Protein 7YXG (pdb70)

B-factor: mean 44.31, std 18.22, range [19.16, 134.82]

Foldseek 3Di:
DDPLVVVLVVLLVVCVVVVQQQAAAEAQEQDALVCCLPPPVVSVHKYKHPLHFPFQLAVQDDLVNCCVVQQAFKAKKFWDQQQEAQDWDDDPHFIAREHTDIDIDGSNVQVVVLPDPVDIWMKRDPWQQRCVVRPVVCCVRDDCVSVCSHVVNLVDFFPHKGKIWTFLSHKYAKDFAQWKKKKAWRAFKKKKKKFALSLVLLFDKDKGFYWYWDADPVGHIDTHTDADPVRHTDIDIDGDAGVVDGDCVVRVSNVSTNIYMDMAHHSMIMTNGHGMIMMMGTDRRTIMMMTTGRDDDDCVVVVSVVVCVSNDD/DVDDPLRVVLVVLLVVCVVVVQQVAAAEAAEQDALVCCLVPPVVSLGKHKHPLHDDQQLQPQDDLVSLLVLQVQDWAKKFWDQQQEAQDWDDDPRFIAREHTDIDIDGSVVVVVVLPDPVDIWIKRWPWQACCVPPPVSCCVRGDCVSCVSHVVSLPDFFSHKTKIWTFLSHKYFKDFAQWWKKKAWRAFKKKKKKFALSLVLLFDKDKGFYWYWDADPVRHIDTHTDDDVPDIDIDGDADVVDGDCVVRVSNVSINIYIDMAHHSMIMTNGHGIIMMMGTHRRTMMMMTTGRDDDDVVVVVSVVVCVSNVD

Nearest PDB structures (foldseek):
  7yxg-assembly1_B  TM=1.003E+00  e=1.840E-71  Drosophila melanogaster
  7yxi-assembly1_A  TM=1.000E+00  e=5.402E-66  Drosophila melanogaster
  7yxh-assembly1_A  TM=9.981E-01  e=1.589E-65  Drosophila melanogaster
  7yxl-assembly1_A  TM=9.757E-01  e=4.846E-64  Drosophila melanogaster
  7yxl-assembly1_B  TM=9.810E-01  e=7.195E-63  Drosophila melanogaster

Solvent-accessible surface area: 25905 Å² total; per-residue (Å²): 148,56,52,17,91,108,0,20,47,25,0,13,117,40,0,83,79,54,86,23,6,59,57,22,50,103,46,108,139,53,8,68,19,29,51,0,0,30,72,12,14,3,41,18,26,0,0,0,1,58,138,21,12,134,1,69,0,45,74,84,3,56,31,123,67,0,68,86,52,14,9,82,75,49,3,60,2,3,17,5,59,63,2,60,14,44,0,40,19,95,45,150,86,77,64,24,11,0,60,8,34,116,46,115,40,119,0,27,62,0,8,147,70,3,80,36,106,128,26,26,8,8,13,2,18,24,40,123,19,15,5,56,118,18,2,64,86,5,51,91,15,16,119,62,71,35,1,66,16,1,44,71,0,2,86,49,105,43,77,6,25,0,0,29,0,0,3,100,81,6,21,33,17,3,36,68,23,56,55,4,10,1,11,0,0,2,36,34,41,2,46,3,16,0,0,2,13,5,10,1,26,2,2,12,63,21,112,24,18,9,0,32,10,42,63,41,166,92,48,132,59,91,8,76,33,58,143,63,120,99,47,55,38,82,123,34,89,41,12,21,9,66,21,103,86,53,73,86,100,134,35,86,71,10,71,108,5,81,53,22,134,10,107,0,85,40,3,5,2,0,4,3,2,28,32,3,4,11,3,13,26,12,25,67,52,1,0,0,0,0,0,26,2,61,22,60,96,10,11,35,45,0,3,7,65,0,0,41,55,21,36,70,152,117,123,70,46,73,18,91,88,0,18,34,25,0,10,99,38,3,84,110,63,76,30,8,62,62,25,51,108,42,127,89,67,10,81,18,27,68,1,0,28,73,12,13,2,39,13,31,0,0,2,2,48,131,15,10,139,6,84,0,45,64,81,6,63,38,96,73,1,44,78,42,8,63,43,81,53,11,52,3,7,11,4,61,62,2,62,14,49,0,40,19,90,42,146,78,64,73,25,11,0,60,5,42,133,51,119,27,79,4,44,72,0,19,55,94,4,85,57,108,127,27,27,6,6,13,5,25,51,30,81,21,13,7,56,121,50,9,68,84,0,49,94,24,17,157,66,61,46,1,63,16,1,42,71,0,3,90,48,102,43,73,9,18,0,5,32,3,0,2,99,79,5,21,34,17,3,36,66,20,63,36,5,10,1,11,0,0,1,38,36,46,2,44,4,14,0,0,2,14,5,14,3,27,2,0,10,30,15,105,23,32,9,0,26,6,69,63,46,117,94,48,127,50,92,8,67,74,49,72,82,136,101,61,126,34,92,43,12,20,10,62,20,104,80,52,73,88,97,138,36,89,72,10,71,91,11,49,54,18,137,13,109,0,84,39,3,2,1,0,4,4,2,27,30,4,3,12,3,12,26,13,25,68,53,0,2,0,0,0,0,31,2,67,17,54,95,13,10,28,33,0,5,7,62,0,0,46,48,21,14,87,68

CATH classification: 2.60.120.10

InterPro domains:
  IPR003347 JmjC domain [PS51184] (124-310)
  IPR003347 JmjC domain [SM00558] (124-308)
  IPR014710 RmlC-like jelly roll fold [G3DSA:2.60.120.10] (1-315)
  IPR041667 Cupin-like domain 8 [PF13621] (35-298)

Radius of gyration: 30.0 Å; Cα contacts (8 Å, |Δi|>4): 1434; chains: 2; bounding box: 78×54×93 Å

Organism: Drosophila melanogaster (NCBI:txid7227)

Structure (mmCIF, N/CA/C/O backbone):
data_7YXG
#
_entry.id   7YXG
#
_cell.length_a   73.325
_cell.length_b   62.856
_cell.length_c   99.001
_cell.angle_alpha   90.000
_cell.angle_beta   109.060
_cell.angle_gamma   90.000
#
_symmetry.space_group_name_H-M   'P 1 21 1'
#
loop_
_entity.id
_entity.type
_entity.pdbx_description
1 polymer GH14974p
2 non-polymer 'MANGANESE (II) ION'
3 non-polymer '2-OXOGLUTARIC ACID'
4 non-polymer 1,2-ETHANEDIOL
5 non-polymer 'MAGNESIUM ION'
6 water water
#
loop_
_atom_site.group_PDB
_atom_site.id
_atom_site.type_symbol
_atom_site.label_atom_id
_atom_site.label_alt_id
_atom_site.label_comp_id
_atom_site.label_asym_id
_atom_site.label_entity_id
_atom_site.label_seq_id
_atom_site.pdbx_PDB_ins_code
_atom_site.Cartn_x
_atom_site.Cartn_y
_atom_site.Cartn_z
_atom_site.occupancy
_atom_site.B_iso_or_equiv
_atom_site.auth_seq_id
_atom_site.auth_comp_id
_atom_site.auth_asym_id
_atom_site.auth_atom_id
_atom_site.pdbx_PDB_model_num
ATOM 1 N N . MET A 1 7 ? 4.910 -39.684 -29.154 1.00 85.87 1 MET A N 1
ATOM 2 C CA . MET A 1 7 ? 5.405 -38.533 -29.968 1.00 86.75 1 MET A CA 1
ATOM 3 C C . MET A 1 7 ? 5.937 -37.392 -29.103 1.00 67.21 1 MET A C 1
ATOM 4 O O . MET A 1 7 ? 5.514 -37.219 -27.958 1.00 69.17 1 MET A O 1
ATOM 18 N N . SER A 1 8 ? 6.852 -36.609 -29.667 1.00 57.65 2 SER A N 1
ATOM 19 C CA . SER A 1 8 ? 7.496 -35.519 -28.954 1.00 53.12 2 SER A CA 1
ATOM 20 C C . SER A 1 8 ? 6.524 -34.364 -28.715 1.00 55.49 2 SER A C 1
ATOM 21 O O . SER A 1 8 ? 5.497 -34.230 -29.387 1.00 58.00 2 SER A O 1
ATOM 29 N N . GLU A 1 9 ? 6.870 -33.499 -27.749 1.00 50.95 3 GLU A N 1
ATOM 30 C CA . GLU A 1 9 ? 6.062 -32.307 -27.499 1.00 52.59 3 GLU A CA 1
ATOM 31 C C . GLU A 1 9 ? 5.858 -31.504 -28.778 1.00 42.55 3 GLU A C 1
ATOM 32 O O . GLU A 1 9 ? 4.746 -31.042 -29.086 1.00 45.80 3 GLU A O 1
ATOM 36 N N . VAL A 1 10 ? 6.938 -31.302 -29.528 1.00 46.03 4 VAL A N 1
ATOM 37 C CA . VAL A 1 10 ? 6.846 -30.493 -30.736 1.00 46.73 4 VAL A CA 1
ATOM 38 C C . VAL A 1 10 ? 5.942 -31.165 -31.759 1.00 42.87 4 VAL A C 1
ATOM 39 O O . VAL A 1 10 ? 5.113 -30.512 -32.392 1.00 39.79 4 VAL A O 1
ATOM 52 N N . GLU A 1 11 ? 6.102 -32.466 -31.965 1.00 50.91 5 GLU A N 1
ATOM 53 C CA . GLU A 1 11 ? 5.228 -33.141 -32.912 1.00 45.28 5 GLU A CA 1
ATOM 54 C C . GLU A 1 11 ? 3.771 -33.047 -32.477 1.00 50.23 5 GLU A C 1
ATOM 55 O O . GLU A 1 11 ? 2.887 -32.856 -33.317 1.00 42.48 5 GLU A O 1
ATOM 67 N N . ARG A 1 12 ? 3.500 -33.149 -31.173 1.00 49.36 6 ARG A N 1
ATOM 68 C CA . ARG A 1 12 ? 2.123 -33.003 -30.688 1.00 49.32 6 ARG A CA 1
ATOM 69 C C . ARG A 1 12 ? 1.569 -31.621 -31.021 1.00 37.97 6 ARG A C 1
ATOM 70 O O . ARG A 1 12 ? 0.401 -31.478 -31.429 1.00 42.38 6 ARG A O 1
ATOM 91 N N . ALA A 1 13 ? 2.398 -30.586 -30.857 1.00 34.63 7 ALA A N 1
ATOM 92 C CA . ALA A 1 13 ? 1.967 -29.232 -31.179 1.00 32.08 7 ALA A CA 1
ATOM 93 C C . ALA A 1 13 ? 1.700 -29.081 -32.667 1.00 36.30 7 ALA A C 1
ATOM 94 O O . ALA A 1 13 ? 0.699 -28.476 -33.078 1.00 31.65 7 ALA A O 1
ATOM 101 N N . LEU A 1 14 ? 2.602 -29.602 -33.501 1.00 35.56 8 LEU A N 1
ATOM 102 C CA . LEU A 1 14 ? 2.371 -29.473 -34.929 1.00 33.54 8 LEU A CA 1
ATOM 103 C C . LEU A 1 14 ? 1.127 -30.241 -35.353 1.00 33.68 8 LEU A C 1
ATOM 104 O O . LEU A 1 14 ? 0.429 -29.833 -36.282 1.00 33.21 8 LEU A O 1
ATOM 120 N N . ASP A 1 15 ? 0.868 -31.391 -34.726 1.00 37.14 9 ASP A N 1
ATOM 121 C CA . ASP A 1 15 ? -0.359 -32.111 -35.027 1.00 44.68 9 ASP A CA 1
ATOM 122 C C . ASP A 1 15 ? -1.577 -31.277 -34.671 1.00 39.08 9 ASP A C 1
ATOM 123 O O . ASP A 1 15 ? -2.569 -31.267 -35.410 1.00 40.92 9 ASP A O 1
ATOM 132 N N . VAL A 1 16 ? -1.522 -30.557 -33.546 1.00 38.53 10 VAL A N 1
ATOM 133 C CA . VAL A 1 16 ? -2.651 -29.693 -33.179 1.00 35.49 10 VAL A CA 1
ATOM 134 C C . VAL A 1 16 ? -2.876 -28.627 -34.249 1.00 36.61 10 VAL A C 1
ATOM 135 O O . VAL A 1 16 ? -4.008 -28.396 -34.711 1.00 33.33 10 VAL A O 1
ATOM 148 N N . LEU A 1 17 ? -1.799 -27.964 -34.676 1.00 33.68 11 LEU A N 1
ATOM 149 C CA . LEU A 1 17 ? -1.914 -26.959 -35.737 1.00 31.17 11 LEU A CA 1
ATOM 150 C C . LEU A 1 17 ? -2.576 -27.529 -36.985 1.00 32.91 11 LEU A C 1
ATOM 151 O O . LEU A 1 17 ? -3.521 -26.944 -37.530 1.00 32.65 11 LEU A O 1
ATOM 167 N N . LEU A 1 18 ? -2.065 -28.662 -37.475 1.00 31.91 12 LEU A N 1
ATOM 168 C CA . LEU A 1 18 ? -2.551 -29.192 -38.740 1.00 36.97 12 LEU A CA 1
ATOM 169 C C . LEU A 1 18 ? -3.986 -29.699 -38.624 1.00 40.73 12 LEU A C 1
ATOM 170 O O . LEU A 1 18 ? -4.800 -29.491 -39.537 1.00 37.08 12 LEU A O 1
ATOM 186 N N . GLN A 1 19 ? -4.332 -30.335 -37.495 1.00 37.32 13 GLN A N 1
ATOM 187 C CA . GLN A 1 19 ? -5.696 -30.813 -37.316 1.00 42.49 13 GLN A CA 1
ATOM 188 C C . GLN A 1 19 ? -6.684 -29.654 -37.206 1.00 36.59 13 GLN A C 1
ATOM 189 O O . GLN A 1 19 ? -7.766 -29.691 -37.810 1.00 37.55 13 GLN A O 1
ATOM 203 N N . GLU A 1 20 ? -6.331 -28.597 -36.468 1.00 32.28 14 GLU A N 1
ATOM 204 C CA . GLU A 1 20 ? -7.240 -27.460 -36.376 1.00 37.03 14 GLU A CA 1
ATOM 205 C C . GLU A 1 20 ? -7.407 -26.784 -37.738 1.00 33.45 14 GLU A C 1
ATOM 206 O O . GLU A 1 20 ? -8.521 -26.384 -38.105 1.00 34.53 14 GLU A O 1
ATOM 218 N N . ALA A 1 21 ? -6.313 -26.652 -38.513 1.00 32.82 15 ALA A N 1
ATOM 219 C CA . ALA A 1 21 ? -6.445 -25.977 -39.801 1.00 29.13 15 ALA A CA 1
ATOM 220 C C . ALA A 1 21 ? -7.291 -26.803 -40.767 1.00 29.92 15 ALA A C 1
ATOM 221 O O . ALA A 1 21 ? -8.134 -26.254 -41.489 1.00 36.27 15 ALA A O 1
ATOM 228 N N . GLU A 1 22 ? -7.146 -28.126 -40.735 1.00 31.98 16 GLU A N 1
ATOM 229 C CA . GLU A 1 22 ? -7.991 -28.953 -41.587 1.00 40.09 16 GLU A CA 1
ATOM 230 C C . GLU A 1 22 ? -9.452 -28.874 -41.162 1.00 38.61 16 GLU A C 1
ATOM 231 O O . GLU A 1 22 ? -10.344 -28.766 -42.017 1.00 41.34 16 GLU A O 1
ATOM 238 N N . GLU A 1 23 ? -9.716 -28.939 -39.858 1.00 36.68 17 GLU A N 1
ATOM 239 C CA . GLU A 1 23 ? -11.103 -28.926 -39.384 1.00 36.85 17 GLU A CA 1
ATOM 240 C C . GLU A 1 23 ? -11.794 -27.622 -39.758 1.00 38.07 17 GLU A C 1
ATOM 241 O O . GLU A 1 23 ? -12.991 -27.621 -40.047 1.00 39.47 17 GLU A O 1
ATOM 245 N N . LEU A 1 24 ? -11.055 -26.517 -39.792 1.00 32.80 18 LEU A N 1
ATOM 246 C CA . LEU A 1 24 ? -11.596 -25.195 -40.031 1.00 33.99 18 LEU A CA 1
ATOM 247 C C . LEU A 1 24 ? -11.428 -24.746 -41.486 1.00 38.66 18 LEU A C 1
ATOM 248 O O . LEU A 1 24 ? -11.765 -23.601 -41.805 1.00 37.02 18 LEU A O 1
ATOM 264 N N . CYS A 1 25 ? -10.952 -25.618 -42.357 1.00 42.21 19 CYS A N 1
ATOM 265 C CA . CYS A 1 25 ? -10.780 -25.315 -43.789 1.00 51.62 19 CYS A CA 1
ATOM 266 C C . CYS A 1 25 ? -9.892 -24.098 -44.020 1.00 47.94 19 CYS A C 1
ATOM 267 O O . CYS A 1 25 ? -10.209 -23.217 -44.822 1.00 45.83 19 CYS A O 1
ATOM 275 N N . ILE A 1 26 ? -8.773 -24.050 -43.316 1.00 36.45 20 ILE A N 1
ATOM 276 C CA . ILE A 1 26 ? -7.877 -22.906 -43.394 1.00 31.92 20 ILE A CA 1
ATOM 277 C C . ILE A 1 26 ? -6.967 -23.171 -44.563 1.00 33.68 20 ILE A C 1
ATOM 278 O O . ILE A 1 26 ? -6.301 -24.205 -44.594 1.00 36.29 20 ILE A O 1
ATOM 294 N N . GLY A 1 27 ? -6.968 -22.256 -45.518 1.00 32.40 21 GLY A N 1
ATOM 295 C CA . GLY A 1 27 ? -6.104 -22.431 -46.690 1.00 31.79 21 GLY A CA 1
ATOM 296 C C . GLY A 1 27 ? -6.360 -23.701 -47.474 1.00 32.81 21 GLY A C 1
ATOM 297 O O . GLY A 1 27 ? -5.419 -24.295 -48.019 1.00 37.11 21 GLY A O 1
ATOM 301 N N . SER A 1 28 ? -7.607 -24.118 -47.567 1.00 32.05 22 SER A N 1
ATOM 302 C CA . SER A 1 28 ? -7.951 -25.401 -48.149 1.00 37.57 22 SER A CA 1
ATOM 303 C C . SER A 1 28 ? -8.476 -25.277 -49.575 1.00 35.81 22 SER A C 1
ATOM 304 O O . SER A 1 28 ? -8.783 -26.292 -50.194 1.00 35.95 22 SER A O 1
ATOM 312 N N . SER A 1 29 ? -8.546 -24.071 -50.125 1.00 31.94 23 SER A N 1
ATOM 313 C CA . SER A 1 29 ? -9.005 -23.896 -51.509 1.00 35.03 23 SER A CA 1
ATOM 314 C C . SER A 1 29 ? -8.569 -22.528 -51.989 1.00 33.74 23 SER A C 1
ATOM 315 O O . SER A 1 29 ? -8.169 -21.674 -51.198 1.00 30.89 23 SER A O 1
ATOM 323 N N . VAL A 1 30 ? -8.557 -22.360 -53.312 1.00 32.01 24 VAL A N 1
ATOM 324 C CA . VAL A 1 30 ? -8.436 -21.042 -53.921 1.00 26.08 24 VAL A CA 1
ATOM 325 C C . VAL A 1 30 ? -9.851 -20.590 -54.265 1.00 29.92 24 VAL A C 1
ATOM 326 O O . VAL A 1 30 ? -10.562 -21.275 -55.013 1.00 29.30 24 VAL A O 1
ATOM 339 N N . VAL A 1 31 ? -10.293 -19.496 -53.653 1.00 27.64 25 VAL A N 1
ATOM 340 C CA . VAL A 1 31 ? -11.639 -18.982 -53.896 1.00 28.96 25 VAL A CA 1
ATOM 341 C C . VAL A 1 31 ? -11.726 -18.429 -55.314 1.00 26.30 25 VAL A C 1
ATOM 342 O O . VAL A 1 31 ? -10.776 -17.794 -55.814 1.00 26.84 25 VAL A O 1
ATOM 355 N N . GLU A 1 32 ? -12.838 -18.698 -55.992 1.00 27.21 26 GLU A N 1
ATOM 356 C CA . GLU A 1 32 ? -13.036 -18.198 -57.347 1.00 28.19 26 GLU A CA 1
ATOM 357 C C . GLU A 1 32 ? -14.155 -17.161 -57.346 1.00 30.29 26 GLU A C 1
ATOM 358 O O . GLU A 1 32 ? -15.253 -17.417 -56.817 1.00 31.77 26 GLU A O 1
ATOM 370 N N . LEU A 1 33 ? -13.863 -15.998 -57.912 1.00 29.02 27 LEU A N 1
ATOM 371 C CA . LEU A 1 33 ? -14.832 -14.944 -58.126 1.00 30.61 27 LEU A CA 1
ATOM 372 C C . LEU A 1 33 ? -15.030 -14.678 -59.615 1.00 36.56 27 LEU A C 1
ATOM 373 O O . LEU A 1 33 ? -14.100 -14.783 -60.411 1.00 32.42 27 LEU A O 1
ATOM 389 N N . ASP A 1 34 ? -16.248 -14.292 -60.009 1.00 36.30 28 ASP A N 1
ATOM 390 C CA . ASP A 1 34 ? -16.543 -13.926 -61.406 1.00 33.69 28 ASP A CA 1
ATOM 391 C C . ASP A 1 34 ? -16.610 -12.400 -61.533 1.00 43.58 28 ASP A C 1
ATOM 392 O O . ASP A 1 34 ? -16.786 -11.930 -62.638 1.00 42.25 28 ASP A O 1
ATOM 399 N N . ARG A 1 35 ? -16.437 -11.638 -60.456 1.00 42.27 29 ARG A N 1
ATOM 400 C CA . ARG A 1 35 ? -16.456 -10.193 -60.534 1.00 53.29 29 ARG A CA 1
ATOM 401 C C . ARG A 1 35 ? -15.497 -9.674 -59.481 1.00 43.25 29 ARG A C 1
ATOM 402 O O . ARG A 1 35 ? -15.291 -10.305 -58.441 1.00 38.38 29 ARG A O 1
ATOM 423 N N . ILE A 1 36 ? -14.903 -8.528 -59.780 1.00 38.53 30 ILE A N 1
ATOM 424 C CA . ILE A 1 36 ? -13.972 -7.892 -58.854 1.00 35.34 30 ILE A CA 1
ATOM 425 C C . ILE A 1 36 ? -14.718 -7.549 -57.566 1.00 29.15 30 ILE A C 1
ATOM 426 O O . ILE A 1 36 ? -15.846 -7.025 -57.613 1.00 35.47 30 ILE A O 1
ATOM 442 N N . PRO A 1 37 ? -14.162 -7.839 -56.404 1.00 29.10 31 PRO A N 1
ATOM 443 C CA . PRO A 1 37 ? -14.860 -7.507 -55.155 1.00 28.94 31 PRO A CA 1
ATOM 444 C C . PRO A 1 37 ? -14.679 -6.045 -54.793 1.00 33.04 31 PRO A C 1
ATOM 445 O O . PRO A 1 37 ? -13.822 -5.355 -55.321 1.00 32.02 31 PRO A O 1
ATOM 456 N N . THR A 1 38 ? -15.475 -5.585 -53.812 1.00 32.04 32 THR A N 1
ATOM 457 C CA . THR A 1 38 ? -15.205 -4.261 -53.280 1.00 28.08 32 THR A CA 1
ATOM 458 C C . THR A 1 38 ? -13.905 -4.291 -52.471 1.00 28.09 32 THR A C 1
ATOM 459 O O . THR A 1 38 ? -13.411 -5.352 -52.066 1.00 27.38 32 THR A O 1
ATOM 470 N N . ALA A 1 39 ? -13.342 -3.110 -52.215 1.00 29.71 33 ALA A N 1
ATOM 471 C CA . ALA A 1 39 ? -12.140 -3.047 -51.381 1.00 27.33 33 ALA A CA 1
ATOM 472 C C . ALA A 1 39 ? -12.391 -3.647 -49.989 1.00 26.04 33 ALA A C 1
ATOM 473 O O . ALA A 1 39 ? -11.542 -4.364 -49.436 1.00 26.61 33 ALA A O 1
ATOM 480 N N . LEU A 1 40 ? -13.537 -3.340 -49.391 1.00 29.15 34 LEU A N 1
ATOM 481 C CA . LEU A 1 40 ? -13.828 -3.888 -48.068 1.00 28.24 34 LEU A CA 1
ATOM 482 C C . LEU A 1 40 ? -13.941 -5.399 -48.118 1.00 25.80 34 LEU A C 1
ATOM 483 O O . LEU A 1 40 ? -13.442 -6.099 -47.223 1.00 27.63 34 LEU A O 1
ATOM 499 N N . GLU A 1 41 ? -14.640 -5.924 -49.129 1.00 27.29 35 GLU A N 1
ATOM 500 C CA . GLU A 1 41 ? -14.735 -7.375 -49.284 1.00 31.59 35 GLU A CA 1
ATOM 501 C C . GLU A 1 41 ? -13.356 -7.986 -49.407 1.00 29.00 35 GLU A C 1
ATOM 502 O O . GLU A 1 41 ? -13.072 -9.046 -48.834 1.00 26.89 35 GLU A O 1
ATOM 514 N N . PHE A 1 42 ? -12.503 -7.379 -50.232 1.00 24.12 36 PHE A N 1
ATOM 515 C CA . PHE A 1 42 ? -11.185 -7.960 -50.414 1.00 22.15 36 PHE A CA 1
ATOM 516 C C . PHE A 1 42 ? -10.407 -7.955 -49.122 1.00 24.77 36 PHE A C 1
ATOM 517 O O . PHE A 1 42 ? -9.753 -8.962 -48.771 1.00 25.21 36 PHE A O 1
ATOM 534 N N . CYS A 1 43 ? -10.522 -6.863 -48.363 1.00 24.25 37 CYS A N 1
ATOM 535 C CA . CYS A 1 43 ? -9.793 -6.775 -47.102 1.00 23.10 37 CYS A CA 1
ATOM 536 C C . CYS A 1 43 ? -10.293 -7.823 -46.114 1.00 26.22 37 CYS A C 1
ATOM 537 O O . CYS A 1 43 ? -9.492 -8.590 -45.528 1.00 24.78 37 CYS A O 1
ATOM 545 N N . ARG A 1 44 ? -11.601 -7.968 -46.022 1.00 26.27 38 ARG A N 1
ATOM 546 C CA . ARG A 1 44 ? -12.184 -8.843 -45.011 1.00 25.90 38 ARG A CA 1
ATOM 547 C C . ARG A 1 44 ? -11.994 -10.306 -45.359 1.00 29.12 38 ARG A C 1
ATOM 548 O O . ARG A 1 44 ? -11.655 -11.114 -44.490 1.00 29.67 38 ARG A O 1
ATOM 569 N N . GLU A 1 45 ? -12.182 -10.668 -46.619 1.00 25.16 39 GLU A N 1
ATOM 570 C CA . GLU A 1 45 ? -12.254 -12.065 -46.973 1.00 30.65 39 GLU A CA 1
ATOM 571 C C . GLU A 1 45 ? -10.914 -12.659 -47.377 1.00 27.34 39 GLU A C 1
ATOM 572 O O . GLU A 1 45 ? -10.727 -13.864 -47.230 1.00 27.20 39 GLU A O 1
ATOM 584 N N . PHE A 1 46 ? -9.998 -11.876 -47.946 1.00 23.54 40 PHE A N 1
ATOM 585 C CA . PHE A 1 46 ? -8.792 -12.428 -48.556 1.00 20.88 40 PHE A CA 1
ATOM 586 C C . PHE A 1 46 ? -7.546 -11.892 -47.870 1.00 20.54 40 PHE A C 1
ATOM 587 O O . PHE A 1 46 ? -6.747 -12.681 -47.379 1.00 25.89 40 PHE A O 1
ATOM 604 N N . TYR A 1 47 ? -7.365 -10.583 -47.810 1.00 24.57 41 TYR A N 1
ATOM 605 C CA . TYR A 1 47 ? -6.192 -10.042 -47.137 1.00 21.53 41 TYR A CA 1
ATOM 606 C C . TYR A 1 47 ? -6.136 -10.432 -45.671 1.00 27.04 41 TYR A C 1
ATOM 607 O O . TYR A 1 47 ? -5.099 -10.899 -45.186 1.00 25.75 41 TYR A O 1
ATOM 625 N N . SER A 1 48 ? -7.188 -10.138 -44.914 1.00 24.64 42 SER A N 1
ATOM 626 C CA . SER A 1 48 ? -7.160 -10.369 -43.465 1.00 26.61 42 SER A CA 1
ATOM 627 C C . SER A 1 48 ? -6.985 -11.847 -43.144 1.00 26.90 42 SER A C 1
ATOM 628 O O . SER A 1 48 ? -6.405 -12.199 -42.113 1.00 33.08 42 SER A O 1
ATOM 636 N N A LYS A 1 49 ? -7.452 -12.720 -44.033 0.50 28.48 43 LYS A N 1
ATOM 637 N N B LYS A 1 49 ? -7.452 -12.726 -44.023 0.50 28.33 43 LYS A N 1
ATOM 638 C CA A LYS A 1 49 ? -7.405 -14.160 -43.844 0.50 27.16 43 LYS A CA 1
ATOM 639 C CA B LYS A 1 49 ? -7.381 -14.160 -43.804 0.50 27.21 43 LYS A CA 1
ATOM 640 C C A LYS A 1 49 ? -6.210 -14.817 -44.542 0.50 27.22 43 LYS A C 1
ATOM 641 C C B LYS A 1 49 ? -6.161 -14.807 -44.469 0.50 26.63 43 LYS A C 1
ATOM 642 O O A LYS A 1 49 ? -6.086 -16.041 -44.481 0.50 29.57 43 LYS A O 1
ATOM 643 O O B LYS A 1 49 ? -5.960 -16.010 -44.299 0.50 28.34 43 LYS A O 1
ATOM 680 N N . ASN A 1 50 ? -5.350 -14.034 -45.201 1.00 25.67 44 ASN A N 1
ATOM 681 C CA . ASN A 1 50 ? -4.185 -14.579 -45.919 1.00 24.40 44 ASN A CA 1
ATOM 682 C C . ASN A 1 50 ? -4.638 -15.717 -46.829 1.00 25.12 44 ASN A C 1
ATOM 683 O O . ASN A 1 50 ? -4.089 -16.821 -46.829 1.00 26.33 44 ASN A O 1
ATOM 695 N N . GLN A 1 51 ? -5.693 -15.429 -47.590 1.00 24.19 45 GLN A N 1
ATOM 696 C CA . GLN A 1 51 ? -6.445 -16.402 -48.372 1.00 25.91 45 GLN A CA 1
ATOM 697 C C . GLN A 1 51 ? -6.353 -16.078 -49.857 1.00 26.84 45 GLN A C 1
ATOM 698 O O . GLN A 1 51 ? -6.791 -14.989 -50.277 1.00 24.50 45 GLN A O 1
ATOM 712 N N . PRO A 1 52 ? -5.832 -16.978 -50.685 1.00 22.58 46 PRO A N 1
ATOM 713 C CA . PRO A 1 52 ? -5.755 -16.673 -52.110 1.00 22.17 46 PRO A CA 1
ATOM 714 C C . PRO A 1 52 ? -7.116 -16.664 -52.786 1.00 22.81 46 PRO A C 1
ATOM 715 O O . PRO A 1 52 ? -8.057 -17.393 -52.417 1.00 25.85 46 PRO A O 1
ATOM 726 N N . VAL A 1 53 ? -7.182 -15.859 -53.833 1.00 21.43 47 VAL A N 1
ATOM 727 C CA . VAL A 1 53 ? -8.401 -15.754 -54.645 1.00 22.97 47 VAL A CA 1
ATOM 728 C C . VAL A 1 53 ? -8.010 -15.545 -56.101 1.00 19.47 47 VAL A C 1
ATOM 729 O O . VAL A 1 53 ? -7.047 -14.830 -56.390 1.00 23.08 47 VAL A O 1
ATOM 742 N N A VAL A 1 54 ? -8.783 -16.137 -57.009 0.71 21.87 48 VAL A N 1
ATOM 743 N N B VAL A 1 54 ? -8.799 -16.122 -57.003 0.29 23.72 48 VAL A N 1
ATOM 744 C CA A VAL A 1 54 ? -8.655 -15.892 -58.441 0.71 22.09 48 VAL A CA 1
ATOM 745 C CA B VAL A 1 54 ? -8.670 -15.886 -58.435 0.29 24.57 48 VAL A CA 1
ATOM 746 C C A VAL A 1 54 ? -9.951 -15.249 -58.921 0.71 24.83 48 VAL A C 1
ATOM 747 C C B VAL A 1 54 ? -9.958 -15.251 -58.930 0.29 26.06 48 VAL A C 1
ATOM 748 O O A VAL A 1 54 ? -11.048 -15.715 -58.586 0.71 26.07 48 VAL A O 1
ATOM 749 O O B VAL A 1 54 ? -11.055 -15.766 -58.681 0.29 29.17 48 VAL A O 1
ATOM 774 N N . ILE A 1 55 ? -9.810 -14.136 -59.628 1.00 24.83 49 ILE A N 1
ATOM 775 C CA . ILE A 1 55 ? -10.922 -13.389 -60.207 1.00 24.57 49 ILE A CA 1
ATOM 776 C C . ILE A 1 55 ? -10.889 -13.609 -61.708 1.00 28.43 49 ILE A C 1
ATOM 777 O O . ILE A 1 55 ? -9.941 -13.173 -62.379 1.00 28.99 49 I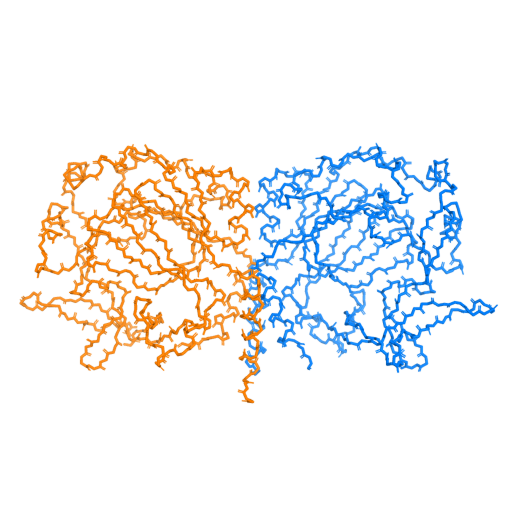LE A O 1
ATOM 794 N N . ARG A 1 56 ? -11.925 -14.258 -62.227 1.00 31.38 50 ARG A N 1
ATOM 795 C CA . ARG A 1 56 ? -11.962 -14.623 -63.642 1.00 28.79 50 ARG A CA 1
ATOM 796 C C . ARG A 1 56 ? -12.423 -13.459 -64.507 1.00 37.80 50 ARG A C 1
ATOM 797 O O . ARG A 1 56 ? -13.413 -12.797 -64.189 1.00 35.57 50 ARG A O 1
ATOM 818 N N . LYS A 1 57 ? -11.743 -13.264 -65.644 1.00 33.16 51 LYS A N 1
ATOM 819 C CA . LYS A 1 57 ? -12.121 -12.247 -66.629 1.00 38.41 51 LYS A CA 1
ATOM 820 C C . LYS A 1 57 ? -12.282 -10.881 -65.971 1.00 33.28 51 LYS A C 1
ATOM 821 O O . LYS A 1 57 ? -13.272 -10.173 -66.164 1.00 40.79 51 LYS A O 1
ATOM 831 N N . ALA A 1 58 ? -11.316 -10.549 -65.134 1.00 31.28 52 ALA A N 1
ATOM 832 C CA . ALA A 1 58 ? -11.387 -9.332 -64.336 1.00 38.39 52 ALA A CA 1
ATOM 833 C C . ALA A 1 58 ? -10.958 -8.113 -65.129 1.00 40.63 52 ALA A C 1
ATOM 834 O O . ALA A 1 58 ? -11.493 -7.022 -64.919 1.00 40.55 52 ALA A O 1
ATOM 841 N N . LEU A 1 59 ? -10.003 -8.275 -66.040 1.00 31.83 53 LEU A N 1
ATOM 842 C CA . LEU A 1 59 ? -9.330 -7.148 -66.662 1.00 30.43 53 LEU A CA 1
ATOM 843 C C . LEU A 1 59 ? -9.619 -7.124 -68.153 1.00 34.03 53 LEU A C 1
ATOM 844 O O . LEU A 1 59 ? -9.617 -8.167 -68.806 1.00 38.78 53 LEU A O 1
ATOM 860 N N . ASN A 1 60 ? -9.817 -5.964 -68.731 1.00 35.02 54 ASN A N 1
ATOM 861 C CA . ASN A 1 60 ? -9.993 -5.965 -70.193 1.00 38.14 54 ASN A CA 1
ATOM 862 C C . ASN A 1 60 ? -8.903 -5.072 -70.745 1.00 40.10 54 ASN A C 1
ATOM 863 O O . ASN A 1 60 ? -9.169 -4.394 -71.727 1.00 44.64 54 ASN A O 1
ATOM 874 N N . TRP A 1 61 ? -7.753 -4.868 -70.036 1.00 36.12 55 TRP A N 1
ATOM 875 C CA . TRP A 1 61 ? -6.647 -3.997 -70.403 1.00 33.72 55 TRP A CA 1
ATOM 876 C C . TRP A 1 61 ? -6.325 -4.145 -71.883 1.00 34.64 55 TRP A C 1
ATOM 877 O O . TRP A 1 61 ? -6.313 -5.276 -72.389 1.00 36.43 55 TRP A O 1
ATOM 898 N N . PRO A 1 62 ? -5.985 -3.055 -72.590 1.00 36.18 56 PRO A N 1
ATOM 899 C CA . PRO A 1 62 ? -5.561 -3.201 -74.004 1.00 37.14 56 PRO A CA 1
ATOM 900 C C . PRO A 1 62 ? -4.486 -4.239 -74.225 1.00 35.30 56 PRO A C 1
ATOM 901 O O . PRO A 1 62 ? -4.452 -4.871 -75.295 1.00 37.33 56 PRO A O 1
ATOM 912 N N . ALA A 1 63 ? -3.584 -4.415 -73.257 1.00 34.92 57 ALA A N 1
ATOM 913 C CA . ALA A 1 63 ? -2.526 -5.408 -73.390 1.00 33.07 57 ALA A CA 1
ATOM 914 C C . ALA A 1 63 ? -3.086 -6.778 -73.704 1.00 38.46 57 ALA A C 1
ATOM 915 O O . ALA A 1 63 ? -2.478 -7.555 -74.453 1.00 31.82 57 ALA A O 1
ATOM 922 N N . ILE A 1 64 ? -4.240 -7.108 -73.135 1.00 31.56 58 ILE A N 1
ATOM 923 C CA . ILE A 1 64 ? -4.842 -8.416 -73.367 1.00 31.54 58 ILE A CA 1
ATOM 924 C C . ILE A 1 64 ? -5.401 -8.461 -74.781 1.00 40.88 58 ILE A C 1
ATOM 925 O O . ILE A 1 64 ? -6.312 -7.703 -75.139 1.00 44.58 58 ILE A O 1
ATOM 941 N N . GLY A 1 65 ? -4.825 -9.318 -75.606 1.00 40.45 59 GLY A N 1
ATOM 942 C CA . GLY A 1 65 ? -5.202 -9.426 -76.995 1.00 44.65 59 GLY A CA 1
ATOM 943 C C . GLY A 1 65 ? -4.289 -8.672 -77.929 1.00 55.98 59 GLY A C 1
ATOM 944 O O . GLY A 1 65 ? -4.289 -8.950 -79.133 1.00 51.69 59 GLY A O 1
ATOM 948 N N . LYS A 1 66 ? -3.514 -7.730 -77.406 1.00 36.05 60 LYS A N 1
ATOM 949 C CA . LYS A 1 66 ? -2.589 -6.945 -78.213 1.00 39.22 60 LYS A CA 1
ATOM 950 C C . LYS A 1 66 ? -1.144 -7.400 -78.064 1.00 37.61 60 LYS A C 1
ATOM 951 O O . LYS A 1 66 ? -0.419 -7.449 -79.075 1.00 37.44 60 LYS A O 1
ATOM 970 N N . TRP A 1 67 ? -0.707 -7.754 -76.847 1.00 36.89 61 TRP A N 1
ATOM 971 C CA . TRP A 1 67 ? 0.681 -8.168 -76.650 1.00 38.22 61 TRP A CA 1
ATOM 972 C C . TRP A 1 67 ? 0.844 -9.586 -77.186 1.00 36.92 61 TRP A C 1
ATOM 973 O O . TRP A 1 67 ? 0.351 -10.563 -76.622 1.00 41.38 61 TRP A O 1
ATOM 994 N N . THR A 1 68 ? 1.485 -9.685 -78.290 1.00 42.55 62 THR A N 1
ATOM 995 C CA . THR A 1 68 ? 1.864 -10.966 -78.853 1.00 58.08 62 THR A CA 1
ATOM 996 C C . THR A 1 68 ? 3.372 -10.883 -79.007 1.00 45.62 62 THR A C 1
ATOM 997 O O . THR A 1 68 ? 3.923 -9.784 -78.904 1.00 39.58 62 THR A O 1
ATOM 1008 N N . PRO A 1 69 ? 4.074 -11.993 -79.235 1.00 47.76 63 PRO A N 1
ATOM 1009 C CA . PRO A 1 69 ? 5.512 -11.881 -79.550 1.00 39.14 63 PRO A CA 1
ATOM 1010 C C . PRO A 1 69 ? 5.751 -10.954 -80.730 1.00 44.36 63 PRO A C 1
ATOM 1011 O O . PRO A 1 69 ? 6.641 -10.111 -80.661 1.00 39.17 63 PRO A O 1
ATOM 1022 N N . LYS A 1 70 ? 4.919 -11.053 -81.773 1.00 45.94 64 LYS A N 1
ATOM 1023 C CA . LYS A 1 70 ? 5.053 -10.198 -82.949 1.00 45.10 64 LYS A CA 1
ATOM 1024 C C . LYS A 1 70 ? 4.877 -8.725 -82.590 1.00 49.05 64 LYS A C 1
ATOM 1025 O O . LYS A 1 70 ? 5.666 -7.865 -83.022 1.00 42.51 64 LYS A O 1
ATOM 1035 N N . TYR A 1 71 ? 3.851 -8.4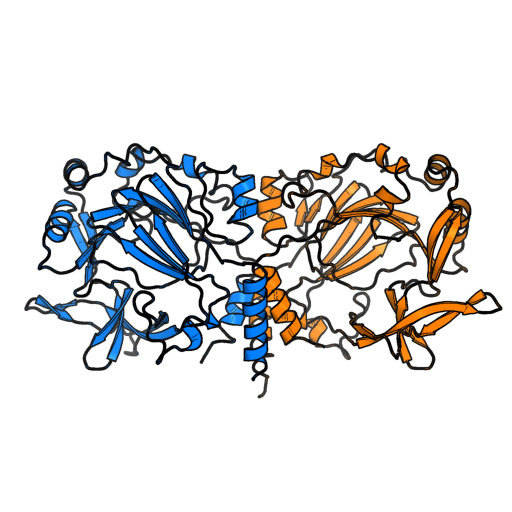13 -81.790 1.00 40.88 65 TYR A N 1
ATOM 1036 C CA . TYR A 1 71 ? 3.604 -7.022 -81.432 1.00 42.72 65 TYR A CA 1
ATOM 1037 C C . TYR A 1 71 ? 4.751 -6.473 -80.609 1.00 49.32 65 TYR A C 1
ATOM 1038 O O . TYR A 1 71 ? 5.166 -5.321 -80.790 1.00 44.87 65 TYR A O 1
ATOM 1056 N N . LEU A 1 72 ? 5.239 -7.277 -79.660 1.00 41.91 66 LEU A N 1
ATOM 1057 C CA . LEU A 1 72 ? 6.347 -6.837 -78.828 1.00 38.81 66 LEU A CA 1
ATOM 1058 C C . LEU A 1 72 ? 7.605 -6.613 -79.639 1.00 38.71 66 LEU A C 1
ATOM 1059 O O . LEU A 1 72 ? 8.373 -5.704 -79.332 1.00 42.22 66 LEU A O 1
ATOM 1075 N N . ILE A 1 73 ? 7.863 -7.461 -80.637 1.00 38.85 67 ILE A N 1
ATOM 1076 C CA . ILE A 1 73 ? 9.006 -7.224 -81.529 1.00 40.90 67 ILE A CA 1
ATOM 1077 C C . ILE A 1 73 ? 8.823 -5.912 -82.276 1.00 57.16 67 ILE A C 1
ATOM 1078 O O . ILE A 1 73 ? 9.774 -5.133 -82.443 1.00 48.40 67 ILE A O 1
ATOM 1094 N N . GLU A 1 74 ? 7.610 -5.666 -82.782 1.00 50.80 68 GLU A N 1
ATOM 1095 C CA . GLU A 1 74 ? 7.391 -4.462 -83.585 1.00 51.24 68 GLU A CA 1
ATOM 1096 C C . GLU A 1 74 ? 7.561 -3.212 -82.736 1.00 52.58 68 GLU A C 1
ATOM 1097 O O . GLU A 1 74 ? 8.110 -2.208 -83.198 1.00 61.23 68 GLU A O 1
ATOM 1101 N N . ALA A 1 75 ? 7.104 -3.260 -81.486 1.00 46.18 69 ALA A N 1
ATOM 1102 C CA . ALA A 1 75 ? 7.100 -2.071 -80.642 1.00 56.26 69 ALA A CA 1
ATOM 1103 C C . ALA A 1 75 ? 8.435 -1.872 -79.942 1.00 62.99 69 ALA A C 1
ATOM 1104 O O . ALA A 1 75 ? 8.951 -0.752 -79.890 1.00 63.60 69 ALA A O 1
ATOM 1111 N N . LEU A 1 76 ? 9.000 -2.947 -79.398 1.00 48.21 70 LEU A N 1
ATOM 1112 C CA . LEU A 1 76 ? 10.196 -2.899 -78.568 1.00 50.70 70 LEU A CA 1
ATOM 1113 C C . LEU A 1 76 ? 11.228 -3.937 -78.993 1.00 51.70 70 LEU A C 1
ATOM 1114 O O . LEU A 1 76 ? 12.056 -4.346 -78.170 1.00 45.78 70 LEU A O 1
ATOM 1130 N N . GLY A 1 77 ? 11.192 -4.382 -80.250 1.00 45.47 71 GLY A N 1
ATOM 1131 C CA . GLY A 1 77 ? 12.094 -5.438 -80.679 1.00 45.73 71 GLY A CA 1
ATOM 1132 C C . GLY A 1 77 ? 13.556 -5.168 -80.384 1.00 56.52 71 GLY A C 1
ATOM 1133 O O . GLY A 1 77 ? 14.327 -6.103 -80.128 1.00 48.14 71 GLY A O 1
ATOM 1137 N N . ASP A 1 78 ? 13.971 -3.906 -80.439 1.00 50.27 72 ASP A N 1
ATOM 1138 C CA . ASP A 1 78 ? 15.377 -3.579 -80.241 1.00 52.99 72 ASP A CA 1
ATOM 1139 C C . ASP A 1 78 ? 15.730 -3.299 -78.787 1.00 54.84 72 ASP A C 1
ATOM 1140 O O . ASP A 1 78 ? 16.905 -3.077 -78.482 1.00 55.78 72 ASP A O 1
ATOM 1144 N N . ARG A 1 79 ? 14.748 -3.273 -77.893 1.00 51.36 73 ARG A N 1
ATOM 1145 C CA . ARG A 1 79 ? 15.035 -3.013 -76.490 1.00 52.14 73 ARG A CA 1
ATOM 1146 C C . ARG A 1 79 ? 15.851 -4.171 -75.930 1.00 52.02 73 ARG A C 1
ATOM 1147 O O . ARG A 1 79 ? 15.458 -5.338 -76.043 1.00 49.85 73 ARG A O 1
ATOM 1168 N N . SER A 1 80 ? 16.986 -3.847 -75.332 1.00 46.49 74 SER A N 1
ATOM 1169 C CA . SER A 1 80 ? 17.806 -4.844 -74.669 1.00 41.50 74 SER A CA 1
ATOM 1170 C C . SER A 1 80 ? 17.197 -5.154 -73.301 1.00 58.32 74 SER A C 1
ATOM 1171 O O . SER A 1 80 ? 16.920 -4.251 -72.503 1.00 47.28 74 SER A O 1
ATOM 1179 N N . VAL A 1 81 ? 16.951 -6.430 -73.052 1.00 43.34 75 VAL A N 1
ATOM 1180 C CA . VAL A 1 81 ? 16.322 -6.874 -71.821 1.00 41.35 75 VAL A CA 1
ATOM 1181 C C . VAL A 1 81 ? 17.181 -7.955 -71.191 1.00 41.95 75 VAL A C 1
ATOM 1182 O O . VAL A 1 81 ? 17.976 -8.625 -71.855 1.00 41.12 75 VAL A O 1
ATOM 1195 N N . ASP A 1 82 ? 17.005 -8.118 -69.876 1.00 46.32 76 ASP A N 1
ATOM 1196 C CA . ASP A 1 82 ? 17.646 -9.196 -69.144 1.00 39.05 76 ASP A CA 1
ATOM 1197 C C . ASP A 1 82 ? 16.869 -10.479 -69.393 1.00 35.37 76 ASP A C 1
ATOM 1198 O O . ASP A 1 82 ? 15.639 -10.487 -69.291 1.00 39.47 76 ASP A O 1
ATOM 1207 N N . VAL A 1 83 ? 17.577 -11.554 -69.723 1.00 32.91 77 VAL A N 1
ATOM 1208 C CA . VAL A 1 83 ? 16.947 -12.851 -69.942 1.00 30.05 77 VAL A CA 1
ATOM 1209 C C . VAL A 1 83 ? 17.745 -13.901 -69.190 1.00 33.49 77 VAL A C 1
ATOM 1210 O O . VAL A 1 83 ? 18.976 -13.823 -69.106 1.00 34.01 77 VAL A O 1
ATOM 1223 N N . ALA A 1 84 ? 17.032 -14.866 -68.601 1.00 27.89 78 ALA A N 1
ATOM 1224 C CA . ALA A 1 84 ? 17.637 -15.963 -67.879 1.00 24.26 78 ALA A CA 1
ATOM 1225 C C . ALA A 1 84 ? 17.649 -17.198 -68.759 1.00 25.01 78 ALA A C 1
ATOM 1226 O O . ALA A 1 84 ? 16.673 -17.474 -69.467 1.00 24.99 78 ALA A O 1
ATOM 1233 N N . ILE A 1 85 ? 18.746 -17.950 -68.658 1.00 25.62 79 ILE A N 1
ATOM 1234 C CA . ILE A 1 85 ? 18.988 -19.130 -69.472 1.00 25.75 79 ILE A CA 1
ATOM 1235 C C . ILE A 1 85 ? 19.410 -20.259 -68.562 1.00 26.00 79 ILE A C 1
ATOM 1236 O O . ILE A 1 85 ? 20.265 -20.088 -67.677 1.00 27.11 79 ILE A O 1
ATOM 1252 N N . THR A 1 86 ? 18.776 -21.400 -68.756 1.00 25.56 80 THR A N 1
ATOM 1253 C CA . THR A 1 86 ? 19.181 -22.609 -68.054 1.00 24.39 80 THR A CA 1
ATOM 1254 C C . THR A 1 86 ? 19.197 -23.771 -69.034 1.00 24.92 80 THR A C 1
ATOM 1255 O O . THR A 1 86 ? 18.469 -23.765 -70.030 1.00 28.24 80 THR A O 1
ATOM 1266 N N . PRO A 1 87 ? 19.957 -24.829 -68.728 1.00 24.42 81 PRO A N 1
ATOM 1267 C CA . PRO A 1 87 ? 19.917 -26.033 -69.591 1.00 29.92 81 PRO A CA 1
ATOM 1268 C C . PRO A 1 87 ? 18.709 -26.921 -69.288 1.00 31.11 81 PRO A C 1
ATOM 1269 O O . PRO A 1 87 ? 18.315 -27.712 -70.142 1.00 35.31 81 PRO A O 1
ATOM 1280 N N . ASN A 1 88 ? 18.168 -26.836 -68.079 1.00 28.73 82 ASN A N 1
ATOM 1281 C CA . ASN A 1 88 ? 17.186 -27.803 -67.586 1.00 27.51 82 ASN A CA 1
ATOM 1282 C C . ASN A 1 88 ? 15.806 -27.191 -67.356 1.00 27.88 82 ASN A C 1
ATOM 1283 O O . ASN A 1 88 ? 14.889 -27.919 -66.959 1.00 30.46 82 ASN A O 1
ATOM 1294 N N . GLY A 1 89 ? 15.645 -25.889 -67.598 1.00 25.59 83 GLY A N 1
ATOM 1295 C CA . GLY A 1 89 ? 14.395 -25.197 -67.377 1.00 27.06 83 GLY A CA 1
ATOM 1296 C C . GLY A 1 89 ? 14.121 -24.803 -65.934 1.00 25.80 83 GLY A C 1
ATOM 1297 O O . GLY A 1 89 ? 13.019 -24.318 -65.644 1.00 27.99 83 GLY A O 1
ATOM 1301 N N . TYR A 1 90 ? 15.082 -24.954 -65.026 1.00 24.64 84 TYR A N 1
ATOM 1302 C CA . TYR A 1 90 ? 14.840 -24.594 -63.606 1.00 24.99 84 TYR A CA 1
ATOM 1303 C C . TYR A 1 90 ? 15.798 -23.481 -63.165 1.00 23.15 84 TYR A C 1
ATOM 1304 O O . TYR A 1 90 ? 16.809 -23.737 -62.497 1.00 31.11 84 TYR A O 1
ATOM 1322 N N . ALA A 1 91 ? 15.445 -22.247 -63.510 1.00 26.40 85 ALA A N 1
ATOM 1323 C CA . ALA A 1 91 ? 16.120 -21.090 -62.948 1.00 27.44 85 ALA A CA 1
ATOM 1324 C C . ALA A 1 91 ? 15.734 -20.975 -61.486 1.00 36.88 85 ALA A C 1
ATOM 1325 O O . ALA A 1 91 ? 14.551 -20.969 -61.181 1.00 29.83 85 ALA A O 1
ATOM 1332 N N . ASP A 1 92 ? 16.710 -20.834 -60.592 1.00 27.45 86 ASP A N 1
ATOM 1333 C CA . ASP A 1 92 ? 16.415 -20.818 -59.155 1.00 29.13 86 ASP A CA 1
ATOM 1334 C C . ASP A 1 92 ? 15.790 -22.149 -58.774 1.00 26.68 86 ASP A C 1
ATOM 1335 O O . ASP A 1 92 ? 14.618 -22.244 -58.339 1.00 30.60 86 ASP A O 1
ATOM 1344 N N . GLY A 1 93 ? 16.573 -23.184 -58.995 1.00 24.88 87 GLY A N 1
ATOM 1345 C CA . GLY A 1 93 ? 16.117 -24.539 -58.781 1.00 27.53 87 GLY A CA 1
ATOM 1346 C C . GLY A 1 93 ? 17.279 -25.462 -58.521 1.00 29.35 87 GLY A C 1
ATOM 1347 O O . GLY A 1 93 ? 18.443 -25.132 -58.787 1.00 29.31 87 GLY A O 1
ATOM 1351 N N . LEU A 1 94 ? 16.946 -26.647 -58.029 1.00 25.43 88 LEU A N 1
ATOM 1352 C CA . LEU A 1 94 ? 17.972 -27.621 -57.664 1.00 23.66 88 LEU A CA 1
ATOM 1353 C C . LEU A 1 94 ? 18.466 -28.414 -58.866 1.00 24.96 88 LEU A C 1
ATOM 1354 O O . LEU A 1 94 ? 17.696 -28.779 -59.768 1.00 25.25 88 LEU A O 1
ATOM 1370 N N . ALA A 1 95 ? 19.773 -28.663 -58.882 1.00 22.96 89 ALA A N 1
ATOM 1371 C CA . ALA A 1 95 ? 20.375 -29.497 -59.922 1.00 23.61 89 ALA A CA 1
ATOM 1372 C C . ALA A 1 95 ? 21.679 -30.095 -59.398 1.00 22.85 89 ALA A C 1
ATOM 1373 O O . ALA A 1 95 ? 22.366 -29.496 -58.559 1.00 25.42 89 ALA A O 1
ATOM 1380 N N . THR A 1 96 ? 22.072 -31.239 -59.977 1.00 22.28 90 THR A N 1
ATOM 1381 C CA . THR A 1 96 ? 23.288 -31.900 -59.525 1.00 19.39 90 THR A CA 1
ATOM 1382 C C . THR A 1 96 ? 24.438 -31.690 -60.516 1.00 22.85 90 THR A C 1
ATOM 1383 O O . THR A 1 96 ? 24.241 -31.476 -61.721 1.00 23.15 90 THR A O 1
ATOM 1394 N N . GLN A 1 97 ? 25.635 -31.755 -59.968 1.00 21.41 91 GLN A N 1
ATOM 1395 C CA . GLN A 1 97 ? 26.887 -31.754 -60.760 1.00 21.91 91 GLN A CA 1
ATOM 1396 C C . GLN A 1 97 ? 27.945 -32.480 -59.948 1.00 24.68 91 GLN A C 1
ATOM 1397 O O . GLN A 1 97 ? 28.196 -32.126 -58.782 1.00 25.19 91 GLN A O 1
ATOM 1411 N N . ASN A 1 98 ? 28.569 -33.489 -60.570 1.00 22.22 92 ASN A N 1
ATOM 1412 C CA . ASN A 1 98 ? 29.687 -34.212 -59.948 1.00 20.97 92 ASN A CA 1
ATOM 1413 C C . ASN A 1 98 ? 29.302 -34.714 -58.559 1.00 23.55 92 ASN A C 1
ATOM 1414 O O . ASN A 1 98 ? 30.096 -34.675 -57.616 1.00 24.02 92 ASN A O 1
ATOM 1425 N N . GLY A 1 99 ? 28.052 -35.196 -58.430 1.00 25.08 93 GLY A N 1
ATOM 1426 C CA . GLY A 1 99 ? 27.637 -35.852 -57.214 1.00 28.51 93 GLY A CA 1
ATOM 1427 C C . GLY A 1 99 ? 27.077 -34.924 -56.151 1.00 26.91 93 GLY A C 1
ATOM 1428 O O . GLY A 1 99 ? 26.605 -35.409 -55.106 1.00 28.19 93 GLY A O 1
ATOM 1432 N N . GLN A 1 100 ? 27.090 -33.617 -56.389 1.00 24.49 94 GLN A N 1
ATOM 1433 C CA . GLN A 1 100 ? 26.577 -32.664 -55.411 1.00 22.84 94 GLN A CA 1
ATOM 1434 C C . GLN A 1 100 ? 25.318 -31.985 -55.926 1.00 27.84 94 GLN A C 1
ATOM 1435 O O . GLN A 1 100 ? 25.248 -31.582 -57.089 1.00 24.75 94 GLN A O 1
ATOM 1449 N N . GLU A 1 101 ? 24.329 -31.822 -55.036 1.00 26.71 95 GLU A N 1
ATOM 1450 C CA . GLU A 1 101 ? 23.133 -31.061 -55.376 1.00 23.35 95 GLU A CA 1
ATOM 1451 C C . GLU A 1 101 ? 23.322 -29.596 -54.991 1.00 33.11 95 GLU A C 1
ATOM 1452 O O . GLU A 1 101 ? 23.695 -29.270 -53.847 1.00 30.00 95 GLU A O 1
ATOM 1464 N N . TYR A 1 102 ? 23.107 -28.722 -55.942 1.00 25.59 96 TYR A N 1
ATOM 1465 C CA . TYR A 1 102 ? 23.218 -27.292 -55.757 1.00 22.93 96 TYR A CA 1
ATOM 1466 C C . TYR A 1 102 ? 21.865 -26.636 -55.942 1.00 22.67 96 TYR A C 1
ATOM 1467 O O . TYR A 1 102 ? 21.047 -27.094 -56.735 1.00 25.70 96 TYR A O 1
ATOM 1485 N N . PHE A 1 103 ? 21.668 -25.500 -55.285 1.00 25.82 97 PHE A N 1
ATOM 1486 C CA . PHE A 1 103 ? 20.660 -24.531 -55.679 1.00 25.98 97 PHE A CA 1
ATOM 1487 C C . PHE A 1 103 ? 21.292 -23.622 -56.730 1.00 29.04 97 PHE A C 1
ATOM 1488 O O . PHE A 1 103 ? 22.310 -22.979 -56.457 1.00 26.59 97 PHE A O 1
ATOM 1505 N N . VAL A 1 104 ? 20.716 -23.571 -57.930 1.00 23.88 98 VAL A N 1
ATOM 1506 C CA . VAL A 1 104 ? 21.388 -22.904 -59.048 1.00 24.95 98 VAL A CA 1
ATOM 1507 C C . VAL A 1 104 ? 20.577 -21.717 -59.526 1.00 26.22 98 VAL A C 1
ATOM 1508 O O . VAL A 1 104 ? 19.378 -21.843 -59.863 1.00 26.12 98 VAL A O 1
ATOM 1521 N N . LEU A 1 105 ? 21.284 -20.565 -59.632 1.00 25.79 99 LEU A N 1
ATOM 1522 C CA . LEU A 1 105 ? 20.842 -19.331 -60.256 1.00 24.52 99 LEU A CA 1
ATOM 1523 C C . LEU A 1 105 ? 21.022 -19.420 -61.775 1.00 21.29 99 LEU A C 1
ATOM 1524 O O . LEU A 1 105 ? 21.915 -20.142 -62.265 1.00 23.81 99 LEU A O 1
ATOM 1540 N N . PRO A 1 106 ? 20.159 -18.765 -62.533 1.00 25.15 100 PRO A N 1
ATOM 1541 C CA . PRO A 1 106 ? 20.263 -18.860 -63.987 1.00 23.38 100 PRO A CA 1
ATOM 1542 C C . PRO A 1 106 ? 21.466 -18.087 -64.516 1.00 24.59 100 PRO A C 1
ATOM 1543 O O . PRO A 1 106 ? 22.007 -17.168 -63.882 1.00 26.70 100 PRO A O 1
ATOM 1554 N N A LEU A 1 107 ? 21.880 -18.485 -65.710 0.51 27.11 101 LEU A N 1
ATOM 1555 N N B LEU A 1 107 ? 21.865 -18.462 -65.721 0.49 26.73 101 LEU A N 1
ATOM 1556 C CA A LEU A 1 107 ? 22.749 -17.635 -66.507 0.51 26.66 101 LEU A CA 1
ATOM 1557 C CA B LEU A 1 107 ? 22.770 -17.633 -66.506 0.49 26.91 101 LEU A CA 1
ATOM 1558 C C A LEU A 1 107 ? 21.946 -16.407 -66.911 0.51 32.81 101 LEU A C 1
ATOM 1559 C C B LEU A 1 107 ? 22.013 -16.410 -67.004 0.49 32.34 101 LEU A C 1
ATOM 1560 O O A LEU A 1 107 ? 20.853 -16.525 -67.463 0.51 28.74 101 LEU A O 1
ATOM 1561 O O B LEU A 1 107 ? 21.029 -16.534 -67.732 0.49 31.83 101 LEU A O 1
ATOM 1592 N N . GLU A 1 108 ? 22.447 -15.227 -66.597 1.00 30.07 102 GLU A N 1
ATOM 1593 C CA . GLU A 1 108 ? 21.732 -14.002 -66.907 1.00 33.09 102 GLU A CA 1
ATOM 1594 C C . GLU A 1 108 ? 22.495 -13.219 -67.950 1.00 39.90 102 GLU A C 1
ATOM 1595 O O . GLU A 1 108 ? 23.711 -13.042 -67.839 1.00 37.91 102 GLU A O 1
ATOM 1608 N N . THR A 1 109 ? 21.785 -12.756 -68.968 1.00 36.55 103 THR A N 1
ATOM 1609 C CA . THR A 1 109 ? 22.456 -11.947 -69.961 1.00 37.18 103 THR A CA 1
ATOM 1610 C C . THR A 1 109 ? 21.511 -10.894 -70.525 1.00 50.42 103 THR A C 1
ATOM 1611 O O . THR A 1 109 ? 20.316 -10.865 -70.233 1.00 43.09 103 THR A O 1
ATOM 1622 N N . LYS A 1 110 ? 22.091 -9.980 -71.293 1.00 46.03 104 LYS A N 1
ATOM 1623 C CA . LYS A 1 110 ? 21.332 -8.967 -72.001 1.00 44.38 104 LYS A CA 1
ATOM 1624 C C . LYS A 1 110 ? 21.166 -9.424 -73.443 1.00 50.15 104 LYS A C 1
ATOM 1625 O O . LYS A 1 110 ? 22.114 -9.921 -74.060 1.00 47.93 104 LYS A O 1
ATOM 1644 N N . MET A 1 111 ? 19.987 -9.323 -74.015 1.00 40.95 105 MET A N 1
ATOM 1645 C CA . MET A 1 111 ? 19.868 -9.508 -75.476 1.00 45.35 105 MET A CA 1
ATOM 1646 C C . MET A 1 111 ? 18.638 -8.737 -75.921 1.00 39.99 105 MET A C 1
ATOM 1647 O O . MET A 1 111 ? 17.829 -8.328 -75.111 1.00 42.57 105 MET A O 1
ATOM 1661 N N . LYS A 1 112 ? 18.598 -8.443 -77.199 1.00 42.04 106 LYS A N 1
ATOM 1662 C CA . LYS A 1 112 ? 17.441 -7.800 -77.801 1.00 43.31 106 LYS A CA 1
ATOM 1663 C C . LYS A 1 112 ? 16.226 -8.698 -77.635 1.00 40.42 106 LYS A C 1
ATOM 1664 O O . LYS A 1 112 ? 16.319 -9.922 -77.775 1.00 41.36 106 LYS A O 1
ATOM 1683 N N . LEU A 1 113 ? 15.069 -8.081 -77.381 1.00 44.88 107 LEU A N 1
ATOM 1684 C CA . LEU A 1 113 ? 13.830 -8.843 -77.260 1.00 48.68 107 LEU A CA 1
ATOM 1685 C C . LEU A 1 113 ? 13.599 -9.690 -78.504 1.00 43.80 107 LEU A C 1
ATOM 1686 O O . LEU A 1 113 ? 13.178 -10.851 -78.415 1.00 42.27 107 LEU A O 1
ATOM 1702 N N . SER A 1 114 ? 13.930 -9.140 -79.676 1.00 43.61 108 SER A N 1
ATOM 1703 C CA . SER A 1 114 ? 13.866 -9.883 -80.937 1.00 43.16 108 SER A CA 1
ATOM 1704 C C . SER A 1 114 ? 14.590 -11.233 -80.878 1.00 49.70 108 SER A C 1
ATOM 1705 O O . SER A 1 114 ? 14.046 -12.264 -81.285 1.00 42.95 108 SER A O 1
ATOM 1713 N N . GLU A 1 115 ? 15.782 -11.231 -80.297 1.00 47.98 109 GLU A N 1
ATOM 1714 C CA . GLU A 1 115 ? 16.628 -12.434 -80.194 1.00 38.65 109 GLU A CA 1
ATOM 1715 C C . GLU A 1 115 ? 16.024 -13.398 -79.169 1.00 38.29 109 GLU A C 1
ATOM 1716 O O . GLU A 1 115 ? 16.073 -14.575 -79.393 1.00 40.46 109 GLU A O 1
ATOM 1728 N N . VAL A 1 116 ? 15.458 -12.887 -78.089 1.00 37.23 110 VAL A N 1
ATOM 1729 C CA . VAL A 1 116 ? 14.824 -13.741 -77.089 1.00 33.69 110 VAL A CA 1
ATOM 1730 C C . VAL A 1 116 ? 13.707 -14.528 -77.743 1.00 38.67 110 VAL A C 1
ATOM 1731 O O . VAL A 1 116 ? 13.622 -15.752 -77.609 1.00 34.37 110 VAL A O 1
ATOM 1744 N N . VAL A 1 117 ? 12.806 -13.821 -78.426 1.00 36.04 111 VAL A N 1
ATOM 1745 C CA . VAL A 1 117 ? 11.695 -14.493 -79.100 1.00 36.13 111 VAL A CA 1
ATOM 1746 C C . VAL A 1 117 ? 12.226 -15.542 -80.071 1.00 35.31 111 VAL A C 1
ATOM 1747 O O . VAL A 1 117 ? 11.710 -16.665 -80.158 1.00 37.59 111 VAL A O 1
ATOM 1760 N N . ARG A 1 118 ? 13.289 -15.222 -80.785 1.00 35.61 112 ARG A N 1
ATOM 1761 C CA . ARG A 1 118 ? 13.834 -16.222 -81.698 1.00 35.28 112 ARG A CA 1
ATOM 1762 C C . ARG A 1 118 ? 14.259 -17.490 -80.958 1.00 42.07 112 ARG A C 1
ATOM 1763 O O . ARG A 1 118 ? 14.002 -18.609 -81.423 1.00 38.62 112 ARG A O 1
ATOM 1784 N N . ARG A 1 119 ? 14.893 -17.341 -79.797 1.00 35.00 113 ARG A N 1
ATOM 1785 C CA . ARG A 1 119 ? 15.365 -18.483 -78.979 1.00 31.47 113 ARG A CA 1
ATOM 1786 C C . ARG A 1 119 ? 14.163 -19.192 -78.352 1.00 34.17 113 ARG A C 1
ATOM 1787 O O . ARG A 1 119 ? 14.251 -20.378 -78.154 1.00 36.14 113 ARG A O 1
ATOM 1808 N N . LEU A 1 120 ? 13.086 -18.488 -78.042 1.00 32.34 114 LEU A N 1
ATOM 1809 C CA . LEU A 1 120 ? 11.891 -19.143 -77.507 1.00 29.87 114 LEU A CA 1
ATOM 1810 C C . LEU A 1 120 ? 11.281 -20.040 -78.580 1.00 39.62 114 LEU A C 1
ATOM 1811 O O . LEU A 1 120 ? 10.617 -21.024 -78.259 1.00 35.33 114 LEU A O 1
ATOM 1827 N N . ASP A 1 121 ? 11.482 -19.713 -79.858 1.00 31.97 115 ASP A N 1
ATOM 1828 C CA . ASP A 1 121 ? 10.950 -20.517 -80.944 1.00 30.69 115 ASP A CA 1
ATOM 1829 C C . ASP A 1 121 ? 11.895 -21.644 -81.371 1.00 37.76 115 ASP A C 1
ATOM 1830 O O . ASP A 1 121 ? 11.556 -22.386 -82.295 1.00 40.37 115 ASP A O 1
ATOM 1839 N N . ASP A 1 122 ? 13.022 -21.834 -80.682 1.00 36.74 116 ASP A N 1
ATOM 1840 C CA . ASP A 1 122 ? 13.943 -22.938 -80.956 1.00 42.34 116 ASP A CA 1
ATOM 1841 C C . ASP A 1 122 ? 13.842 -24.023 -79.879 1.00 42.31 116 ASP A C 1
ATOM 1842 O O . ASP A 1 122 ? 14.442 -23.892 -78.796 1.00 43.68 116 ASP A O 1
ATOM 1851 N N . PRO A 1 123 ? 13.125 -25.122 -80.125 1.00 47.21 117 PRO A N 1
ATOM 1852 C CA . PRO A 1 123 ? 12.976 -26.147 -79.074 1.00 46.06 117 PRO A CA 1
ATOM 1853 C C . PRO A 1 123 ? 14.236 -26.967 -78.806 1.00 51.61 117 PRO A C 1
ATOM 1854 O O . PRO A 1 123 ? 14.285 -27.674 -77.789 1.00 55.90 117 PRO A O 1
ATOM 1865 N N . THR A 1 124 ? 15.247 -26.921 -79.672 1.00 49.97 118 THR A N 1
ATOM 1866 C CA . THR A 1 124 ? 16.458 -27.694 -79.423 1.00 58.49 118 THR A CA 1
ATOM 1867 C C . THR A 1 124 ? 17.493 -26.939 -78.600 1.00 57.49 118 THR A C 1
ATOM 1868 O O . THR A 1 124 ? 18.519 -27.527 -78.228 1.00 55.65 118 THR A O 1
ATOM 1879 N N . GLY A 1 125 ? 17.278 -25.648 -78.350 1.00 51.93 119 GLY A N 1
ATOM 1880 C CA . GLY A 1 125 ? 18.225 -24.854 -77.604 1.00 44.06 119 GLY A CA 1
ATOM 1881 C C . GLY A 1 125 ? 17.931 -24.867 -76.118 1.00 40.90 119 GLY A C 1
ATOM 1882 O O . GLY A 1 125 ? 17.040 -25.559 -75.644 1.00 34.45 119 GLY A O 1
ATOM 1886 N N . ALA A 1 126 ? 18.723 -24.090 -75.396 1.00 30.85 120 ALA A N 1
ATOM 1887 C CA . ALA A 1 126 ? 18.554 -23.934 -73.964 1.00 31.98 120 ALA A CA 1
ATOM 1888 C C . ALA A 1 126 ? 17.257 -23.201 -73.675 1.00 33.25 120 ALA A C 1
ATOM 1889 O O . ALA A 1 126 ? 16.638 -22.603 -74.554 1.00 29.99 120 ALA A O 1
ATOM 1896 N N . VAL A 1 127 ? 16.857 -23.225 -72.412 1.00 28.40 121 VAL A N 1
ATOM 1897 C CA . VAL A 1 127 ? 15.570 -22.670 -71.993 1.00 27.46 121 VAL A CA 1
ATOM 1898 C C . VAL A 1 127 ? 15.766 -21.210 -71.608 1.00 27.89 121 VAL A C 1
ATOM 1899 O O . VAL A 1 127 ? 16.583 -20.906 -70.728 1.00 30.03 121 VAL A O 1
ATOM 1912 N N . HIS A 1 128 ? 14.973 -20.327 -72.216 1.00 26.73 122 HIS A N 1
ATOM 1913 C CA . HIS A 1 128 ? 15.019 -18.897 -71.974 1.00 28.58 122 HIS A CA 1
ATOM 1914 C C . HIS A 1 128 ? 13.731 -18.435 -71.299 1.00 26.40 122 HIS A C 1
ATOM 1915 O O . HIS A 1 128 ? 12.635 -18.926 -71.598 1.00 27.12 122 HIS A O 1
ATOM 1929 N N A TYR A 1 129 ? 13.869 -17.444 -70.420 1.00 26.19 123 TYR A N 1
ATOM 1930 C CA A TYR A 1 129 ? 12.751 -16.889 -69.671 1.00 26.77 123 TYR A CA 1
ATOM 1931 C C A TYR A 1 129 ? 13.126 -15.469 -69.312 1.00 32.46 123 TYR A C 1
ATOM 1932 O O A TYR A 1 129 ? 14.138 -15.268 -68.644 1.00 34.06 123 TYR A O 1
ATOM 1950 N N . ILE A 1 130 ? 12.334 -14.489 -69.737 1.00 28.94 124 ILE A N 1
ATOM 1951 C CA A ILE A 1 130 ? 12.425 -13.172 -69.118 1.00 31.73 124 ILE A CA 1
ATOM 1952 C C A ILE A 1 130 ? 11.672 -13.244 -67.795 1.00 33.39 124 ILE A C 1
ATOM 1953 O O A ILE A 1 130 ? 10.436 -13.312 -67.773 1.00 32.03 124 ILE A O 1
ATOM 1969 N N A GLN A 1 131 ? 12.431 -13.282 -66.672 0.91 30.92 125 GLN A N 1
ATOM 1970 C CA A GLN A 1 131 ? 11.899 -13.536 -65.331 0.91 32.34 125 GLN A CA 1
ATOM 1971 C C A GLN A 1 131 ? 12.621 -12.703 -64.273 0.91 31.60 125 GLN A C 1
ATOM 1972 O O A GLN A 1 131 ? 12.721 -13.122 -63.102 0.91 39.91 125 GLN A O 1
ATOM 1986 N N A LYS A 1 132 ? 13.184 -11.565 -64.673 0.91 32.44 126 LYS A N 1
ATOM 1987 C CA A LYS A 1 132 ? 14.104 -10.813 -63.815 0.91 41.73 126 LYS A CA 1
ATOM 1988 C C A LYS A 1 132 ? 13.437 -10.302 -62.544 0.91 46.41 126 LYS A C 1
ATOM 1989 O O A LYS A 1 132 ? 14.100 -10.167 -61.515 0.91 42.70 126 LYS A O 1
ATOM 1993 N N A GLN A 1 133 ? 12.162 -9.962 -62.599 0.91 44.84 127 GLN A N 1
ATOM 1994 C CA A GLN A 1 133 ? 11.551 -9.353 -61.404 0.91 59.86 127 GLN A CA 1
ATOM 1995 C C A GLN A 1 133 ? 12.257 -8.010 -61.177 0.91 45.01 127 GLN A C 1
ATOM 1996 O O A GLN A 1 133 ? 12.651 -7.333 -62.147 0.91 40.12 127 GLN A O 1
ATOM 2006 N N A ASN A 1 134 ? 12.467 -7.602 -59.920 0.91 40.26 128 ASN A N 1
ATOM 2007 C CA A ASN A 1 134 ? 13.151 -6.341 -59.632 0.91 61.86 128 ASN A CA 1
ATOM 2008 C C A ASN A 1 134 ? 12.459 -5.194 -60.358 0.91 46.53 128 ASN A C 1
ATOM 2009 O O A ASN A 1 134 ? 13.094 -4.219 -60.781 0.91 50.51 128 ASN A O 1
ATOM 2020 N N A SER A 1 135 ? 11.151 -5.340 -60.553 0.91 42.19 129 SER A N 1
ATOM 2021 C CA A SER A 1 135 ? 10.331 -4.342 -61.229 0.91 38.11 129 SER A CA 1
ATOM 2022 C C A SER A 1 135 ? 10.839 -4.148 -62.661 0.91 37.31 129 SER A C 1
ATOM 2023 O O A SER A 1 135 ? 10.997 -3.038 -63.152 0.91 43.47 129 SER A O 1
ATOM 2031 N N A ASN A 1 136 ? 11.115 -5.243 -63.343 0.91 35.59 130 ASN A N 1
ATOM 2032 C CA A ASN A 1 136 ? 11.718 -5.056 -64.667 0.91 45.79 130 ASN A CA 1
ATOM 2033 C C A ASN A 1 136 ? 10.767 -4.415 -65.695 0.91 58.08 130 ASN A C 1
ATOM 2034 O O A ASN A 1 136 ? 11.251 -3.889 -66.702 0.91 70.52 130 ASN A O 1
ATOM 2045 N N A LEU A 1 137 ? 9.447 -4.389 -65.502 0.91 39.92 131 LEU A N 1
ATOM 2046 C CA A LEU A 1 137 ? 8.549 -3.706 -66.475 0.91 39.13 131 LEU A CA 1
ATOM 2047 C C A LEU A 1 137 ? 8.801 -2.198 -66.411 0.91 57.55 131 LEU A C 1
ATOM 2048 O O A LEU A 1 137 ? 8.953 -1.573 -67.462 0.91 48.92 131 LEU A O 1
ATOM 2064 N N A SER A 1 138 ? 8.837 -1.642 -65.206 0.91 49.83 132 SER A N 1
ATOM 2065 C CA A SER A 1 138 ? 9.065 -0.198 -64.962 0.91 63.73 132 SER A CA 1
ATOM 2066 C C A SER A 1 138 ? 10.451 0.231 -65.462 0.91 63.15 132 SER A C 1
ATOM 2067 O O A SER A 1 138 ? 10.563 1.288 -66.092 0.91 63.21 132 SER A O 1
ATOM 2075 N N A VAL A 1 139 ? 11.455 -0.606 -65.249 0.91 58.96 133 VAL A N 1
ATOM 2076 C CA A VAL A 1 139 ? 12.880 -0.309 -65.563 0.91 56.14 133 VAL A CA 1
ATOM 2077 C C A VAL A 1 139 ? 13.205 -0.519 -67.043 0.91 70.78 133 VAL A C 1
ATOM 2078 O O A VAL A 1 139 ? 13.737 0.418 -67.640 0.91 70.29 133 VAL A O 1
ATOM 2091 N N A ASP A 1 140 ? 12.869 -1.672 -67.626 0.91 56.55 134 ASP A N 1
ATOM 2092 C CA A ASP A 1 140 ? 13.279 -2.034 -68.974 0.91 68.87 134 ASP A CA 1
ATOM 2093 C C A ASP A 1 140 ? 12.192 -1.822 -70.022 0.91 62.47 134 ASP A C 1
ATOM 2094 O O A ASP A 1 140 ? 12.518 -1.571 -71.188 0.91 49.92 134 ASP A O 1
ATOM 2098 N N A LEU A 1 141 ? 10.910 -1.906 -69.643 0.91 43.34 135 LEU A N 1
ATOM 2099 C CA A LEU A 1 141 ? 9.810 -1.851 -70.613 0.91 38.51 135 LEU A CA 1
ATOM 2100 C C A LEU A 1 141 ? 8.727 -0.856 -70.207 0.91 39.50 135 LEU A C 1
ATOM 2101 O O A LEU A 1 141 ? 7.527 -1.149 -70.278 0.91 39.82 135 LEU A O 1
ATOM 2117 N N A PRO A 1 142 ? 9.111 0.357 -69.816 0.91 43.35 136 PRO A N 1
ATOM 2118 C CA A PRO A 1 142 ? 8.102 1.291 -69.280 0.91 54.51 136 PRO A CA 1
ATOM 2119 C C A PRO A 1 142 ? 6.990 1.623 -70.257 0.91 50.90 136 PRO A C 1
ATOM 2120 O O A PRO A 1 142 ? 5.866 1.883 -69.821 0.91 58.76 136 PRO A O 1
ATOM 2131 N N A GLU A 1 143 ? 7.280 1.656 -71.555 0.91 46.25 137 GLU A N 1
ATOM 2132 C CA A GLU A 1 143 ? 6.258 1.984 -72.543 0.91 44.96 137 GLU A CA 1
ATOM 2133 C C A GLU A 1 143 ? 5.038 1.072 -72.415 0.91 48.43 137 GLU A C 1
ATOM 2134 O O A GLU A 1 143 ? 3.896 1.519 -72.584 0.91 64.67 137 GLU A O 1
ATOM 2146 N N . LEU A 1 144 ? 5.266 -0.216 -72.127 1.00 46.88 138 LEU A N 1
ATOM 2147 C CA . LEU A 1 144 ? 4.169 -1.172 -71.961 1.00 47.06 138 LEU A CA 1
ATOM 2148 C C . LEU A 1 144 ? 3.160 -0.717 -70.910 1.00 54.97 138 LEU A C 1
ATOM 2149 O O . LEU A 1 144 ? 2.021 -1.208 -70.890 1.00 48.26 138 LEU A O 1
ATOM 2165 N N . ALA A 1 145 ? 3.556 0.185 -70.011 1.00 57.06 139 ALA A N 1
ATOM 2166 C CA . ALA A 1 145 ? 2.624 0.648 -68.990 1.00 59.35 139 ALA A CA 1
ATOM 2167 C C . ALA A 1 145 ? 1.381 1.267 -69.615 1.00 46.46 139 ALA A C 1
ATOM 2168 O O . ALA A 1 145 ? 0.293 1.190 -69.029 1.00 47.84 139 ALA A O 1
ATOM 2175 N N . ALA A 1 146 ? 1.509 1.884 -70.795 1.00 46.29 140 ALA A N 1
ATOM 2176 C CA . ALA A 1 146 ? 0.338 2.535 -71.386 1.00 55.85 140 ALA A CA 1
ATOM 2177 C C . ALA A 1 146 ? -0.771 1.540 -71.715 1.00 54.53 140 ALA A C 1
ATOM 2178 O O . ALA A 1 146 ? -1.924 1.949 -71.873 1.00 47.53 140 ALA A O 1
ATOM 2185 N N . ASP A 1 147 ? -0.452 0.253 -71.839 1.00 41.85 141 ASP A N 1
ATOM 2186 C CA . ASP A 1 147 ? -1.451 -0.752 -72.178 1.00 44.69 141 ASP A CA 1
ATOM 2187 C C . ASP A 1 147 ? -2.043 -1.406 -70.938 1.00 41.66 141 ASP A C 1
ATOM 2188 O O . ASP A 1 147 ? -2.831 -2.351 -71.069 1.00 35.83 141 ASP A O 1
ATOM 2197 N N . LEU A 1 148 ? -1.665 -0.934 -69.747 1.00 38.36 142 LEU A N 1
ATOM 2198 C CA . LEU A 1 148 ? -2.229 -1.381 -68.487 1.00 40.80 142 LEU A CA 1
ATOM 2199 C C . LEU A 1 148 ? -2.976 -0.220 -67.839 1.00 39.69 142 LEU A C 1
ATOM 2200 O O . LEU A 1 148 ? -2.766 0.944 -68.176 1.00 44.68 142 LEU A O 1
ATOM 2216 N N A ARG A 1 149 ? -3.860 -0.559 -66.897 0.46 38.44 143 ARG A N 1
ATOM 2217 N N B ARG A 1 149 ? -3.836 -0.564 -66.878 0.54 38.81 143 ARG A N 1
ATOM 2218 C CA A ARG A 1 149 ? -4.625 0.403 -66.101 0.46 38.21 143 ARG A CA 1
ATOM 2219 C CA B ARG A 1 149 ? -4.635 0.388 -66.105 0.54 38.03 143 ARG A CA 1
ATOM 2220 C C A ARG A 1 149 ? -4.548 -0.100 -64.659 0.46 37.16 143 ARG A C 1
ATOM 2221 C C B ARG A 1 149 ? -4.548 -0.101 -64.653 0.54 37.28 143 ARG A C 1
ATOM 2222 O O A ARG A 1 149 ? -5.425 -0.824 -64.187 0.46 37.08 143 ARG A O 1
ATOM 2223 O O B ARG A 1 149 ? -5.415 -0.825 -64.156 0.54 36.90 143 ARG A O 1
ATOM 2264 N N . VAL A 1 150 ? -3.480 0.294 -63.962 1.00 42.86 144 VAL A N 1
ATOM 2265 C CA . VAL A 1 150 ? -3.224 -0.251 -62.633 1.00 40.09 144 VAL A CA 1
ATOM 2266 C C . VAL A 1 150 ? -4.289 0.151 -61.631 1.00 42.45 144 VAL A C 1
ATOM 2267 O O . VAL A 1 150 ? -4.476 -0.554 -60.642 1.00 39.90 144 VAL A O 1
ATOM 2280 N N . SER A 1 151 ? -4.996 1.266 -61.853 1.00 41.61 145 SER A N 1
ATOM 2281 C CA . SER A 1 151 ? -6.107 1.646 -60.986 1.00 44.75 145 SER A CA 1
ATOM 2282 C C . SER A 1 151 ? -7.170 0.562 -60.893 1.00 44.05 145 SER A C 1
ATOM 2283 O O . SER A 1 151 ? -7.883 0.494 -59.880 1.00 40.59 145 SER A O 1
ATOM 2291 N N . ASP A 1 152 ? -7.255 -0.335 -61.889 1.00 35.46 146 ASP A N 1
ATOM 2292 C CA . ASP A 1 152 ? -8.214 -1.431 -61.783 1.00 33.70 146 ASP A CA 1
ATOM 2293 C C . ASP A 1 152 ? -7.890 -2.372 -60.633 1.00 34.27 146 ASP A C 1
ATOM 2294 O O . ASP A 1 152 ? -8.729 -3.199 -60.264 1.00 37.12 146 ASP A O 1
ATOM 2303 N N . LEU A 1 153 ? -6.682 -2.311 -60.109 1.00 30.80 147 LEU A N 1
ATOM 2304 C CA . LEU A 1 153 ? -6.289 -3.153 -58.990 1.00 29.45 147 LEU A CA 1
ATOM 2305 C C . LEU A 1 153 ? -6.528 -2.496 -57.642 1.00 31.87 147 LEU A C 1
ATOM 2306 O O . LEU A 1 153 ? -6.104 -3.045 -56.622 1.00 30.38 147 LEU A O 1
ATOM 2322 N N . ASP A 1 154 ? -7.171 -1.332 -57.626 1.00 29.74 148 ASP A N 1
ATOM 2323 C CA . ASP A 1 154 ? -7.379 -0.598 -56.374 1.00 33.24 148 ASP A CA 1
ATOM 2324 C C . ASP A 1 154 ? -8.123 -1.425 -55.341 1.00 39.33 148 ASP A C 1
ATOM 2325 O O . ASP A 1 154 ? -7.889 -1.248 -54.133 1.00 33.71 148 ASP A O 1
ATOM 2334 N N . PHE A 1 155 ? -9.016 -2.322 -55.782 1.00 32.05 149 PHE A N 1
ATOM 2335 C CA . PHE A 1 155 ? -9.763 -3.170 -54.845 1.00 30.33 149 PHE A CA 1
ATOM 2336 C C . PHE A 1 155 ? -8.838 -3.931 -53.927 1.00 39.32 149 PHE A C 1
ATOM 2337 O O . PHE A 1 155 ? -9.188 -4.216 -52.766 1.00 34.41 149 PHE A O 1
ATOM 2354 N N . ALA A 1 156 ? -7.660 -4.273 -54.408 1.00 27.16 150 ALA A N 1
ATOM 2355 C CA . ALA A 1 156 ? -6.666 -4.966 -53.618 1.00 26.22 150 ALA A CA 1
ATOM 2356 C C . ALA A 1 156 ? -5.657 -4.005 -53.026 1.00 41.80 150 ALA A C 1
ATOM 2357 O O . ALA A 1 156 ? -5.283 -4.139 -51.845 1.00 26.77 150 ALA A O 1
ATOM 2364 N N A GLN A 1 157 ? -5.287 -2.970 -53.788 0.55 30.97 151 GLN A N 1
ATOM 2365 N N B GLN A 1 157 ? -5.180 -3.045 -53.814 0.45 25.64 151 GLN A N 1
ATOM 2366 C CA A GLN A 1 157 ? -4.213 -2.110 -53.324 0.55 27.43 151 GLN A CA 1
ATOM 2367 C CA B GLN A 1 157 ? -4.168 -2.124 -53.318 0.45 28.77 151 GLN A CA 1
ATOM 2368 C C A GLN A 1 157 ? -4.619 -1.366 -52.068 0.55 28.26 151 GLN A C 1
ATOM 2369 C C B GLN A 1 157 ? -4.617 -1.369 -52.068 0.45 28.53 151 GLN A C 1
ATOM 2370 O O A GLN A 1 157 ? -3.760 -0.999 -51.256 0.55 30.22 151 GLN A O 1
ATOM 2371 O O B GLN A 1 157 ? -3.773 -1.008 -51.240 0.45 31.05 151 GLN A O 1
ATOM 2398 N N . GLN A 1 158 ? -5.922 -1.114 -51.912 1.00 29.07 152 GLN A N 1
ATOM 2399 C CA . GLN A 1 158 ? -6.414 -0.394 -50.731 1.00 25.32 152 GLN A CA 1
ATOM 2400 C C . GLN A 1 158 ? -6.175 -1.196 -49.456 1.00 28.82 152 GLN A C 1
ATOM 2401 O O . GLN A 1 158 ? -6.120 -0.603 -48.370 1.00 33.03 152 GLN A O 1
ATOM 2416 N N . SER A 1 159 ? -6.061 -2.516 -49.544 1.00 25.81 153 SER A N 1
ATOM 2417 C CA . SER A 1 159 ? -5.690 -3.260 -48.326 1.00 26.97 153 SER A CA 1
ATOM 2418 C C . SER A 1 159 ? -4.210 -3.121 -48.028 1.00 29.81 153 SER A C 1
ATOM 2419 O O . SER A 1 159 ? -3.793 -3.118 -46.872 1.00 29.77 153 SER A O 1
ATOM 2427 N N . PHE A 1 160 ? -3.374 -3.011 -49.078 1.00 22.99 154 PHE A N 1
ATOM 2428 C CA . PHE A 1 160 ? -1.952 -2.926 -48.846 1.00 25.01 154 PHE A CA 1
ATOM 2429 C C . PHE A 1 160 ? -1.571 -1.520 -48.490 1.00 29.12 154 PHE A C 1
ATOM 2430 O O . PHE A 1 160 ? -0.590 -1.311 -47.772 1.00 32.76 154 PHE A O 1
ATOM 2447 N N . ASN A 1 161 ? -2.341 -0.547 -48.994 1.00 33.12 155 ASN A N 1
ATOM 2448 C CA . ASN A 1 161 ? -2.212 0.867 -48.655 1.00 32.48 155 ASN A CA 1
ATOM 2449 C C . ASN A 1 161 ? -0.832 1.421 -48.933 1.00 34.71 155 ASN A C 1
ATOM 2450 O O . ASN A 1 161 ? -0.302 2.245 -48.184 1.00 36.54 155 ASN A O 1
ATOM 2461 N N A LYS A 1 162 ? -0.244 0.977 -50.038 0.60 39.12 156 LYS A N 1
ATOM 2462 N N B LYS A 1 162 ? -0.245 0.970 -50.031 0.40 37.52 156 LYS A N 1
ATOM 2463 C CA A LYS A 1 162 ? 1.060 1.452 -50.478 0.60 44.35 156 LYS A CA 1
ATOM 2464 C CA B LYS A 1 162 ? 1.041 1.463 -50.494 0.40 42.36 156 LYS A CA 1
ATOM 2465 C C A LYS A 1 162 ? 1.149 1.173 -51.965 0.60 36.49 156 LYS A C 1
ATOM 2466 C C B LYS A 1 162 ? 1.121 1.193 -51.983 0.40 37.22 156 LYS A C 1
ATOM 2467 O O A LYS A 1 162 ? 0.458 0.272 -52.452 0.60 34.27 156 LYS A O 1
ATOM 2468 O O B LYS A 1 162 ? 0.407 0.318 -52.490 0.40 34.80 156 LYS A O 1
ATOM 2505 N N . PRO A 1 163 ? 1.944 1.936 -52.714 1.00 41.46 157 PRO A N 1
ATOM 2506 C CA . PRO A 1 163 ? 2.143 1.620 -54.142 1.00 42.07 157 PRO A CA 1
ATOM 2507 C C . PRO A 1 163 ? 2.933 0.336 -54.286 1.00 39.29 157 PRO A C 1
ATOM 2508 O O . PRO A 1 163 ? 3.602 -0.108 -53.338 1.00 37.98 157 PRO A O 1
ATOM 2519 N N . PRO A 1 164 ? 2.909 -0.285 -55.463 1.00 40.84 158 PRO A N 1
ATOM 2520 C CA . PRO A 1 164 ? 3.678 -1.523 -55.628 1.00 36.75 158 PRO A CA 1
ATOM 2521 C C . PRO A 1 164 ? 5.155 -1.272 -55.363 1.00 34.74 158 PRO A C 1
ATOM 2522 O O . PRO A 1 164 ? 5.696 -0.232 -55.724 1.00 40.05 158 PRO A O 1
ATOM 2533 N N A ASP A 1 165 ? 5.777 -2.235 -54.682 0.63 36.91 159 ASP A N 1
ATOM 2534 N N B ASP A 1 165 ? 5.815 -2.226 -54.733 0.37 35.88 159 ASP A N 1
ATOM 2535 C CA A ASP A 1 165 ? 7.229 -2.283 -54.554 0.63 37.11 159 ASP A CA 1
ATOM 2536 C CA B ASP A 1 165 ? 7.263 -2.166 -54.603 0.37 37.96 159 ASP A CA 1
ATOM 2537 C C A ASP A 1 165 ? 7.854 -2.572 -55.904 0.63 38.00 159 ASP A C 1
ATOM 2538 C C B ASP A 1 165 ? 7.959 -2.807 -55.793 0.37 38.43 159 ASP A C 1
ATOM 2539 O O A ASP A 1 165 ? 8.914 -2.025 -56.248 0.63 40.75 159 ASP A O 1
ATOM 2540 O O B ASP A 1 165 ? 9.187 -2.705 -55.926 0.37 43.57 159 ASP A O 1
ATOM 2557 N N . ALA A 1 166 ? 7.191 -3.424 -56.680 1.00 36.38 160 ALA A N 1
ATOM 2558 C CA . ALA A 1 166 ? 7.740 -3.863 -57.944 1.00 37.45 160 ALA A CA 1
ATOM 2559 C C . ALA A 1 166 ? 6.612 -4.196 -58.899 1.00 33.15 160 ALA A C 1
ATOM 2560 O O . ALA A 1 166 ? 5.556 -4.688 -58.481 1.00 31.75 160 ALA A O 1
ATOM 2568 N N . VAL A 1 167 ? 6.857 -3.947 -60.183 1.00 31.76 161 VAL A N 1
ATOM 2569 C CA . VAL A 1 167 ? 5.974 -4.401 -61.263 1.00 29.15 161 VAL A CA 1
ATOM 2570 C C . VAL A 1 167 ? 6.836 -5.192 -62.240 1.00 29.44 161 VAL A C 1
ATOM 2571 O O . VAL A 1 167 ? 7.679 -4.611 -62.926 1.00 36.30 161 VAL A O 1
ATOM 2584 N N . ASN A 1 168 ? 6.579 -6.495 -62.353 1.00 26.79 162 ASN A N 1
ATOM 2585 C CA . ASN A 1 168 ? 7.408 -7.391 -63.151 1.00 28.35 162 ASN A CA 1
ATOM 2586 C C . ASN A 1 168 ? 6.706 -7.846 -64.414 1.00 27.49 162 ASN A C 1
ATOM 2587 O O . ASN A 1 168 ? 5.488 -8.027 -64.416 1.00 25.82 162 ASN A O 1
ATOM 2598 N N . PHE A 1 169 ? 7.499 -8.069 -65.461 1.00 25.74 163 PHE A N 1
ATOM 2599 C CA . PHE A 1 169 ? 7.046 -8.569 -66.752 1.00 24.86 163 PHE A CA 1
ATOM 2600 C C . PHE A 1 169 ? 7.671 -9.940 -66.944 1.00 27.40 163 PHE A C 1
ATOM 2601 O O . PHE A 1 169 ? 8.882 -10.112 -66.710 1.00 26.27 163 PHE A O 1
ATOM 2618 N N . TRP A 1 170 ? 6.863 -10.903 -67.357 1.00 23.64 164 TRP A N 1
ATOM 2619 C CA . TRP A 1 170 ? 7.258 -12.296 -67.488 1.00 24.94 164 TRP A CA 1
ATOM 2620 C C . TRP A 1 170 ? 6.938 -12.749 -68.900 1.00 21.32 164 TRP A C 1
ATOM 2621 O O . TRP A 1 170 ? 5.802 -12.617 -69.352 1.00 24.02 164 TRP A O 1
ATOM 2642 N N . LEU A 1 171 ? 7.932 -13.330 -69.584 1.00 21.75 165 LEU A N 1
ATOM 2643 C CA . LEU A 1 171 ? 7.690 -13.933 -70.906 1.00 24.75 165 LEU A CA 1
ATOM 2644 C C . LEU A 1 171 ? 8.614 -15.132 -71.025 1.00 22.21 165 LEU A C 1
ATOM 2645 O O . LEU A 1 171 ? 9.831 -14.978 -70.897 1.00 25.08 165 LEU A O 1
ATOM 2661 N N . GLY A 1 172 ? 8.054 -16.341 -71.189 1.00 30.35 166 GLY A N 1
ATOM 2662 C CA . GLY A 1 172 ? 8.898 -17.510 -71.015 1.00 31.37 166 GLY A CA 1
ATOM 2663 C C . GLY A 1 172 ? 8.553 -18.708 -71.861 1.00 28.03 166 GLY A C 1
ATOM 2664 O O . GLY A 1 172 ? 7.491 -18.777 -72.482 1.00 25.67 166 GLY A O 1
ATOM 2668 N N . ASP A 1 173 ? 9.523 -19.637 -71.910 1.00 27.53 167 ASP A N 1
ATOM 2669 C CA . ASP A 1 173 ? 9.370 -20.936 -72.568 1.00 29.20 167 ASP A CA 1
ATOM 2670 C C . ASP A 1 173 ? 8.455 -21.840 -71.739 1.00 28.90 167 ASP A C 1
ATOM 2671 O O . ASP A 1 173 ? 8.496 -21.839 -70.497 1.00 26.98 167 ASP A O 1
ATOM 2680 N N . GLU A 1 174 ? 7.664 -22.667 -72.425 1.00 26.88 168 GLU A N 1
ATOM 2681 C CA . GLU A 1 174 ? 6.878 -23.671 -71.690 1.00 24.57 168 GLU A CA 1
ATOM 2682 C C . GLU A 1 174 ? 7.767 -24.631 -70.899 1.00 25.41 168 GLU A C 1
ATOM 2683 O O . GLU A 1 174 ? 7.314 -25.218 -69.911 1.00 27.59 168 GLU A O 1
ATOM 2695 N N . ARG A 1 175 ? 9.043 -24.745 -71.268 1.00 25.41 169 ARG A N 1
ATOM 2696 C CA . ARG A 1 175 ? 9.982 -25.554 -70.507 1.00 23.11 169 ARG A CA 1
ATOM 2697 C C . ARG A 1 175 ? 10.455 -24.865 -69.235 1.00 25.25 169 ARG A C 1
ATOM 2698 O O . ARG A 1 175 ? 11.091 -25.519 -68.408 1.00 27.58 169 ARG A O 1
ATOM 2719 N N . ALA A 1 176 ? 10.231 -23.564 -69.076 1.00 22.82 170 ALA A N 1
ATOM 2720 C CA . ALA A 1 176 ? 10.723 -22.845 -67.908 1.00 21.86 170 ALA A CA 1
ATOM 2721 C C . ALA A 1 176 ? 9.759 -23.028 -66.742 1.00 23.49 170 ALA A C 1
ATOM 2722 O O . ALA A 1 176 ? 8.615 -22.568 -66.813 1.00 25.82 170 ALA A O 1
ATOM 2729 N N . VAL A 1 177 ? 10.216 -23.694 -65.684 1.00 21.66 171 VAL A N 1
ATOM 2730 C CA . VAL A 1 177 ? 9.413 -23.996 -64.490 1.00 21.07 171 VAL A CA 1
ATOM 2731 C C . VAL A 1 177 ? 10.012 -23.280 -63.281 1.00 26.29 171 VAL A C 1
ATOM 2732 O O . VAL A 1 177 ? 11.236 -23.253 -63.089 1.00 23.97 171 VAL A O 1
ATOM 2745 N N . THR A 1 178 ? 9.144 -22.702 -62.466 1.00 24.08 172 THR A N 1
ATOM 2746 C CA . THR A 1 178 ? 9.558 -21.984 -61.254 1.00 22.61 172 THR A CA 1
ATOM 2747 C C . THR A 1 178 ? 9.329 -22.917 -60.074 1.00 24.79 172 THR A C 1
ATOM 2748 O O . THR A 1 178 ? 8.171 -23.240 -59.718 1.00 23.96 172 THR A O 1
ATOM 2759 N N . SER A 1 179 ? 10.445 -23.358 -59.470 1.00 23.32 173 SER A N 1
ATOM 2760 C CA . SER A 1 179 ? 10.390 -24.320 -58.383 1.00 22.36 173 SER A CA 1
ATOM 2761 C C . SER A 1 179 ? 9.728 -23.685 -57.170 1.00 21.44 173 SER A C 1
ATOM 2762 O O . SER A 1 179 ? 9.658 -22.465 -57.036 1.00 24.39 173 SER A O 1
ATOM 2770 N N A MET A 1 180 ? 9.235 -24.541 -56.290 0.80 24.00 174 MET A N 1
ATOM 2771 N N B MET A 1 180 ? 9.244 -24.548 -56.282 0.20 24.10 174 MET A N 1
ATOM 2772 C CA A MET A 1 180 ? 8.431 -24.065 -55.165 0.80 26.25 174 MET A CA 1
ATOM 2773 C CA B MET A 1 180 ? 8.491 -24.108 -55.112 0.20 25.13 174 MET A CA 1
ATOM 2774 C C A MET A 1 180 ? 9.262 -23.197 -54.228 0.80 23.75 174 MET A C 1
ATOM 2775 C C B MET A 1 180 ? 9.311 -23.160 -54.250 0.20 24.42 174 MET A C 1
ATOM 2776 O O A MET A 1 180 ? 10.349 -23.597 -53.782 0.80 24.64 174 MET A O 1
ATOM 2777 O O B MET A 1 180 ? 10.473 -23.436 -53.931 0.20 24.27 174 MET A O 1
ATOM 2804 N N . HIS A 1 181 ? 8.694 -22.049 -53.851 1.00 24.77 175 HIS A N 1
ATOM 2805 C CA . HIS A 1 181 ? 9.355 -21.091 -52.963 1.00 23.38 175 HIS A CA 1
ATOM 2806 C C . HIS A 1 181 ? 8.249 -20.222 -52.360 1.00 22.66 175 HIS A C 1
ATOM 2807 O O . HIS A 1 181 ? 7.084 -20.277 -52.779 1.00 23.76 175 HIS A O 1
ATOM 2822 N N . LYS A 1 182 ? 8.639 -19.331 -51.471 1.00 26.37 176 LYS A N 1
ATOM 2823 C CA . LYS A 1 182 ? 7.706 -18.351 -50.915 1.00 27.43 176 LYS A CA 1
ATOM 2824 C C . LYS A 1 182 ? 8.376 -16.988 -50.960 1.00 26.12 176 LYS A C 1
ATOM 2825 O O . LYS A 1 182 ? 9.619 -16.867 -51.017 1.00 29.47 176 LYS A O 1
ATOM 2844 N N . ASP A 1 183 ? 7.539 -15.960 -50.975 1.00 26.99 177 ASP A N 1
ATOM 2845 C CA . ASP A 1 183 ? 7.978 -14.576 -50.997 1.00 26.43 177 ASP A CA 1
ATOM 2846 C C . ASP A 1 183 ? 7.397 -13.776 -49.847 1.00 27.44 177 ASP A C 1
ATOM 2847 O O . ASP A 1 183 ? 6.233 -13.991 -49.467 1.00 28.31 177 ASP A O 1
ATOM 2856 N N . PRO A 1 184 ? 8.123 -12.778 -49.337 1.00 29.11 178 PRO A N 1
ATOM 2857 C CA . PRO A 1 184 ? 7.597 -11.877 -48.304 1.00 32.90 178 PRO A CA 1
ATOM 2858 C C . PRO A 1 184 ? 6.893 -10.641 -48.861 1.00 30.70 178 PRO A C 1
ATOM 2859 O O . PRO A 1 184 ? 7.148 -9.495 -48.455 1.00 35.60 178 PRO A O 1
ATOM 2870 N N A TYR A 1 185 ? 6.027 -10.867 -49.848 0.64 27.52 179 TYR A N 1
ATOM 2871 N N B TYR A 1 185 ? 5.966 -10.865 -49.778 0.36 25.70 179 TYR A N 1
ATOM 2872 C CA A TYR A 1 185 ? 5.264 -9.834 -50.523 0.64 27.07 179 TYR A CA 1
ATOM 2873 C CA B TYR A 1 185 ? 5.179 -9.752 -50.262 0.36 25.53 179 TYR A CA 1
ATOM 2874 C C A TYR A 1 185 ? 3.831 -10.335 -50.661 0.64 21.84 179 TYR A C 1
ATOM 2875 C C B TYR A 1 185 ? 3.854 -10.273 -50.779 0.36 28.47 179 TYR A C 1
ATOM 2876 O O A TYR A 1 185 ? 3.606 -11.541 -50.759 0.64 26.04 179 TYR A O 1
ATOM 2877 O O B TYR A 1 185 ? 3.725 -11.430 -51.183 0.36 24.65 179 TYR A O 1
ATOM 2912 N N . GLU A 1 186 ? 2.873 -9.392 -50.742 1.00 24.32 180 GLU A N 1
ATOM 2913 C CA . GLU A 1 186 ? 1.558 -9.650 -51.317 1.00 22.44 180 GLU A CA 1
ATOM 2914 C C . GLU A 1 186 ? 1.720 -9.562 -52.834 1.00 28.87 180 GLU A C 1
ATOM 2915 O O . GLU A 1 186 ? 2.353 -8.621 -53.342 1.00 28.17 180 GLU A O 1
ATOM 2928 N N . ASN A 1 187 ? 1.144 -10.518 -53.567 1.00 25.34 181 ASN A N 1
ATOM 2929 C CA . ASN A 1 187 ? 1.386 -10.629 -55.001 1.00 24.09 181 ASN A CA 1
ATOM 2930 C C . ASN A 1 187 ? 0.056 -10.601 -55.740 1.00 25.08 181 ASN A C 1
ATOM 2931 O O . ASN A 1 187 ? -0.839 -11.412 -55.452 1.00 24.99 181 ASN A O 1
ATOM 2942 N N . VAL A 1 188 ? -0.119 -9.600 -56.607 1.00 22.78 182 VAL A N 1
ATOM 2943 C CA . VAL A 1 188 ? -1.265 -9.524 -57.509 1.00 20.66 182 VAL A CA 1
ATOM 2944 C C . VAL A 1 188 ? -0.761 -9.873 -58.890 1.00 28.03 182 VAL A C 1
ATOM 2945 O O . VAL A 1 188 ? 0.012 -9.115 -59.486 1.00 26.66 182 VAL A O 1
ATOM 2958 N N . TYR A 1 189 ? -1.191 -11.035 -59.390 1.00 21.21 183 TYR A N 1
ATOM 2959 C CA . TYR A 1 189 ? -0.632 -11.677 -60.581 1.00 20.52 183 TYR A CA 1
ATOM 2960 C C . TYR A 1 189 ? -1.651 -11.606 -61.711 1.00 22.95 183 TYR A C 1
ATOM 2961 O O . TYR A 1 189 ? -2.763 -12.140 -61.571 1.00 23.93 183 TYR A O 1
ATOM 2979 N N . CYS A 1 190 ? -1.280 -10.998 -62.849 1.00 20.06 184 CYS A N 1
ATOM 2980 C CA . CYS A 1 190 ? -2.176 -10.737 -63.984 1.00 19.98 184 CYS A CA 1
ATOM 2981 C C . CYS A 1 190 ? -1.624 -11.380 -65.243 1.00 26.72 184 CYS A C 1
ATOM 2982 O O . CYS A 1 190 ? -0.666 -10.872 -65.828 1.00 28.32 184 CYS A O 1
ATOM 2990 N N . VAL A 1 191 ? -2.253 -12.425 -65.693 1.00 21.49 185 VAL A N 1
ATOM 2991 C CA . VAL A 1 191 ? -1.831 -13.051 -66.946 1.00 21.80 185 VAL A CA 1
ATOM 2992 C C . VAL A 1 191 ? -2.394 -12.268 -68.124 1.00 26.31 185 VAL A C 1
ATOM 2993 O O . VAL A 1 191 ? -3.556 -11.859 -68.152 1.00 24.33 185 VAL A O 1
ATOM 3006 N N . ILE A 1 192 ? -1.548 -12.045 -69.127 1.00 22.35 186 ILE A N 1
ATOM 3007 C CA . ILE A 1 192 ? -1.907 -11.251 -70.299 1.00 27.77 186 ILE A CA 1
ATOM 3008 C C . ILE A 1 192 ? -2.146 -12.124 -71.523 1.00 27.40 186 ILE A C 1
ATOM 3009 O O . ILE A 1 192 ? -3.055 -11.851 -72.311 1.00 29.15 186 ILE A O 1
ATOM 3025 N N . SER A 1 193 ? -1.324 -13.162 -71.713 1.00 25.99 187 SER A N 1
ATOM 3026 C CA . SER A 1 193 ? -1.446 -14.071 -72.848 1.00 24.13 187 SER A CA 1
ATOM 3027 C C . SER A 1 193 ? -1.110 -15.461 -72.349 1.00 26.93 187 SER A C 1
ATOM 3028 O O . SER A 1 193 ? -0.134 -15.633 -71.612 1.00 29.11 187 SER A O 1
ATOM 3036 N N . GLY A 1 194 ? -1.903 -16.446 -72.752 1.00 26.50 188 GLY A N 1
ATOM 3037 C CA . GLY A 1 194 ? -1.624 -17.812 -72.377 1.00 25.28 188 GLY A CA 1
ATOM 3038 C C . GLY A 1 194 ? -2.176 -18.150 -71.011 1.00 23.46 188 GLY A C 1
ATOM 3039 O O . GLY A 1 194 ? -3.190 -17.595 -70.591 1.00 25.14 188 GLY A O 1
ATOM 3043 N N . HIS A 1 195 ? -1.492 -19.044 -70.310 1.00 23.51 189 HIS A N 1
ATOM 3044 C CA . HIS A 1 195 ? -1.944 -19.379 -68.982 1.00 22.03 189 HIS A CA 1
ATOM 3045 C C . HIS A 1 195 ? -0.774 -19.810 -68.126 1.00 21.95 189 HIS A C 1
ATOM 3046 O O . HIS A 1 195 ? 0.247 -20.301 -68.605 1.00 23.33 189 HIS A O 1
ATOM 3060 N N . LYS A 1 196 ? -0.992 -19.643 -66.828 1.00 21.94 190 LYS A N 1
ATOM 3061 C CA . LYS A 1 196 ? -0.077 -20.081 -65.788 1.00 19.50 190 LYS A CA 1
ATOM 3062 C C . LYS A 1 196 ? -0.746 -21.098 -64.887 1.00 28.02 190 LYS A C 1
ATOM 3063 O O . LYS A 1 196 ? -1.912 -20.937 -64.496 1.00 27.62 190 LYS A O 1
ATOM 3082 N N . ASP A 1 197 ? 0.003 -22.138 -64.541 1.00 22.27 191 ASP A N 1
ATOM 3083 C CA . ASP A 1 197 ? -0.479 -23.179 -63.618 1.00 27.04 191 ASP A CA 1
ATOM 3084 C C . ASP A 1 197 ? 0.307 -23.087 -62.308 1.00 22.13 191 ASP A C 1
ATOM 3085 O O . ASP A 1 197 ? 1.533 -23.293 -62.287 1.00 22.52 191 ASP A O 1
ATOM 3094 N N . PHE A 1 198 ? -0.401 -22.821 -61.208 1.00 20.23 192 PHE A N 1
ATOM 3095 C CA . PHE A 1 198 ? 0.185 -22.624 -59.895 1.00 21.08 192 PHE A CA 1
ATOM 3096 C C . PHE A 1 198 ? -0.148 -23.858 -59.063 1.00 25.79 192 PHE A C 1
ATOM 3097 O O . PHE A 1 198 ? -1.274 -24.400 -59.147 1.00 23.32 192 PHE A O 1
ATOM 3114 N N . VAL A 1 199 ? 0.840 -24.275 -58.265 1.00 22.45 193 VAL A N 1
ATOM 3115 C CA . VAL A 1 199 ? 0.639 -25.186 -57.136 1.00 23.23 193 VAL A CA 1
ATOM 3116 C C . VAL A 1 199 ? 0.969 -24.402 -55.870 1.00 23.89 193 VAL A C 1
ATOM 3117 O O . VAL A 1 199 ? 2.080 -23.855 -55.733 1.00 23.95 193 VAL A O 1
ATOM 3130 N N . LEU A 1 200 ? 0.018 -24.357 -54.934 1.00 24.29 194 LEU A N 1
ATOM 3131 C CA . LEU A 1 200 ? 0.096 -23.497 -53.771 1.00 26.19 194 LEU A CA 1
ATOM 3132 C C . LEU A 1 200 ? 0.003 -24.332 -52.506 1.00 24.38 194 LEU A C 1
ATOM 3133 O O . LEU A 1 200 ? -0.795 -25.272 -52.452 1.00 25.52 194 LEU A O 1
ATOM 3149 N N . ILE A 1 201 ? 0.820 -23.980 -51.514 1.00 24.79 195 ILE A N 1
ATOM 3150 C CA . ILE A 1 201 ? 0.722 -24.622 -50.188 1.00 27.10 195 ILE A CA 1
ATOM 3151 C C . ILE A 1 201 ? 0.700 -23.513 -49.146 1.00 21.54 195 ILE A C 1
ATOM 3152 O O . ILE A 1 201 ? 1.556 -22.609 -49.171 1.00 25.16 195 ILE A O 1
ATOM 3168 N N . PRO A 1 202 ? -0.222 -23.551 -48.174 1.00 25.44 196 PRO A N 1
ATOM 3169 C CA . PRO A 1 202 ? -0.289 -22.467 -47.196 1.00 27.34 196 PRO A CA 1
ATOM 3170 C C . PRO A 1 202 ? 0.897 -22.492 -46.249 1.00 26.91 196 PRO A C 1
ATOM 3171 O O . PRO A 1 202 ? 1.478 -23.553 -45.964 1.00 27.78 196 PRO A O 1
ATOM 3182 N N . PRO A 1 203 ? 1.194 -21.350 -45.636 1.00 27.38 197 PRO A N 1
ATOM 3183 C CA . PRO A 1 203 ? 2.354 -21.293 -44.742 1.00 27.33 197 PRO A CA 1
ATOM 3184 C C . PRO A 1 203 ? 2.247 -22.195 -43.532 1.00 28.31 197 PRO A C 1
ATOM 3185 O O . PRO A 1 203 ? 3.279 -22.704 -43.089 1.00 30.69 197 PRO A O 1
ATOM 3196 N N . HIS A 1 204 ? 1.043 -22.387 -42.967 1.00 30.58 198 HIS A N 1
ATOM 3197 C CA . HIS A 1 204 ? 0.940 -23.221 -41.766 1.00 33.60 198 HIS A CA 1
ATOM 3198 C C . HIS A 1 204 ? 1.206 -24.692 -42.038 1.00 36.05 198 HIS A C 1
ATOM 3199 O O . HIS A 1 204 ? 1.298 -25.467 -41.067 1.00 31.68 198 HIS A O 1
ATOM 3213 N N . GLN A 1 205 ? 1.372 -25.098 -43.316 1.00 28.87 199 GLN A N 1
ATOM 3214 C CA . GLN A 1 205 ? 1.782 -26.464 -43.630 1.00 30.17 199 GLN A CA 1
ATOM 3215 C C . GLN A 1 205 ? 3.290 -26.592 -43.788 1.00 31.25 199 GLN A C 1
ATOM 3216 O O . GLN A 1 205 ? 3.765 -27.579 -44.369 1.00 31.74 199 GLN A O 1
ATOM 3230 N N . LEU A 1 206 ? 4.056 -25.645 -43.251 1.00 29.69 200 LEU A N 1
ATOM 3231 C CA . LEU A 1 206 ? 5.517 -25.704 -43.373 1.00 30.31 200 LEU A CA 1
ATOM 3232 C C . LEU A 1 206 ? 6.089 -27.052 -42.941 1.00 32.22 200 LEU A C 1
ATOM 3233 O O . LEU A 1 206 ? 7.043 -27.555 -43.556 1.00 35.71 200 LEU A O 1
ATOM 3249 N N . SER A 1 207 ? 5.571 -27.628 -41.850 1.00 33.11 201 SER A N 1
ATOM 3250 C CA . SER A 1 207 ? 6.128 -28.889 -41.388 1.00 33.65 201 SER A CA 1
ATOM 3251 C C . SER A 1 207 ? 5.933 -30.041 -42.370 1.00 41.79 201 SER A C 1
ATOM 3252 O O . SER A 1 207 ? 6.571 -31.088 -42.201 1.00 39.23 201 SER A O 1
ATOM 3260 N N . CYS A 1 208 ? 5.098 -29.877 -43.390 1.00 31.70 202 CYS A N 1
ATOM 3261 C CA . CYS A 1 208 ? 4.858 -30.898 -44.393 1.00 34.55 202 CYS A CA 1
ATOM 3262 C C . CYS A 1 208 ? 5.716 -30.711 -45.625 1.00 37.87 202 CYS A C 1
ATOM 3263 O O . CYS A 1 208 ? 5.658 -31.562 -46.519 1.00 37.32 202 CYS A O 1
ATOM 3271 N N . VAL A 1 209 ? 6.449 -29.602 -45.714 1.00 29.86 203 VAL A N 1
ATOM 3272 C CA . VAL A 1 209 ? 7.207 -29.230 -46.903 1.00 28.30 203 VAL A CA 1
ATOM 3273 C C . VAL A 1 209 ? 8.696 -29.425 -46.606 1.00 31.38 203 VAL A C 1
ATOM 3274 O O . VAL A 1 209 ? 9.307 -28.610 -45.895 1.00 32.85 203 VAL A O 1
ATOM 3287 N N . PRO A 1 210 ? 9.335 -30.463 -47.141 1.00 32.69 204 PRO A N 1
ATOM 3288 C CA . PRO A 1 210 ? 10.754 -30.675 -46.834 1.00 38.52 204 PRO A CA 1
ATOM 3289 C C . PRO A 1 210 ? 11.629 -29.563 -47.422 1.00 32.81 204 PRO A C 1
ATOM 3290 O O . PRO A 1 210 ? 11.431 -29.105 -48.550 1.00 28.97 204 PRO A O 1
ATOM 3301 N N . ARG A 1 211 ? 12.573 -29.097 -46.611 1.00 33.50 205 ARG A N 1
ATOM 3302 C CA . ARG A 1 211 ? 13.489 -28.044 -47.020 1.00 29.95 205 ARG A CA 1
ATOM 3303 C C . ARG A 1 211 ? 14.898 -28.502 -46.671 1.00 32.02 205 ARG A C 1
ATOM 3304 O O . ARG A 1 211 ? 15.115 -29.231 -45.699 1.00 39.01 205 ARG A O 1
ATOM 3325 N N . GLY A 1 212 ? 15.861 -28.080 -47.479 1.00 31.36 206 GLY A N 1
ATOM 3326 C CA . GLY A 1 212 ? 17.240 -28.432 -47.224 1.00 33.70 206 GLY A CA 1
ATOM 3327 C C . GLY A 1 212 ? 18.117 -27.208 -47.376 1.00 31.87 206 GLY A C 1
ATOM 3328 O O . GLY A 1 212 ? 17.683 -26.167 -47.846 1.00 32.53 206 GLY A O 1
ATOM 3332 N N . ILE A 1 213 ? 19.364 -27.345 -46.959 1.00 31.30 207 ILE A N 1
ATOM 3333 C CA . ILE A 1 213 ? 20.383 -26.326 -47.156 1.00 29.62 207 ILE A CA 1
ATOM 3334 C C . ILE A 1 213 ? 21.340 -26.825 -48.228 1.00 33.26 207 ILE A C 1
ATOM 3335 O O . ILE A 1 213 ? 21.931 -27.910 -48.096 1.00 31.63 207 ILE A O 1
ATOM 3351 N N . TYR A 1 214 ? 21.480 -26.051 -49.283 1.00 30.40 208 TYR A N 1
ATOM 3352 C CA . TYR A 1 214 ? 22.277 -26.477 -50.430 1.00 26.74 208 TYR A CA 1
ATOM 3353 C C . TYR A 1 214 ? 23.353 -25.467 -50.778 1.00 34.72 208 TYR A C 1
ATOM 3354 O O . TYR A 1 214 ? 23.145 -24.261 -50.620 1.00 28.38 208 TYR A O 1
ATOM 3372 N N . PRO A 1 215 ? 24.485 -25.922 -51.307 1.00 29.39 209 PRO A N 1
ATOM 3373 C CA . PRO A 1 215 ? 25.479 -24.979 -51.822 1.00 33.62 209 PRO A CA 1
ATOM 3374 C C . PRO A 1 215 ? 24.877 -24.237 -52.989 1.00 29.22 209 PRO A C 1
ATOM 3375 O O . PRO A 1 215 ? 24.095 -24.795 -53.763 1.00 30.44 209 PRO A O 1
ATOM 3386 N N . THR A 1 216 ? 25.219 -22.961 -53.100 1.00 29.80 210 THR A N 1
ATOM 3387 C CA . THR A 1 216 ? 24.681 -22.134 -54.169 1.00 26.09 210 THR A CA 1
ATOM 3388 C C . THR A 1 216 ? 25.628 -22.141 -55.364 1.00 25.26 210 THR A C 1
ATOM 3389 O O . THR A 1 216 ? 26.851 -22.081 -55.196 1.00 29.03 210 THR A O 1
ATOM 3400 N N . GLY A 1 217 ? 25.053 -22.176 -56.576 1.00 28.75 211 GLY A N 1
ATOM 3401 C CA . GLY A 1 217 ? 25.843 -22.071 -57.789 1.00 29.37 211 GLY A CA 1
ATOM 3402 C C . GLY A 1 217 ? 25.118 -21.258 -58.846 1.00 25.78 211 GLY A C 1
ATOM 3403 O O . GLY A 1 217 ? 23.959 -20.892 -58.679 1.00 26.33 211 GLY A O 1
ATOM 3407 N N . VAL A 1 218 ? 25.808 -21.007 -59.961 1.00 24.82 212 VAL A N 1
ATOM 3408 C CA . VAL A 1 218 ? 25.201 -20.269 -61.081 1.00 28.84 212 VAL A CA 1
ATOM 3409 C C . VAL A 1 218 ? 25.569 -20.970 -62.375 1.00 29.20 212 VAL A C 1
ATOM 3410 O O . VAL A 1 218 ? 26.662 -21.516 -62.490 1.00 26.11 212 VAL A O 1
ATOM 3423 N N . TYR A 1 219 ? 24.648 -20.967 -63.334 1.00 24.53 213 TYR A N 1
ATOM 3424 C CA . TYR A 1 219 ? 24.932 -21.616 -64.604 1.00 26.08 213 TYR A CA 1
ATOM 3425 C C . TYR A 1 219 ? 25.885 -20.752 -65.411 1.00 26.58 213 TYR A C 1
ATOM 3426 O O . TYR A 1 219 ? 25.769 -19.528 -65.428 1.00 25.45 213 TYR A O 1
ATOM 3444 N N . LYS A 1 220 ? 26.818 -21.417 -66.092 1.00 26.85 214 LYS A N 1
ATOM 3445 C CA . LYS A 1 220 ? 27.795 -20.789 -66.998 1.00 27.69 214 LYS A CA 1
ATOM 3446 C C . LYS A 1 220 ? 27.907 -21.710 -68.186 1.00 27.82 214 LYS A C 1
ATOM 3447 O O . LYS A 1 220 ? 27.482 -22.863 -68.127 1.00 28.04 214 LYS A O 1
ATOM 3457 N N . THR A 1 221 ? 28.487 -21.206 -69.298 1.00 30.58 215 THR A N 1
ATOM 3458 C CA . THR A 1 221 ? 28.795 -22.085 -70.419 1.00 32.47 215 THR A CA 1
ATOM 3459 C C . THR A 1 221 ? 30.309 -22.087 -70.634 1.00 35.35 215 THR A C 1
ATOM 3460 O O . THR A 1 221 ? 30.998 -21.086 -70.397 1.00 30.55 215 THR A O 1
ATOM 3471 N N . SER A 1 222 ? 30.831 -23.235 -71.026 1.00 33.25 216 SER A N 1
ATOM 3472 C CA . SER A 1 222 ? 32.249 -23.376 -71.279 1.00 36.49 216 SER A CA 1
ATOM 3473 C C . SER A 1 222 ? 32.578 -22.798 -72.643 1.00 38.91 216 SER A C 1
ATOM 3474 O O . SER A 1 222 ? 31.687 -22.485 -73.427 1.00 39.39 216 SER A O 1
ATOM 3482 N N . ASP A 1 223 ? 33.880 -22.723 -72.949 1.00 42.52 217 ASP A N 1
ATOM 3483 C CA . ASP A 1 223 ? 34.316 -22.201 -74.240 1.00 45.48 217 ASP A CA 1
ATOM 3484 C C . ASP A 1 223 ? 33.789 -23.041 -75.402 1.00 50.22 217 ASP A C 1
ATOM 3485 O O . ASP A 1 223 ? 33.748 -22.555 -76.539 1.00 54.75 217 ASP A O 1
ATOM 3494 N N . SER A 1 224 ? 33.368 -24.276 -75.149 1.00 46.19 218 SER A N 1
ATOM 3495 C CA . SER A 1 224 ? 32.762 -25.126 -76.171 1.00 52.21 218 SER A CA 1
ATOM 3496 C C . SER A 1 224 ? 31.238 -25.119 -76.110 1.00 52.00 218 SER A C 1
ATOM 3497 O O . SER A 1 224 ? 30.582 -25.859 -76.852 1.00 48.38 218 SER A O 1
ATOM 3505 N N . GLY A 1 225 ? 30.662 -24.329 -75.222 1.00 42.60 219 GLY A N 1
ATOM 3506 C CA . GLY A 1 225 ? 29.229 -24.187 -75.173 1.00 43.20 219 GLY A CA 1
ATOM 3507 C C . GLY A 1 225 ? 28.489 -25.140 -74.258 1.00 41.74 219 GLY A C 1
ATOM 3508 O O . GLY A 1 225 ? 27.249 -25.104 -74.252 1.00 42.24 219 GLY A O 1
ATOM 3512 N N . GLN A 1 226 ? 29.187 -25.978 -73.490 1.00 36.26 220 GLN A N 1
ATOM 3513 C CA . GLN A 1 226 ? 28.511 -26.890 -72.574 1.00 35.97 220 GLN A CA 1
ATOM 3514 C C . GLN A 1 226 ? 28.156 -26.151 -71.294 1.00 34.19 220 GLN A C 1
ATOM 3515 O O . GLN A 1 226 ? 28.964 -25.380 -70.767 1.00 31.18 220 GLN A O 1
ATOM 3529 N N . PHE A 1 227 ? 26.941 -26.370 -70.806 1.00 28.86 221 PHE A N 1
ATOM 3530 C CA . PHE A 1 227 ? 26.574 -25.763 -69.538 1.00 27.99 221 PHE A CA 1
ATOM 3531 C C . PHE A 1 227 ? 27.264 -26.454 -68.377 1.00 27.61 221 PHE A C 1
ATOM 3532 O O . PHE A 1 227 ? 27.495 -27.667 -68.390 1.00 32.67 221 PHE A O 1
ATOM 3549 N N . TYR A 1 228 ? 27.526 -25.677 -67.322 1.00 26.88 222 TYR A N 1
ATOM 3550 C CA . TYR A 1 228 ? 28.031 -26.220 -66.073 1.00 28.76 222 TYR A CA 1
ATOM 3551 C C . TYR A 1 228 ? 27.604 -25.271 -64.952 1.00 24.53 222 TYR A C 1
ATOM 3552 O O . TYR A 1 228 ? 27.072 -24.181 -65.189 1.00 24.50 222 TYR A O 1
ATOM 3570 N N . ILE A 1 229 ? 27.795 -25.741 -63.729 1.00 27.92 223 ILE A N 1
ATOM 3571 C CA . ILE A 1 229 ? 27.470 -25.004 -62.527 1.00 27.13 223 ILE A CA 1
ATOM 3572 C C . ILE A 1 229 ? 28.754 -24.503 -61.904 1.00 26.39 223 ILE A C 1
ATOM 3573 O O . ILE A 1 229 ? 29.692 -25.285 -61.671 1.00 28.50 223 ILE A O 1
ATOM 3589 N N A GLU A 1 230 ? 28.819 -23.190 -61.659 0.50 27.86 224 GLU A N 1
ATOM 3590 N N B GLU A 1 230 ? 28.791 -23.204 -61.621 0.50 28.22 224 GLU A N 1
ATOM 3591 C CA A GLU A 1 230 ? 29.950 -22.599 -60.957 0.50 29.58 224 GLU A CA 1
ATOM 3592 C CA B GLU A 1 230 ? 29.920 -22.585 -60.954 0.50 29.53 224 GLU A CA 1
ATOM 3593 C C A GLU A 1 230 ? 29.525 -22.309 -59.528 0.50 29.54 224 GLU A C 1
ATOM 3594 C C B GLU A 1 230 ? 29.519 -22.299 -59.517 0.50 29.80 224 GLU A C 1
ATOM 3595 O O A GLU A 1 230 ? 28.589 -21.518 -59.316 0.50 29.11 224 GLU A O 1
ATOM 3596 O O B GLU A 1 230 ? 28.590 -21.504 -59.282 0.50 28.61 224 GLU A O 1
ATOM 3619 N N . PRO A 1 231 ? 30.160 -22.919 -58.530 1.00 30.67 225 PRO A N 1
ATOM 3620 C CA . PRO A 1 231 ? 29.793 -22.621 -57.146 1.00 30.97 225 PRO A CA 1
ATOM 3621 C C . PRO A 1 231 ? 30.045 -21.164 -56.813 1.00 34.90 225 PRO A C 1
ATOM 3622 O O . PRO A 1 231 ? 31.055 -20.586 -57.199 1.00 36.84 225 PRO A O 1
ATOM 3633 N N . LEU A 1 232 ? 29.134 -20.573 -56.052 1.00 32.56 226 LEU A N 1
ATOM 3634 C CA . LEU A 1 232 ? 29.363 -19.243 -55.529 1.00 36.86 226 LEU A CA 1
ATOM 3635 C C . LEU A 1 232 ? 30.113 -19.361 -54.212 1.00 48.63 226 LEU A C 1
ATOM 3636 O O . LEU A 1 232 ? 29.822 -20.237 -53.392 1.00 49.42 226 LEU A O 1
ATOM 3652 N N . ARG A 1 233 ? 31.083 -18.482 -54.008 1.00 58.32 227 ARG A N 1
ATOM 3653 C CA . ARG A 1 233 ? 31.885 -18.535 -52.798 1.00 75.97 227 ARG A CA 1
ATOM 3654 C C . ARG A 1 233 ? 32.115 -17.124 -52.288 1.00 66.99 227 ARG A C 1
ATOM 3655 O O . ARG A 1 233 ? 32.051 -16.158 -53.053 1.00 60.85 227 ARG A O 1
ATOM 3676 N N . ASP A 1 234 ? 32.323 -17.014 -50.974 1.00 64.54 228 ASP A N 1
ATOM 3677 C CA . ASP A 1 234 ? 32.756 -15.760 -50.377 1.00 85.99 228 ASP A CA 1
ATOM 3678 C C . ASP A 1 234 ? 34.233 -15.516 -50.693 1.00 84.82 228 ASP A C 1
ATOM 3679 O O . ASP A 1 234 ? 34.933 -16.378 -51.236 1.00 78.80 228 ASP A O 1
ATOM 3688 N N . GLU A 1 235 ? 34.710 -14.320 -50.338 1.00 86.65 229 GLU A N 1
ATOM 3689 C CA . GLU A 1 235 ? 36.114 -13.995 -50.558 1.00 92.17 229 GLU A CA 1
ATOM 3690 C C . GLU A 1 235 ? 37.031 -14.966 -49.824 1.00 104.81 229 GLU A C 1
ATOM 3691 O O . GLU A 1 235 ? 38.118 -15.286 -50.318 1.00 98.38 229 GLU A O 1
ATOM 3695 N N . GLU A 1 236 ? 36.610 -15.452 -48.652 1.00 110.80 230 GLU A N 1
ATOM 3696 C CA . GLU A 1 236 ? 37.398 -16.428 -47.904 1.00 105.16 230 GLU A CA 1
ATOM 3697 C C . GLU A 1 236 ? 37.475 -17.786 -48.590 1.00 102.52 230 GLU A C 1
ATOM 3698 O O . GLU A 1 236 ? 38.283 -18.621 -48.173 1.00 97.50 230 GLU A O 1
ATOM 3702 N N . GLY A 1 237 ? 36.657 -18.028 -49.612 1.00 100.89 231 GLY A N 1
ATOM 3703 C CA . GLY A 1 237 ? 36.642 -19.299 -50.298 1.00 96.83 231 GLY A CA 1
ATOM 3704 C C . GLY A 1 237 ? 35.621 -20.290 -49.792 1.00 89.24 231 GLY A C 1
ATOM 3705 O O . GLY A 1 237 ? 35.576 -21.419 -50.300 1.00 79.85 231 GLY A O 1
ATOM 3709 N N . SER A 1 238 ? 34.794 -19.910 -48.822 1.00 86.95 232 SER A N 1
ATOM 3710 C CA . SER A 1 238 ? 33.789 -20.812 -48.282 1.00 72.15 232 SER A CA 1
ATOM 3711 C C . SER A 1 238 ? 32.538 -20.785 -49.149 1.00 68.20 232 SER A C 1
ATOM 3712 O O . SER A 1 238 ? 32.162 -19.739 -49.689 1.00 57.37 232 SER A O 1
ATOM 3716 N N . ASP A 1 239 ? 31.913 -21.954 -49.296 1.00 58.86 233 ASP A N 1
ATOM 3717 C CA . ASP A 1 239 ? 30.686 -22.072 -50.065 1.00 55.87 233 ASP A CA 1
ATOM 3718 C C . ASP A 1 239 ? 29.599 -21.161 -49.501 1.00 50.64 233 ASP A C 1
ATOM 3719 O O . ASP A 1 239 ? 29.498 -20.959 -48.291 1.00 54.14 233 ASP A O 1
ATOM 3723 N N . GLN A 1 240 ? 28.783 -20.610 -50.393 1.00 48.98 234 GLN A N 1
ATOM 3724 C CA . GLN A 1 240 ? 27.567 -19.913 -49.998 1.00 39.93 234 GLN A CA 1
ATOM 3725 C C . GLN A 1 240 ? 26.414 -20.900 -50.068 1.00 45.59 234 GLN A C 1
ATOM 3726 O O . GLN A 1 240 ? 26.379 -21.754 -50.953 1.00 39.58 234 GLN A O 1
ATOM 3740 N N . PHE A 1 241 ? 25.480 -20.800 -49.126 1.00 38.52 235 PHE A N 1
ATOM 3741 C CA . PHE A 1 241 ? 24.406 -21.775 -49.025 1.00 41.52 235 PHE A CA 1
ATOM 3742 C C . PHE A 1 241 ? 23.045 -21.104 -49.064 1.00 40.15 235 PHE A C 1
ATOM 3743 O O . PHE A 1 241 ? 22.884 -19.958 -48.640 1.00 42.00 235 PHE A O 1
ATOM 3760 N N . THR A 1 242 ? 22.066 -21.837 -49.603 1.00 34.59 236 THR A N 1
ATOM 3761 C CA . THR A 1 242 ? 20.684 -21.389 -49.734 1.00 31.43 236 THR A CA 1
ATOM 3762 C C . THR A 1 242 ? 19.756 -22.448 -49.156 1.00 34.43 236 THR A C 1
ATOM 3763 O O . THR A 1 242 ? 19.883 -23.628 -49.486 1.00 33.54 236 THR A O 1
ATOM 3774 N N . GLU A 1 243 ? 18.828 -22.042 -48.287 1.00 31.05 237 GLU A N 1
ATOM 3775 C CA . GLU A 1 243 ? 17.749 -22.939 -47.924 1.00 27.51 237 GLU A CA 1
ATOM 3776 C C . GLU A 1 243 ? 16.687 -22.988 -49.024 1.00 28.45 237 GLU A C 1
ATOM 3777 O O . GLU A 1 243 ? 16.262 -21.954 -49.544 1.00 33.68 237 GLU A O 1
ATOM 3789 N N . TRP A 1 244 ? 16.232 -24.189 -49.362 1.00 29.06 238 TRP A N 1
ATOM 3790 C CA . TRP A 1 244 ? 15.310 -24.319 -50.495 1.00 25.85 238 TRP A CA 1
ATOM 3791 C C . TRP A 1 244 ? 14.391 -25.521 -50.270 1.00 27.76 238 TRP A C 1
ATOM 3792 O O . TRP A 1 244 ? 14.795 -26.541 -49.700 1.00 27.72 238 TRP A O 1
ATOM 3813 N N . VAL A 1 245 ? 13.167 -25.417 -50.800 1.00 26.73 239 VAL A N 1
ATOM 3814 C CA . VAL A 1 245 ? 12.233 -26.536 -50.761 1.00 29.21 239 VAL A CA 1
ATOM 3815 C C . VAL A 1 245 ? 12.781 -27.693 -51.573 1.00 29.23 239 VAL A C 1
ATOM 3816 O O . VAL A 1 245 ? 13.244 -27.531 -52.722 1.00 29.13 239 VAL A O 1
ATOM 3829 N N . SER A 1 246 ? 12.761 -28.886 -50.979 1.00 30.87 240 SER A N 1
ATOM 3830 C CA . SER A 1 246 ? 13.405 -30.035 -51.622 1.00 30.36 240 SER A CA 1
ATOM 3831 C C . SER A 1 246 ? 12.475 -30.888 -52.467 1.00 35.06 240 SER A C 1
ATOM 3832 O O . SER A 1 246 ? 12.966 -31.704 -53.258 1.00 36.59 240 SER A O 1
ATOM 3840 N N . VAL A 1 247 ? 11.138 -30.745 -52.318 1.00 32.44 241 VAL A N 1
ATOM 3841 C CA . VAL A 1 247 ? 10.202 -31.648 -52.978 1.00 34.11 241 VAL A CA 1
ATOM 3842 C C . VAL A 1 247 ? 9.835 -31.100 -54.348 1.00 32.76 241 VAL A C 1
ATOM 3843 O O . VAL A 1 247 ? 9.708 -29.886 -54.538 1.00 37.97 241 VAL A O 1
ATOM 3856 N N . ASP A 1 248 ? 9.599 -32.017 -55.297 1.00 34.75 242 ASP A N 1
ATOM 3857 C CA . ASP A 1 248 ? 9.044 -31.681 -56.603 1.00 36.32 242 ASP A CA 1
ATOM 3858 C C . ASP A 1 248 ? 7.548 -31.908 -56.547 1.00 35.92 242 ASP A C 1
ATOM 3859 O O . ASP A 1 248 ? 7.114 -33.072 -56.542 1.00 33.98 242 ASP A O 1
ATOM 3868 N N . PRO A 1 249 ? 6.718 -30.865 -56.465 1.00 32.95 243 PRO A N 1
ATOM 3869 C CA . PRO A 1 249 ? 5.276 -31.112 -56.253 1.00 34.27 243 PRO A CA 1
ATOM 3870 C C . PRO A 1 249 ? 4.594 -31.746 -57.446 1.00 34.21 243 PRO A C 1
ATOM 3871 O O . PRO A 1 249 ? 3.481 -32.261 -57.292 1.00 36.38 243 PRO A O 1
ATOM 3882 N N . LEU A 1 250 ? 5.240 -31.753 -58.628 1.00 37.87 244 LEU A N 1
ATOM 3883 C CA . LEU A 1 250 ? 4.664 -32.394 -59.800 1.00 38.46 244 LEU A CA 1
ATOM 3884 C C . LEU A 1 250 ? 4.830 -33.907 -59.777 1.00 44.53 244 LEU A C 1
ATOM 3885 O O . LEU A 1 250 ? 4.084 -34.617 -60.462 1.00 52.71 244 LEU A O 1
ATOM 3901 N N . SER A 1 251 ? 5.790 -34.411 -59.025 1.00 40.87 245 SER A N 1
ATOM 3902 C CA . SER A 1 251 ? 5.997 -35.847 -58.904 1.00 52.34 245 SER A CA 1
ATOM 3903 C C . SER A 1 251 ? 6.691 -36.127 -57.575 1.00 47.34 245 SER A C 1
ATOM 3904 O O . SER A 1 251 ? 7.887 -36.433 -57.551 1.00 45.01 245 SER A O 1
ATOM 3912 N N . PRO A 1 252 ? 5.989 -36.004 -56.447 1.00 40.20 246 PRO A N 1
ATOM 3913 C CA . PRO A 1 252 ? 6.684 -36.026 -55.153 1.00 44.20 246 PRO A CA 1
ATOM 3914 C C . PRO A 1 252 ? 7.151 -37.422 -54.777 1.00 43.63 246 PRO A C 1
ATOM 3915 O O . PRO A 1 252 ? 6.464 -38.417 -55.019 1.00 54.10 246 PRO A O 1
ATOM 3926 N N . ASP A 1 253 ? 8.348 -37.480 -54.192 1.00 47.06 247 ASP A N 1
ATOM 3927 C CA . ASP A 1 253 ? 8.933 -38.736 -53.721 1.00 45.34 247 ASP A CA 1
ATOM 3928 C C . ASP A 1 253 ? 8.513 -38.929 -52.271 1.00 52.86 247 ASP A C 1
ATOM 3929 O O . ASP A 1 253 ? 9.175 -38.454 -51.346 1.00 52.32 247 ASP A O 1
ATOM 3938 N N . LEU A 1 254 ? 7.406 -39.646 -52.069 1.00 52.73 248 LEU A N 1
ATOM 3939 C CA . LEU A 1 254 ? 6.848 -39.805 -50.735 1.00 50.83 248 LEU A CA 1
ATOM 3940 C C . LEU A 1 254 ? 7.662 -40.751 -49.873 1.00 52.50 248 LEU A C 1
ATOM 3941 O O . LEU A 1 254 ? 7.530 -40.711 -48.645 1.00 54.68 248 LEU A O 1
ATOM 3957 N N . ALA A 1 255 ? 8.501 -41.601 -50.475 1.00 59.36 249 ALA A N 1
ATOM 3958 C CA . ALA A 1 255 ? 9.392 -42.439 -49.675 1.00 67.10 249 ALA A CA 1
ATOM 3959 C C . ALA A 1 255 ? 10.498 -41.607 -49.037 1.00 58.78 249 ALA A C 1
ATOM 3960 O O . ALA A 1 255 ? 10.871 -41.833 -47.879 1.00 64.22 249 ALA A O 1
ATOM 3967 N N . LYS A 1 256 ? 11.048 -40.653 -49.785 1.00 52.70 250 LYS A N 1
ATOM 3968 C CA . LYS A 1 256 ? 12.048 -39.750 -49.228 1.00 48.42 250 LYS A CA 1
ATOM 3969 C C . LYS A 1 256 ? 11.415 -38.704 -48.311 1.00 51.08 250 LYS A C 1
ATOM 3970 O O . LYS A 1 256 ? 12.011 -38.326 -47.296 1.00 50.72 250 LYS A O 1
ATOM 3989 N N . TYR A 1 257 ? 10.220 -38.225 -48.653 1.00 49.10 251 TYR A N 1
ATOM 3990 C CA . TYR A 1 257 ? 9.561 -37.135 -47.928 1.00 46.72 251 TYR A CA 1
ATOM 3991 C C . TYR A 1 257 ? 8.165 -37.559 -47.518 1.00 44.46 251 TYR A C 1
ATOM 3992 O O . TYR A 1 257 ? 7.162 -37.042 -48.028 1.00 42.21 251 TYR A O 1
ATOM 4010 N N . PRO A 1 258 ? 8.064 -38.495 -46.575 1.00 51.49 252 PRO A N 1
ATOM 4011 C CA . PRO A 1 258 ? 6.732 -38.961 -46.159 1.00 48.34 252 PRO A CA 1
ATOM 4012 C C . PRO A 1 258 ? 5.866 -37.859 -45.569 1.00 50.08 252 PRO A C 1
ATOM 4013 O O . PRO A 1 258 ? 4.636 -37.900 -45.711 1.00 51.63 252 PRO A O 1
ATOM 4024 N N . GLU A 1 259 ? 6.470 -36.850 -44.940 1.00 49.75 253 GLU A N 1
ATOM 4025 C CA . GLU A 1 259 ? 5.674 -35.771 -44.358 1.00 51.85 253 GLU A CA 1
ATOM 4026 C C . GLU A 1 259 ? 4.866 -35.033 -45.421 1.00 46.28 253 GLU A C 1
ATOM 4027 O O . GLU A 1 259 ? 3.821 -34.443 -45.111 1.00 43.43 253 GLU A O 1
ATOM 4039 N N . TYR A 1 260 ? 5.326 -35.045 -46.676 1.00 37.79 254 TYR A N 1
ATOM 4040 C CA . TYR A 1 260 ? 4.612 -34.320 -47.720 1.00 35.49 254 TYR A CA 1
ATOM 4041 C C . TYR A 1 260 ? 3.259 -34.949 -48.015 1.00 38.03 254 TYR A C 1
ATOM 4042 O O . TYR A 1 260 ? 2.416 -34.288 -48.627 1.00 40.45 254 TYR A O 1
ATOM 4060 N N . ALA A 1 261 ? 3.018 -36.192 -47.577 1.00 42.44 255 ALA A N 1
ATOM 4061 C CA . ALA A 1 261 ? 1.686 -36.767 -47.753 1.00 45.48 255 ALA A CA 1
ATOM 4062 C C . ALA A 1 261 ? 0.629 -35.982 -46.981 1.00 50.98 255 ALA A C 1
ATOM 4063 O O . ALA A 1 261 ? -0.553 -36.024 -47.344 1.00 50.17 255 ALA A O 1
ATOM 4070 N N A ARG A 1 262 ? 1.048 -35.246 -45.943 0.57 40.51 256 ARG A N 1
ATOM 4071 N N B ARG A 1 262 ? 1.003 -35.270 -45.925 0.43 40.30 256 ARG A N 1
ATOM 4072 C CA A ARG A 1 262 ? 0.154 -34.467 -45.098 0.57 42.81 256 ARG A CA 1
ATOM 4073 C CA B ARG A 1 262 ? 0.003 -34.508 -45.193 0.43 41.92 256 ARG A CA 1
ATOM 4074 C C A ARG A 1 262 ? -0.114 -33.070 -45.647 0.57 37.74 256 ARG A C 1
ATOM 4075 C C B ARG A 1 262 ? -0.260 -33.144 -45.815 0.43 40.43 256 ARG A C 1
ATOM 4076 O O A ARG A 1 262 ? -1.045 -32.396 -45.187 0.57 42.23 256 ARG A O 1
ATOM 4077 O O B ARG A 1 262 ? -1.323 -32.558 -45.565 0.43 35.38 256 ARG A O 1
ATOM 4118 N N . ALA A 1 263 ? 0.660 -32.640 -46.634 1.00 35.02 257 ALA A N 1
ATOM 4119 C CA . ALA A 1 263 ? 0.419 -31.385 -47.327 1.00 28.63 257 ALA A CA 1
ATOM 4120 C C . ALA A 1 263 ? -0.815 -31.513 -48.210 1.00 37.25 257 ALA A C 1
ATOM 4121 O O . ALA A 1 263 ? -1.154 -32.602 -48.690 1.00 39.31 257 ALA A O 1
ATOM 4129 N N . LYS A 1 264 ? -1.494 -30.385 -48.422 1.00 31.56 258 LYS A N 1
ATOM 4130 C CA . LYS A 1 264 ? -2.699 -30.330 -49.253 1.00 34.22 258 LYS A CA 1
ATOM 4131 C C . LYS A 1 264 ? -2.513 -29.247 -50.304 1.00 36.26 258 LYS A C 1
ATOM 4132 O O . LYS A 1 264 ? -3.070 -28.140 -50.215 1.00 32.80 258 LYS A O 1
ATOM 4142 N N . PRO A 1 265 ? -1.744 -29.545 -51.333 1.00 31.97 259 PRO A N 1
ATOM 4143 C CA . PRO A 1 265 ? -1.425 -28.522 -52.335 1.00 27.93 259 PRO A CA 1
ATOM 4144 C C . PRO A 1 265 ? -2.656 -28.214 -53.153 1.00 32.87 259 PRO A C 1
ATOM 4145 O O . PRO A 1 265 ? -3.480 -29.093 -53.423 1.00 32.18 259 PRO A O 1
ATOM 4156 N N . LEU A 1 266 ? -2.776 -26.957 -53.540 1.00 27.37 260 LEU A N 1
ATOM 4157 C CA . LEU A 1 266 ? -3.923 -26.449 -54.281 1.00 24.98 260 LEU A CA 1
ATOM 4158 C C . LEU A 1 266 ? -3.448 -26.135 -55.690 1.00 25.20 260 LEU A C 1
ATOM 4159 O O . LEU A 1 266 ? -2.351 -25.609 -55.856 1.00 27.80 260 LEU A O 1
ATOM 4175 N N . LYS A 1 267 ? -4.265 -26.447 -56.693 1.00 28.84 261 LYS A N 1
ATOM 4176 C CA . LYS A 1 267 ? -3.867 -26.192 -58.094 1.00 24.53 261 LYS A CA 1
ATOM 4177 C C . LYS A 1 267 ? -4.826 -25.133 -58.626 1.00 25.54 261 LYS A C 1
ATOM 4178 O O . LYS A 1 267 ? -6.044 -25.218 -58.392 1.00 28.01 261 LYS A O 1
ATOM 4188 N N . VAL A 1 268 ? -4.284 -24.133 -59.301 1.00 23.25 262 VAL A N 1
ATOM 4189 C CA . VAL A 1 268 ? -5.101 -23.141 -59.972 1.00 21.46 262 VAL A CA 1
ATOM 4190 C C . VAL A 1 268 ? -4.438 -22.729 -61.278 1.00 21.99 262 VAL A C 1
ATOM 4191 O O . VAL A 1 268 ? -3.230 -22.464 -61.322 1.00 23.36 262 VAL A O 1
ATOM 4204 N N . ARG A 1 269 ? -5.250 -22.661 -62.332 1.00 24.54 263 ARG A N 1
ATOM 4205 C CA . ARG A 1 269 ? -4.794 -22.155 -63.627 1.00 21.25 263 ARG A CA 1
ATOM 4206 C C . ARG A 1 269 ? -5.353 -20.752 -63.784 1.00 28.60 263 ARG A C 1
ATOM 4207 O O . ARG A 1 269 ? -6.532 -20.507 -63.502 1.00 27.42 263 ARG A O 1
ATOM 4228 N N . VAL A 1 270 ? -4.511 -19.856 -64.227 1.00 21.43 264 VAL A N 1
ATOM 4229 C CA . VAL A 1 270 ? -4.791 -18.436 -64.386 1.00 20.02 264 VAL A CA 1
ATOM 4230 C C . VAL A 1 270 ? -4.678 -18.133 -65.883 1.00 29.32 264 VAL A C 1
ATOM 4231 O O . VAL A 1 270 ? -3.609 -18.315 -66.475 1.00 25.59 264 VAL A O 1
ATOM 4244 N N A HIS A 1 271 ? -5.783 -17.711 -66.497 0.58 24.37 265 HIS A N 1
ATOM 4245 N N B HIS A 1 271 ? -5.765 -17.665 -66.477 0.42 22.27 265 HIS A N 1
ATOM 4246 C CA A HIS A 1 271 ? -5.841 -17.427 -67.926 0.58 23.62 265 HIS A CA 1
ATOM 4247 C CA B HIS A 1 271 ? -5.836 -17.397 -67.902 0.42 23.70 265 HIS A CA 1
ATOM 4248 C C A HIS A 1 271 ? -5.741 -15.923 -68.148 0.58 27.56 265 HIS A C 1
ATOM 4249 C C B HIS A 1 271 ? -5.739 -15.902 -68.146 0.42 27.37 265 HIS A C 1
ATOM 4250 O O A HIS A 1 271 ? -5.824 -15.124 -67.221 0.58 28.39 265 HIS A O 1
ATOM 4251 O O B HIS A 1 271 ? -5.793 -15.092 -67.224 0.42 26.48 265 HIS A O 1
ATOM 4278 N N . ALA A 1 272 ? -5.600 -15.534 -69.416 1.00 27.77 266 ALA A N 1
ATOM 4279 C CA . ALA A 1 272 ? -5.511 -14.124 -69.760 1.00 26.23 266 ALA A CA 1
ATOM 4280 C C . ALA A 1 272 ? -6.741 -13.351 -69.296 1.00 29.95 266 ALA A C 1
ATOM 4281 O O . ALA A 1 272 ? -7.879 -13.729 -69.590 1.00 29.89 266 ALA A O 1
ATOM 4289 N N . GLY A 1 273 ? -6.484 -12.278 -68.582 1.00 27.81 267 GLY A N 1
ATOM 4290 C CA . GLY A 1 273 ? -7.499 -11.411 -68.019 1.00 33.14 267 GLY A CA 1
ATOM 4291 C C . GLY A 1 273 ? -7.922 -11.793 -66.633 1.00 33.38 267 GLY A C 1
ATOM 4292 O O . GLY A 1 273 ? -8.695 -11.037 -66.010 1.00 29.73 267 GLY A O 1
ATOM 4296 N N . ASP A 1 274 ? -7.443 -12.932 -66.133 1.00 24.93 268 ASP A N 1
ATOM 4297 C CA . ASP A 1 274 ? -7.690 -13.317 -64.745 1.00 25.90 268 ASP A CA 1
ATOM 4298 C C . ASP A 1 274 ? -6.651 -12.685 -63.836 1.00 24.37 268 ASP A C 1
ATOM 4299 O O . ASP A 1 274 ? -5.514 -12.363 -64.241 1.00 25.96 268 ASP A O 1
ATOM 4308 N N . ILE A 1 275 ? -7.054 -12.521 -62.572 1.00 24.48 269 ILE A N 1
ATOM 4309 C CA . ILE A 1 275 ? -6.149 -12.035 -61.531 1.00 24.30 269 ILE A CA 1
ATOM 4310 C C . ILE A 1 275 ? -6.028 -13.089 -60.447 1.00 22.12 269 ILE A C 1
ATOM 4311 O O . ILE A 1 275 ? -7.045 -13.609 -59.972 1.00 24.49 269 ILE A O 1
ATOM 4327 N N . LEU A 1 276 ? -4.803 -13.350 -59.985 1.00 20.91 270 LEU A N 1
ATOM 4328 C CA . LEU A 1 276 ? -4.594 -14.197 -58.832 1.00 21.36 270 LEU A CA 1
ATOM 4329 C C . LEU A 1 276 ? -3.984 -13.339 -57.731 1.00 19.24 270 LEU A C 1
ATOM 4330 O O . LEU A 1 276 ? -3.006 -12.644 -57.949 1.00 22.93 270 LEU A O 1
ATOM 4346 N N . TYR A 1 277 ? -4.609 -13.338 -56.546 1.00 19.74 271 TYR A N 1
ATOM 4347 C CA . TYR A 1 277 ? -3.971 -12.834 -55.342 1.00 20.51 271 TYR A CA 1
ATOM 4348 C C . TYR A 1 277 ? -3.284 -14.017 -54.663 1.00 23.41 271 TYR A C 1
ATOM 4349 O O . TYR A 1 277 ? -3.942 -14.991 -54.217 1.00 23.45 271 TYR A O 1
ATOM 4367 N N . LEU A 1 278 ? -1.965 -13.912 -54.567 1.00 21.13 272 LEU A N 1
ATOM 4368 C CA . LEU A 1 278 ? -1.094 -14.892 -53.920 1.00 20.14 272 LEU A CA 1
ATOM 4369 C C . LEU A 1 278 ? -0.583 -14.286 -52.628 1.00 21.72 272 LEU A C 1
ATOM 4370 O O . LEU A 1 278 ? 0.250 -13.355 -52.648 1.00 22.19 272 LEU A O 1
ATOM 4386 N N . PRO A 1 279 ? -1.168 -14.636 -51.468 1.00 21.16 273 PRO A N 1
ATOM 4387 C CA . PRO A 1 279 ? -0.823 -13.914 -50.252 1.00 22.26 273 PRO A CA 1
ATOM 4388 C C . PRO A 1 279 ? 0.584 -14.190 -49.773 1.00 22.27 273 PRO A C 1
ATOM 4389 O O . PRO A 1 279 ? 1.212 -15.201 -50.092 1.00 21.28 273 PRO A O 1
ATOM 4400 N N . ASN A 1 280 ? 1.057 -13.278 -48.935 1.00 23.90 274 ASN A N 1
ATOM 4401 C CA . ASN A 1 280 ? 2.434 -13.357 -48.451 1.00 21.92 274 ASN A CA 1
ATOM 4402 C C . ASN A 1 280 ? 2.716 -14.690 -47.784 1.00 25.67 274 ASN A C 1
ATOM 4403 O O . ASN A 1 280 ? 1.843 -15.313 -47.154 1.00 23.88 274 ASN A O 1
ATOM 4414 N N . TYR A 1 281 ? 3.922 -15.207 -48.039 1.00 22.95 275 TYR A N 1
ATOM 4415 C CA . TYR A 1 281 ? 4.474 -16.413 -47.420 1.00 21.66 275 TYR A CA 1
ATOM 4416 C C . TYR A 1 281 ? 3.826 -17.705 -47.901 1.00 20.90 275 TYR A C 1
ATOM 4417 O O . TYR A 1 281 ? 4.233 -18.781 -47.448 1.00 27.19 275 TYR A O 1
ATOM 4435 N N . TRP A 1 282 ? 2.907 -17.666 -48.878 1.00 22.44 276 TRP A N 1
ATOM 4436 C CA . TRP A 1 282 ? 2.412 -18.909 -49.441 1.00 21.61 276 TRP A CA 1
ATOM 4437 C C . TRP A 1 282 ? 3.450 -19.547 -50.347 1.00 25.31 276 TRP A C 1
ATOM 4438 O O . TRP A 1 282 ? 4.040 -18.872 -51.182 1.00 23.23 276 TRP A O 1
ATOM 4459 N N . PHE A 1 283 ? 3.647 -20.859 -50.214 1.00 19.83 277 PHE A N 1
ATOM 4460 C CA . PHE A 1 283 ? 4.521 -21.558 -51.161 1.00 20.50 277 PHE A CA 1
ATOM 4461 C C . PHE A 1 283 ? 3.864 -21.638 -52.527 1.00 24.58 277 PHE A C 1
ATOM 4462 O O . PHE A 1 283 ? 2.666 -21.878 -52.640 1.00 23.25 277 PHE A O 1
ATOM 4479 N N . HIS A 1 284 ? 4.645 -21.430 -53.603 1.00 21.88 278 HIS A N 1
ATOM 4480 C CA . HIS A 1 284 ? 4.051 -21.514 -54.921 1.00 20.93 278 HIS A CA 1
ATOM 4481 C C . HIS A 1 284 ? 5.117 -22.052 -55.876 1.00 24.25 278 HIS A C 1
ATOM 4482 O O . HIS A 1 284 ? 6.297 -21.688 -55.777 1.00 21.64 278 HIS A O 1
ATOM 4496 N N . HIS A 1 285 ? 4.668 -22.969 -56.731 1.00 20.60 279 HIS A N 1
ATOM 4497 C CA . HIS A 1 285 ? 5.404 -23.549 -57.875 1.00 19.52 279 HIS A CA 1
ATOM 4498 C C . HIS A 1 285 ? 4.618 -23.196 -59.121 1.00 21.34 279 HIS A C 1
ATOM 4499 O O . HIS A 1 285 ? 3.385 -23.185 -59.105 1.00 22.74 279 HIS A O 1
ATOM 4513 N N . VAL A 1 286 ? 5.312 -22.808 -60.206 1.00 19.23 280 VAL A N 1
ATOM 4514 C CA . VAL A 1 286 ? 4.592 -22.202 -61.322 1.00 20.08 280 VAL A CA 1
ATOM 4515 C C . VAL A 1 286 ? 5.091 -22.792 -62.624 1.00 22.09 280 VAL A C 1
ATOM 4516 O O . VAL A 1 286 ? 6.305 -22.876 -62.847 1.00 24.56 280 VAL A O 1
ATOM 4529 N N . SER A 1 287 ? 4.167 -23.202 -63.476 1.00 21.40 281 SER A N 1
ATOM 4530 C CA . SER A 1 287 ? 4.471 -23.603 -64.850 1.00 21.44 281 SER A CA 1
ATOM 4531 C C . SER A 1 287 ? 3.670 -22.722 -65.806 1.00 23.92 281 SER A C 1
ATOM 4532 O O . SER A 1 287 ? 2.727 -22.043 -65.397 1.00 22.74 281 SER A O 1
ATOM 4540 N N . GLN A 1 288 ? 3.987 -22.761 -67.104 1.00 22.93 282 GLN A N 1
ATOM 4541 C CA . GLN A 1 288 ? 3.318 -21.819 -68.010 1.00 24.54 282 GLN A CA 1
ATOM 4542 C C . GLN A 1 288 ? 3.138 -22.432 -69.389 1.00 24.21 282 GLN A C 1
ATOM 4543 O O . GLN A 1 288 ? 3.880 -23.327 -69.790 1.00 23.92 282 GLN A O 1
ATOM 4557 N N . SER A 1 289 ? 2.189 -21.891 -70.142 1.00 22.75 283 SER A N 1
ATOM 4558 C CA . SER A 1 289 ? 2.052 -22.210 -71.562 1.00 21.84 283 SER A CA 1
ATOM 4559 C C . SER A 1 289 ? 3.197 -21.561 -72.341 1.00 25.26 283 SER A C 1
ATOM 4560 O O . SER A 1 289 ? 3.881 -20.684 -71.851 1.00 23.28 283 SER A O 1
ATOM 4568 N N . HIS A 1 290 ? 3.407 -22.001 -73.575 1.00 25.44 284 HIS A N 1
ATOM 4569 C CA . HIS A 1 290 ? 4.580 -21.533 -74.278 1.00 26.57 284 HIS A CA 1
ATOM 4570 C C . HIS A 1 290 ? 4.423 -20.059 -74.687 1.00 24.85 284 HIS A C 1
ATOM 4571 O O . HIS A 1 290 ? 3.427 -19.680 -75.305 1.00 24.25 284 HIS A O 1
ATOM 4585 N N . LYS A 1 291 ? 5.425 -19.233 -74.332 1.00 24.40 285 LYS A N 1
ATOM 4586 C CA . LYS A 1 291 ? 5.427 -17.796 -74.584 1.00 28.37 285 LYS A CA 1
ATOM 4587 C C . LYS A 1 291 ? 4.270 -17.115 -73.866 1.00 28.20 285 LYS A C 1
ATOM 4588 O O . LYS A 1 291 ? 3.733 -16.112 -74.328 1.00 26.66 285 LYS A O 1
ATOM 4607 N N . CYS A 1 292 ? 3.876 -17.682 -72.724 1.00 23.72 286 CYS A N 1
ATOM 4608 C CA . CYS A 1 292 ? 2.964 -16.989 -71.811 1.00 24.15 286 CYS A CA 1
ATOM 4609 C C . CYS A 1 292 ? 3.549 -15.622 -71.442 1.00 23.88 286 CYS A C 1
ATOM 4610 O O . CYS A 1 292 ? 4.742 -15.513 -71.123 1.00 24.76 286 CYS A O 1
ATOM 4618 N N . ILE A 1 293 ? 2.704 -14.592 -71.439 1.00 22.84 287 ILE A N 1
ATOM 4619 C CA . ILE A 1 293 ? 3.063 -13.258 -70.964 1.00 21.79 287 ILE A CA 1
ATOM 4620 C C . ILE A 1 293 ? 2.238 -12.934 -69.718 1.00 21.80 287 ILE A C 1
ATOM 4621 O O . ILE A 1 293 ? 1.001 -13.067 -69.716 1.00 24.15 287 ILE A O 1
ATOM 4637 N N . ALA A 1 294 ? 2.910 -12.457 -68.673 1.00 23.36 288 ALA A N 1
ATOM 4638 C CA . ALA A 1 294 ? 2.208 -12.048 -67.457 1.00 22.53 288 ALA A CA 1
ATOM 4639 C C . ALA A 1 294 ? 2.878 -10.813 -66.858 1.00 21.94 288 ALA A C 1
ATOM 4640 O O . ALA A 1 294 ? 4.034 -10.510 -67.140 1.00 22.79 288 ALA A O 1
ATOM 4647 N N A VAL A 1 295 ? 2.127 -10.089 -66.023 0.57 24.47 289 VAL A N 1
ATOM 4648 N N B VAL A 1 295 ? 2.131 -10.117 -66.002 0.43 22.27 289 VAL A N 1
ATOM 4649 C CA A VAL A 1 295 ? 2.687 -8.989 -65.246 0.57 19.31 289 VAL A CA 1
ATOM 4650 C CA B VAL A 1 295 ? 2.627 -8.988 -65.234 0.43 22.73 289 VAL A CA 1
ATOM 4651 C C A VAL A 1 295 ? 2.219 -9.179 -63.819 0.57 22.88 289 VAL A C 1
ATOM 4652 C C B VAL A 1 295 ? 2.257 -9.316 -63.801 0.43 21.57 289 VAL A C 1
ATOM 4653 O O A VAL A 1 295 ? 1.073 -9.559 -63.590 0.57 22.41 289 VAL A O 1
ATOM 4654 O O B VAL A 1 295 ? 1.280 -10.027 -63.560 0.43 21.78 289 VAL A O 1
ATOM 4679 N N . ASN A 1 296 ? 3.086 -8.901 -62.853 1.00 22.44 290 ASN A N 1
ATOM 4680 C CA . ASN A 1 296 ? 2.643 -8.986 -61.469 1.00 23.68 290 ASN A CA 1
ATOM 4681 C C . ASN A 1 296 ? 3.165 -7.812 -60.662 1.00 25.80 290 ASN A C 1
ATOM 4682 O O . ASN A 1 296 ? 4.111 -7.114 -61.032 1.00 27.16 290 ASN A O 1
ATOM 4694 N N . PHE A 1 297 ? 2.451 -7.565 -59.581 1.00 23.36 291 PHE A N 1
ATOM 4695 C CA . PHE A 1 297 ? 2.667 -6.435 -58.708 1.00 25.82 291 PHE A CA 1
ATOM 4696 C C . PHE A 1 297 ? 2.973 -6.995 -57.323 1.00 26.19 291 PHE A C 1
ATOM 4697 O O . PHE A 1 297 ? 2.197 -7.804 -56.794 1.00 26.55 291 PHE A O 1
ATOM 4714 N N A TRP A 1 298 ? 4.094 -6.596 -56.744 0.89 25.76 292 TRP A N 1
ATOM 4715 N N B TRP A 1 298 ? 4.147 -6.601 -56.810 0.11 25.19 292 TRP A N 1
ATOM 4716 C CA A TRP A 1 298 ? 4.477 -7.006 -55.394 0.89 25.92 292 TRP A CA 1
ATOM 4717 C CA B TRP A 1 298 ? 4.519 -6.821 -55.423 0.11 27.07 292 TRP A CA 1
ATOM 4718 C C A TRP A 1 298 ? 4.336 -5.818 -54.442 0.89 24.83 292 TRP A C 1
ATOM 4719 C C B TRP A 1 298 ? 3.911 -5.753 -54.536 0.11 28.10 292 TRP A C 1
ATOM 4720 O O A TRP A 1 298 ? 4.751 -4.692 -54.777 0.89 25.12 292 TRP A O 1
ATOM 4721 O O B TRP A 1 298 ? 3.686 -4.619 -54.952 0.11 22.96 292 TRP A O 1
ATOM 4762 N N . TYR A 1 299 ? 3.769 -6.093 -53.266 1.00 25.61 293 TYR A N 1
ATOM 4763 C CA . TYR A 1 299 ? 3.629 -5.105 -52.201 1.00 30.40 293 TYR A CA 1
ATOM 4764 C C . TYR A 1 299 ? 4.262 -5.650 -50.931 1.00 24.63 293 TYR A C 1
ATOM 4765 O O . TYR A 1 299 ? 3.981 -6.785 -50.538 1.00 26.11 293 TYR A O 1
ATOM 4784 N N . ASP A 1 300 ? 5.118 -4.852 -50.302 1.00 31.99 294 ASP A N 1
ATOM 4785 C CA . ASP A 1 300 ? 5.764 -5.283 -49.066 1.00 27.92 294 ASP A CA 1
ATOM 4786 C C . ASP A 1 300 ? 4.694 -5.639 -48.027 1.00 27.79 294 ASP A C 1
ATOM 4787 O O . ASP A 1 300 ? 3.666 -4.970 -47.919 1.00 31.90 294 ASP A O 1
ATOM 4796 N N . LEU A 1 301 ? 4.959 -6.679 -47.259 1.00 29.55 295 LEU A N 1
ATOM 4797 C CA . LEU A 1 301 ? 3.970 -7.128 -46.290 1.00 28.42 295 LEU A CA 1
ATOM 4798 C C . LEU A 1 301 ? 3.946 -6.216 -45.065 1.00 33.03 295 LEU A C 1
ATOM 4799 O O . LEU A 1 301 ? 4.897 -5.499 -44.761 1.00 32.08 295 LEU A O 1
ATOM 4815 N N . ASP A 1 302 ? 2.799 -6.233 -44.380 1.00 30.38 296 ASP A N 1
ATOM 4816 C CA . ASP A 1 302 ? 2.616 -5.567 -43.097 1.00 31.28 296 ASP A CA 1
ATOM 4817 C C . ASP A 1 302 ? 2.663 -6.657 -42.035 1.00 31.57 296 ASP A C 1
ATOM 4818 O O . ASP A 1 302 ? 1.833 -7.567 -42.041 1.00 38.25 296 ASP A O 1
ATOM 4827 N N . TYR A 1 303 ? 3.619 -6.562 -41.122 1.00 28.08 297 TYR A N 1
ATOM 4828 C CA . TYR A 1 303 ? 3.847 -7.650 -40.187 1.00 25.51 297 TYR A CA 1
ATOM 4829 C C . TYR A 1 303 ? 2.785 -7.679 -39.081 1.00 26.04 297 TYR A C 1
ATOM 4830 O O . TYR A 1 303 ? 2.319 -6.634 -38.599 1.00 28.84 297 TYR A O 1
ATOM 4848 N N . ASP A 1 304 ? 2.422 -8.890 -38.680 1.00 27.94 298 ASP A N 1
ATOM 4849 C CA . ASP A 1 304 ? 1.599 -9.094 -37.487 1.00 25.92 298 ASP A CA 1
ATOM 4850 C C . ASP A 1 304 ? 2.022 -10.417 -36.877 1.00 24.84 298 ASP A C 1
ATOM 4851 O O . ASP A 1 304 ? 3.095 -10.945 -37.178 1.00 25.61 298 ASP A O 1
ATOM 4860 N N . SER A 1 305 ? 1.224 -10.941 -35.954 1.00 24.23 299 SER A N 1
ATOM 4861 C CA . SER A 1 305 ? 1.742 -12.093 -35.250 1.00 23.86 299 SER A CA 1
ATOM 4862 C C . SER A 1 305 ? 1.888 -13.337 -36.101 1.00 29.29 299 SER A C 1
ATOM 4863 O O . SER A 1 305 ? 2.660 -14.228 -35.727 1.00 25.32 299 SER A O 1
ATOM 4871 N N A ARG A 1 306 ? 1.223 -13.423 -37.255 0.60 29.96 300 ARG A N 1
ATOM 4872 N N B ARG A 1 306 ? 1.206 -13.424 -37.242 0.40 28.62 300 ARG A N 1
ATOM 4873 C CA A ARG A 1 306 ? 1.402 -14.617 -38.088 0.60 24.30 300 ARG A CA 1
ATOM 4874 C CA B ARG A 1 306 ? 1.392 -14.595 -38.099 0.40 26.24 300 ARG A CA 1
ATOM 4875 C C A ARG A 1 306 ? 2.848 -14.796 -38.530 0.60 26.97 300 ARG A C 1
ATOM 4876 C C B ARG A 1 306 ? 2.852 -14.787 -38.484 0.40 27.38 300 ARG A C 1
ATOM 4877 O O A ARG A 1 306 ? 3.338 -15.923 -38.635 0.60 30.85 300 ARG A O 1
ATOM 4878 O O B ARG A 1 306 ? 3.344 -15.917 -38.543 0.40 29.08 300 ARG A O 1
ATOM 4919 N N . TYR A 1 307 ? 3.554 -13.701 -38.789 1.00 25.78 301 TYR A N 1
ATOM 4920 C CA . TYR A 1 307 ? 4.978 -13.818 -39.096 1.00 35.15 301 TYR A CA 1
ATOM 4921 C C . TYR A 1 307 ? 5.754 -14.406 -37.924 1.00 30.82 301 TYR A C 1
ATOM 4922 O O . TYR A 1 307 ? 6.648 -15.241 -38.111 1.00 27.72 301 TYR A O 1
ATOM 4941 N N . CYS A 1 308 ? 5.446 -13.957 -36.711 1.00 26.47 302 CYS A N 1
ATOM 4942 C CA . CYS A 1 308 ? 6.130 -14.479 -35.524 1.00 28.83 302 CYS A CA 1
ATOM 4943 C C . CYS A 1 308 ? 5.851 -15.963 -35.335 1.00 26.36 302 CYS A C 1
ATOM 4944 O O . CYS A 1 308 ? 6.772 -16.744 -35.066 1.00 27.97 302 CYS A O 1
ATOM 4952 N N . TYR A 1 309 ? 4.594 -16.376 -35.504 1.00 27.38 303 TYR A N 1
ATOM 4953 C CA . TYR A 1 309 ? 4.270 -17.799 -35.447 1.00 28.04 303 TYR A CA 1
ATOM 4954 C C . TYR A 1 309 ? 4.998 -18.582 -36.536 1.00 25.76 303 TYR A C 1
ATOM 4955 O O . TYR A 1 309 ? 5.443 -19.701 -36.302 1.00 28.67 303 TYR A O 1
ATOM 4973 N N . TYR A 1 310 ? 5.118 -18.022 -37.737 1.00 28.08 304 TYR A N 1
ATOM 4974 C CA . TYR A 1 310 ? 5.823 -18.733 -38.803 1.00 28.97 304 TYR A CA 1
ATOM 4975 C C . TYR A 1 310 ? 7.290 -18.926 -38.457 1.00 25.37 304 TYR A C 1
ATOM 4976 O O . TYR A 1 310 ? 7.869 -19.989 -38.727 1.00 28.36 304 TYR A O 1
ATOM 4994 N N . ARG A 1 311 ? 7.930 -17.887 -37.902 1.00 28.02 305 ARG A N 1
ATOM 4995 C CA . ARG A 1 311 ? 9.307 -18.026 -37.425 1.00 24.36 305 ARG A CA 1
ATOM 4996 C C . ARG A 1 311 ? 9.422 -19.104 -36.352 1.00 30.73 305 ARG A C 1
ATOM 4997 O O . ARG A 1 311 ? 10.385 -19.896 -36.333 1.00 33.16 305 ARG A O 1
ATOM 5018 N N . MET A 1 312 ? 8.453 -19.146 -35.431 1.00 27.18 306 MET A N 1
ATOM 5019 C CA . MET A 1 3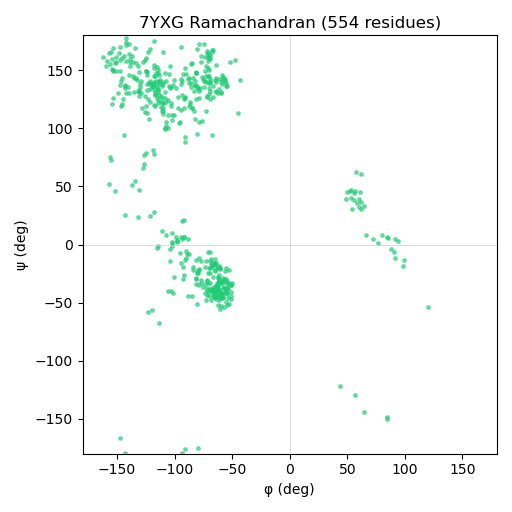12 ? 8.426 -20.232 -34.460 1.00 26.71 306 MET A CA 1
ATOM 5020 C C . MET A 1 312 ? 8.347 -21.596 -35.151 1.00 33.10 306 MET A C 1
ATOM 5021 O O . MET A 1 312 ? 9.031 -22.545 -34.755 1.00 31.50 306 MET A O 1
ATOM 5035 N N . LEU A 1 313 ? 7.477 -21.724 -36.152 1.00 31.31 307 LEU A N 1
ATOM 5036 C CA . LEU A 1 313 ? 7.311 -22.975 -36.879 1.00 32.48 307 LEU A CA 1
ATOM 5037 C C . LEU A 1 313 ? 8.588 -23.368 -37.602 1.00 29.10 307 LEU A C 1
ATOM 5038 O O . LEU A 1 313 ? 8.928 -24.555 -37.669 1.00 32.10 307 LEU A O 1
ATOM 5054 N N . GLU A 1 314 ? 9.315 -22.390 -38.129 1.00 29.83 308 GLU A N 1
ATOM 5055 C CA . GLU A 1 314 ? 10.610 -22.694 -38.723 1.00 31.99 308 GLU A CA 1
ATOM 5056 C C . GLU A 1 314 ? 11.544 -23.282 -37.680 1.00 33.60 308 GLU A C 1
ATOM 5057 O O . GLU A 1 314 ? 12.241 -24.273 -37.939 1.00 36.23 308 GLU A O 1
ATOM 5069 N N A GLN A 1 315 ? 11.555 -22.689 -36.478 0.75 33.89 309 GLN A N 1
ATOM 5070 N N B GLN A 1 315 ? 11.592 -22.679 -36.492 0.25 32.93 309 GLN A N 1
ATOM 5071 C CA A GLN A 1 315 ? 12.396 -23.217 -35.405 0.75 36.06 309 GLN A CA 1
ATOM 5072 C CA B GLN A 1 315 ? 12.409 -23.244 -35.423 0.25 35.28 309 GLN A CA 1
ATOM 5073 C C A GLN A 1 315 ? 11.993 -24.642 -35.044 0.75 45.12 309 GLN A C 1
ATOM 5074 C C B GLN A 1 315 ? 11.994 -24.683 -35.142 0.25 39.39 309 GLN A C 1
ATOM 5075 O O A GLN A 1 315 ? 12.855 -25.494 -34.781 0.75 39.34 309 GLN A O 1
ATOM 5076 O O B GLN A 1 315 ? 12.837 -25.589 -35.086 0.25 37.71 309 GLN A O 1
ATOM 5103 N N . MET A 1 316 ? 10.686 -24.912 -34.987 1.00 31.80 310 MET A N 1
ATOM 5104 C CA . MET A 1 316 ? 10.193 -26.216 -34.573 1.00 36.03 310 MET A CA 1
ATOM 5105 C C . MET A 1 316 ? 10.463 -27.285 -35.623 1.00 42.44 310 MET A C 1
ATOM 5106 O O . MET A 1 316 ? 10.505 -28.475 -35.294 1.00 42.22 310 MET A O 1
ATOM 5121 N N . THR A 1 317 ? 10.664 -26.892 -36.869 1.00 37.01 311 THR A N 1
ATOM 5122 C CA . THR A 1 317 ? 10.921 -27.844 -37.942 1.00 38.66 311 THR A CA 1
ATOM 5123 C C . THR A 1 317 ? 12.375 -27.835 -38.417 1.00 53.91 311 THR A C 1
ATOM 5124 O O . THR A 1 317 ? 12.702 -28.487 -39.421 1.00 49.28 311 THR A O 1
ATOM 5135 N N . SER A 1 318 ? 13.247 -27.119 -37.722 1.00 49.20 312 SER A N 1
ATOM 5136 C CA . SER A 1 318 ? 14.649 -27.005 -38.078 1.00 54.29 312 SER A CA 1
ATOM 5137 C C . SER A 1 318 ? 15.382 -28.322 -37.821 1.00 73.87 312 SER A C 1
ATOM 5138 O O . SER A 1 318 ? 14.906 -29.214 -37.109 1.00 62.08 312 SER A O 1
ATOM 5146 N N . ALA A 1 319 ? 16.577 -28.423 -38.393 1.00 73.21 313 ALA A N 1
ATOM 5147 C CA . ALA A 1 319 ? 17.434 -29.583 -38.179 1.00 88.99 313 ALA A CA 1
ATOM 5148 C C . ALA A 1 319 ? 18.271 -29.405 -36.915 1.00 86.41 313 ALA A C 1
ATOM 5149 O O . ALA A 1 319 ? 19.247 -28.655 -36.909 1.00 84.56 313 ALA A O 1
ATOM 5156 N N . ALA B 1 5 ? 17.201 -30.211 -22.328 1.00 76.04 -1 ALA B N 1
ATOM 5157 C CA . ALA B 1 5 ? 18.516 -29.522 -22.488 1.00 70.94 -1 ALA B CA 1
ATOM 5158 C C . ALA B 1 5 ? 18.578 -28.374 -21.489 1.00 70.87 -1 ALA B C 1
ATOM 5159 O O . ALA B 1 5 ? 17.779 -28.328 -20.547 1.00 81.94 -1 ALA B O 1
ATOM 5166 N N . SER B 1 6 ? 19.514 -27.439 -21.692 1.00 69.60 0 SER B N 1
ATOM 5167 C CA . SER B 1 6 ? 19.398 -26.145 -21.034 1.00 68.93 0 SER B CA 1
ATOM 5168 C C . SER B 1 6 ? 18.010 -25.564 -21.272 1.00 66.10 0 SER B C 1
ATOM 5169 O O . SER B 1 6 ? 17.449 -24.911 -20.384 1.00 68.81 0 SER B O 1
ATOM 5174 N N . MET B 1 7 ? 17.439 -25.809 -22.461 1.00 93.73 1 MET B N 1
ATOM 5175 C CA . MET B 1 7 ? 16.034 -25.527 -22.732 1.00 70.71 1 MET B CA 1
ATOM 5176 C C . MET B 1 7 ? 15.401 -26.623 -23.582 1.00 50.55 1 MET B C 1
ATOM 5177 O O . MET B 1 7 ? 15.995 -27.085 -24.564 1.00 54.04 1 MET B O 1
ATOM 5191 N N . SER B 1 8 ? 14.194 -27.034 -23.200 1.00 48.06 2 SER B N 1
ATOM 5192 C CA . SER B 1 8 ? 13.364 -27.904 -23.996 1.00 44.07 2 SER B CA 1
ATOM 5193 C C . SER B 1 8 ? 13.314 -27.403 -25.429 1.00 44.20 2 SER B C 1
ATOM 5194 O O . SER B 1 8 ? 13.347 -26.173 -25.680 1.00 42.39 2 SER B O 1
ATOM 5202 N N . GLU B 1 9 ? 12.972 -28.325 -26.363 1.00 44.36 3 GLU B N 1
ATOM 5203 C CA . GLU B 1 9 ? 12.655 -27.906 -27.733 1.00 47.30 3 GLU B CA 1
ATOM 5204 C C . GLU B 1 9 ? 11.468 -26.935 -27.746 1.00 39.58 3 GLU B C 1
ATOM 5205 O O . GLU B 1 9 ? 11.492 -25.914 -28.452 1.00 38.91 3 GLU B O 1
ATOM 5212 N N . VAL B 1 10 ? 10.422 -27.230 -26.968 1.00 43.44 4 VAL B N 1
ATOM 5213 C CA . VAL B 1 10 ? 9.276 -26.322 -26.888 1.00 44.56 4 VAL B CA 1
ATOM 5214 C C . VAL B 1 10 ? 9.708 -24.969 -26.342 1.00 35.49 4 VAL B C 1
ATOM 5215 O O . VAL B 1 10 ? 9.293 -23.926 -26.849 1.00 35.22 4 VAL B O 1
ATOM 5228 N N . GLU B 1 11 ? 10.549 -24.955 -25.305 1.00 38.00 5 GLU B N 1
ATOM 5229 C CA . GLU B 1 11 ? 10.975 -23.669 -24.755 1.00 37.07 5 GLU B CA 1
ATOM 5230 C C . GLU B 1 11 ? 11.785 -22.851 -25.766 1.00 36.19 5 GLU B C 1
ATOM 5231 O O . GLU B 1 11 ? 11.673 -21.623 -25.817 1.00 37.04 5 GLU B O 1
ATOM 5243 N N A ARG B 1 12 ? 12.631 -23.512 -26.560 0.55 36.98 6 ARG B N 1
ATOM 5244 N N B ARG B 1 12 ? 12.628 -23.511 -26.560 0.45 36.98 6 ARG B N 1
ATOM 5245 C CA A ARG B 1 12 ? 13.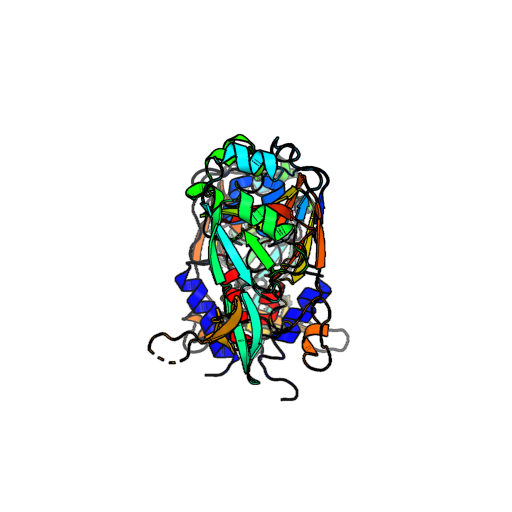354 -22.788 -27.605 0.55 36.50 6 ARG B CA 1
ATOM 5246 C CA B ARG B 1 12 ? 13.348 -22.778 -27.599 0.45 36.49 6 ARG B CA 1
ATOM 5247 C C A ARG B 1 12 ? 12.403 -22.221 -28.654 0.55 34.73 6 ARG B C 1
ATOM 5248 C C B ARG B 1 12 ? 12.395 -22.214 -28.647 0.45 34.90 6 ARG B C 1
ATOM 5249 O O A ARG B 1 12 ? 12.585 -21.088 -29.129 0.55 36.41 6 ARG B O 1
ATOM 5250 O O B ARG B 1 12 ? 12.573 -21.081 -29.119 0.45 35.91 6 ARG B O 1
ATOM 5291 N N . ALA B 1 13 ? 11.354 -22.972 -28.997 1.00 33.27 7 ALA B N 1
ATOM 5292 C CA . ALA B 1 13 ? 10.374 -22.478 -29.961 1.00 31.28 7 ALA B CA 1
ATOM 5293 C C . ALA B 1 13 ? 9.631 -21.260 -29.411 1.00 30.50 7 ALA B C 1
ATOM 5294 O O . ALA B 1 13 ? 9.446 -20.254 -30.106 1.00 30.60 7 ALA B O 1
ATOM 5302 N N . LEU B 1 14 ? 9.238 -21.319 -28.125 1.00 32.57 8 LEU B N 1
ATOM 5303 C CA . LEU B 1 14 ? 8.541 -20.180 -27.552 1.00 30.53 8 LEU B CA 1
ATOM 5304 C C . LEU B 1 14 ? 9.454 -18.971 -27.476 1.00 29.74 8 LEU B C 1
ATOM 5305 O O . LEU B 1 14 ? 9.002 -17.833 -27.646 1.00 30.53 8 LEU B O 1
ATOM 5321 N N . ASP B 1 15 ? 10.729 -19.187 -27.165 1.00 33.65 9 ASP B N 1
ATOM 5322 C CA . ASP B 1 15 ? 11.657 -18.072 -27.109 1.00 32.47 9 ASP B CA 1
ATOM 5323 C C . ASP B 1 15 ? 11.826 -17.416 -28.470 1.00 33.79 9 ASP B C 1
ATOM 5324 O O . ASP B 1 15 ? 11.971 -16.188 -28.557 1.00 32.42 9 ASP B O 1
ATOM 5333 N N . VAL B 1 16 ? 11.806 -18.202 -29.551 1.00 30.95 10 VAL B N 1
ATOM 5334 C CA . VAL B 1 16 ? 11.850 -17.564 -30.877 1.00 32.45 10 VAL B CA 1
ATOM 5335 C C . VAL B 1 16 ? 10.603 -16.728 -31.132 1.00 32.61 10 VAL B C 1
ATOM 5336 O O . VAL B 1 16 ? 10.677 -15.588 -31.619 1.00 29.08 10 VAL B O 1
ATOM 5349 N N . LEU B 1 17 ? 9.417 -17.274 -30.816 1.00 27.98 11 LEU B N 1
ATOM 5350 C CA . LEU B 1 17 ? 8.199 -16.498 -30.971 1.00 28.37 11 LEU B CA 1
ATOM 5351 C C . LEU B 1 17 ? 8.298 -15.154 -30.251 1.00 26.50 11 LEU B C 1
ATOM 5352 O O . LEU B 1 17 ? 7.981 -14.096 -30.819 1.00 26.94 11 LEU B O 1
ATOM 5368 N N . LEU B 1 18 ? 8.678 -15.188 -28.975 1.00 30.52 12 LEU B N 1
ATOM 5369 C CA . LEU B 1 18 ? 8.717 -13.962 -28.190 1.00 30.90 12 LEU B CA 1
ATOM 5370 C C . LEU B 1 18 ? 9.784 -13.000 -28.696 1.00 29.68 12 LEU B C 1
ATOM 5371 O O . LEU B 1 18 ? 9.564 -11.782 -28.689 1.00 29.51 12 LEU B O 1
ATOM 5387 N N . GLN B 1 19 ? 10.951 -13.509 -29.125 1.00 30.43 13 GLN B N 1
ATOM 5388 C CA . GLN B 1 19 ? 12.003 -12.624 -29.629 1.00 29.18 13 GLN B CA 1
ATOM 5389 C C . GLN B 1 19 ? 11.560 -11.906 -30.896 1.00 28.64 13 GLN B C 1
ATOM 5390 O O . GLN B 1 19 ? 11.804 -10.702 -31.064 1.00 28.65 13 GLN B O 1
ATOM 5404 N N . GLU B 1 20 ? 10.938 -12.642 -31.820 1.00 26.51 14 GLU B N 1
ATOM 5405 C CA . GLU B 1 20 ? 10.482 -12.020 -33.064 1.00 28.09 14 GLU B CA 1
ATOM 5406 C C . GLU B 1 20 ? 9.368 -11.014 -32.809 1.00 27.79 14 GLU B C 1
ATOM 5407 O O . GLU B 1 20 ? 9.378 -9.906 -33.381 1.00 28.11 14 GLU B O 1
ATOM 5419 N N . ALA B 1 21 ? 8.439 -11.343 -31.892 1.00 24.76 15 ALA B N 1
ATOM 5420 C CA . ALA B 1 21 ? 7.371 -10.398 -31.588 1.00 25.37 15 ALA B CA 1
ATOM 5421 C C . ALA B 1 21 ? 7.900 -9.165 -30.856 1.00 24.12 15 ALA B C 1
ATOM 5422 O O . ALA B 1 21 ? 7.376 -8.065 -31.046 1.00 29.11 15 ALA B O 1
ATOM 5429 N N . GLU B 1 22 ? 8.929 -9.326 -30.025 1.00 26.38 16 GLU B N 1
ATOM 5430 C CA . GLU B 1 22 ? 9.550 -8.193 -29.348 1.00 28.15 16 GLU B CA 1
ATOM 5431 C C . GLU B 1 22 ? 10.244 -7.263 -30.338 1.00 34.63 16 GLU B C 1
ATOM 5432 O O . GLU B 1 22 ? 10.111 -6.033 -30.256 1.00 29.75 16 GLU B O 1
ATOM 5444 N N . GLU B 1 23 ? 10.993 -7.837 -31.275 1.00 32.65 17 GLU B N 1
ATOM 5445 C CA . GLU B 1 23 ? 11.698 -7.010 -32.250 1.00 28.74 17 GLU B CA 1
ATOM 5446 C C . GLU B 1 23 ? 10.704 -6.219 -33.085 1.00 29.37 17 GLU B C 1
ATOM 5447 O O . GLU B 1 23 ? 10.961 -5.057 -33.444 1.00 31.26 17 GLU B O 1
ATOM 5454 N N . LEU B 1 24 ? 9.567 -6.838 -33.420 1.00 25.64 18 LEU B N 1
ATOM 5455 C CA . LEU B 1 24 ? 8.546 -6.175 -34.234 1.00 24.69 18 LEU B CA 1
ATOM 5456 C C . LEU B 1 24 ? 7.566 -5.379 -33.395 1.00 32.84 18 LEU B C 1
ATOM 5457 O O . LEU B 1 24 ? 6.711 -4.680 -33.956 1.00 24.30 18 LEU B O 1
ATOM 5473 N N . CYS B 1 25 ? 7.645 -5.508 -32.069 1.00 26.85 19 CYS B N 1
ATOM 5474 C CA . CYS B 1 25 ? 6.762 -4.823 -31.106 1.00 24.93 19 CYS B CA 1
ATOM 5475 C C . CYS B 1 25 ? 5.301 -5.144 -31.426 1.00 27.33 19 CYS B C 1
ATOM 5476 O O . CYS B 1 25 ? 4.489 -4.230 -31.426 1.00 24.92 19 CYS B O 1
ATOM 5484 N N . ILE B 1 26 ? 4.994 -6.406 -31.711 1.00 25.98 20 ILE B N 1
ATOM 5485 C CA . ILE B 1 26 ? 3.604 -6.813 -31.965 1.00 23.70 20 ILE B CA 1
ATOM 5486 C C . ILE B 1 26 ? 2.772 -6.503 -30.736 1.00 25.84 20 ILE B C 1
ATOM 5487 O O . ILE B 1 26 ? 3.150 -6.814 -29.601 1.00 25.95 20 ILE B O 1
ATOM 5503 N N . GLY B 1 27 ? 1.651 -5.835 -30.958 1.00 22.09 21 GLY B N 1
ATOM 5504 C CA . GLY B 1 27 ? 0.736 -5.548 -29.853 1.00 23.94 21 GLY B CA 1
ATOM 5505 C C . GLY B 1 27 ? 1.360 -4.727 -28.749 1.00 27.18 21 GLY B C 1
ATOM 5506 O O . GLY B 1 27 ? 1.084 -4.981 -27.567 1.00 28.05 21 GLY B O 1
ATOM 5510 N N . SER B 1 28 ? 2.183 -3.743 -29.104 1.00 22.51 22 SER B N 1
ATOM 5511 C CA . SER B 1 28 ? 2.921 -2.989 -28.119 1.00 23.07 22 SER B CA 1
ATOM 5512 C C . SER B 1 28 ? 2.179 -1.740 -27.639 1.00 27.53 22 SER B C 1
ATOM 5513 O O . SER B 1 28 ? 2.606 -1.115 -26.664 1.00 25.97 22 SER B O 1
ATOM 5521 N N . SER B 1 29 ? 1.123 -1.327 -28.315 1.00 24.42 23 SER B N 1
ATOM 5522 C CA . SER B 1 29 ? 0.381 -0.162 -27.854 1.00 27.04 23 SER B CA 1
ATOM 5523 C C . SER B 1 29 ? -1.052 -0.241 -28.339 1.00 25.92 23 SER B C 1
ATOM 5524 O O . SER B 1 29 ? -1.350 -0.862 -29.354 1.00 27.75 23 SER B O 1
ATOM 5532 N N . VAL B 1 30 ? -1.955 0.357 -27.562 1.00 23.07 24 VAL B N 1
ATOM 5533 C CA . VAL B 1 30 ? -3.334 0.552 -28.015 1.00 20.12 24 VAL B CA 1
ATOM 5534 C C . VAL B 1 30 ? -3.366 1.833 -28.831 1.00 22.38 24 VAL B C 1
ATOM 5535 O O . VAL B 1 30 ? -3.070 2.906 -28.306 1.00 28.06 24 VAL B O 1
ATOM 5548 N N . VAL B 1 31 ? -3.701 1.717 -30.120 1.00 24.18 25 VAL B N 1
ATOM 5549 C CA . VAL B 1 31 ? -3.739 2.872 -31.007 1.00 23.87 25 VAL B CA 1
ATOM 5550 C C . VAL B 1 31 ? -4.816 3.831 -30.514 1.00 26.26 25 VAL B C 1
ATOM 5551 O O . VAL B 1 31 ? -5.921 3.409 -30.150 1.00 26.87 25 VAL B O 1
ATOM 5564 N N . GLU B 1 32 ? -4.535 5.126 -30.556 1.00 27.65 26 GLU B N 1
ATOM 5565 C CA . GLU B 1 32 ? -5.503 6.103 -30.088 1.00 31.24 26 GLU B CA 1
ATOM 5566 C C . GLU B 1 32 ? -5.952 6.930 -31.275 1.00 33.98 26 GLU B C 1
ATOM 5567 O O . GLU B 1 32 ? -5.119 7.550 -31.957 1.00 31.29 26 GLU B O 1
ATOM 5579 N N . LEU B 1 33 ? -7.258 6.925 -31.534 1.00 27.98 27 LEU B N 1
ATOM 5580 C CA . LEU B 1 33 ? -7.838 7.779 -32.563 1.00 29.87 27 LEU B CA 1
ATOM 5581 C C . LEU B 1 33 ? -8.765 8.831 -31.978 1.00 34.35 27 LEU B C 1
ATOM 5582 O O . LEU B 1 33 ? -9.439 8.611 -30.960 1.00 32.02 27 LEU B O 1
ATOM 5598 N N . ASP B 1 34 ? -8.839 9.962 -32.668 1.00 31.58 28 ASP B N 1
ATOM 5599 C CA . ASP B 1 34 ? -9.765 11.030 -32.304 1.00 31.13 28 ASP B CA 1
ATOM 5600 C C . ASP B 1 34 ? -10.975 11.080 -33.219 1.00 37.37 28 ASP B C 1
ATOM 5601 O O . ASP B 1 34 ? -11.865 11.908 -33.006 1.00 41.13 28 ASP B O 1
ATOM 5610 N N . ARG B 1 35 ? -11.011 10.242 -34.251 1.00 42.80 29 ARG B N 1
ATOM 5611 C CA . ARG B 1 35 ? -12.125 10.201 -35.184 1.00 53.78 29 ARG B CA 1
ATOM 5612 C C . ARG B 1 35 ? -12.419 8.751 -35.516 1.00 38.40 29 ARG B C 1
ATOM 5613 O O . ARG B 1 35 ? -11.511 7.917 -35.591 1.00 38.54 29 ARG B O 1
ATOM 5620 N N . ILE B 1 36 ? -13.692 8.459 -35.728 1.00 42.81 30 ILE B N 1
ATOM 5621 C CA . ILE B 1 36 ? -14.067 7.109 -36.121 1.00 36.06 30 ILE B CA 1
ATOM 5622 C C . ILE B 1 36 ? -13.454 6.796 -37.486 1.00 34.93 30 ILE B C 1
ATOM 5623 O O . ILE B 1 36 ? -13.553 7.608 -38.424 1.00 37.70 30 ILE B O 1
ATOM 5639 N N . PRO B 1 37 ? -12.823 5.655 -37.653 1.00 30.01 31 PRO B N 1
ATOM 5640 C CA . PRO B 1 37 ? -12.262 5.312 -38.963 1.00 31.19 31 PRO B CA 1
ATOM 5641 C C . PRO B 1 37 ? -13.330 4.838 -39.935 1.00 31.79 31 PRO B C 1
ATOM 5642 O O . PRO B 1 37 ? -14.447 4.482 -39.561 1.00 30.46 31 PRO B O 1
ATOM 5653 N N . THR B 1 38 ? -12.971 4.858 -41.226 1.00 30.55 32 THR B N 1
ATOM 5654 C CA . THR B 1 38 ? -13.861 4.227 -42.187 1.00 30.75 32 THR B CA 1
ATOM 5655 C C . THR B 1 38 ? -13.876 2.715 -41.947 1.00 30.33 32 THR B C 1
ATOM 5656 O O . THR B 1 38 ? -12.993 2.165 -41.295 1.00 29.31 32 THR B O 1
ATOM 5667 N N . ALA B 1 39 ? -14.862 2.020 -42.534 1.00 26.92 33 ALA B N 1
ATOM 5668 C CA . ALA B 1 39 ? -14.905 0.559 -42.408 1.00 24.76 33 ALA B CA 1
ATOM 5669 C C . ALA B 1 39 ? -13.648 -0.104 -42.993 1.00 27.42 33 ALA B C 1
ATOM 5670 O O . ALA B 1 39 ? -13.105 -1.062 -42.420 1.00 25.77 33 ALA B O 1
ATOM 5677 N N . LEU B 1 40 ? -13.181 0.374 -44.151 1.00 31.18 34 LEU B N 1
ATOM 5678 C CA . LEU B 1 40 ? -11.973 -0.193 -44.742 1.00 25.61 34 LEU B CA 1
ATOM 5679 C C . LEU B 1 40 ? -10.772 0.039 -43.850 1.00 23.21 34 LEU B C 1
ATOM 5680 O O . LEU B 1 40 ? -9.941 -0.863 -43.658 1.00 26.29 34 LEU B O 1
ATOM 5696 N N . GLU B 1 41 ? -10.665 1.249 -43.296 1.00 25.72 35 GLU B N 1
ATOM 5697 C CA . GLU B 1 41 ? -9.562 1.532 -42.390 1.00 25.22 35 GLU B CA 1
ATOM 5698 C C . GLU B 1 41 ? -9.589 0.611 -41.180 1.00 27.53 35 GLU B C 1
ATOM 5699 O O . GLU B 1 41 ? -8.536 0.148 -40.723 1.00 24.24 35 GLU B O 1
ATOM 5711 N N . PHE B 1 42 ? -10.770 0.400 -40.593 1.00 22.83 36 PHE B N 1
ATOM 5712 C CA . PHE B 1 42 ? -10.849 -0.474 -39.436 1.00 22.70 36 PHE B CA 1
ATOM 5713 C C . PHE B 1 42 ? -10.439 -1.882 -39.789 1.00 23.38 36 PHE B C 1
ATOM 5714 O O . PHE B 1 42 ? -9.683 -2.536 -39.042 1.00 22.52 36 PHE B O 1
ATOM 5731 N N . CYS B 1 43 ? -10.892 -2.371 -40.944 1.00 22.36 37 CYS B N 1
ATOM 5732 C CA . CYS B 1 43 ? -10.569 -3.729 -41.355 1.00 21.79 37 CYS B CA 1
ATOM 5733 C C . CYS B 1 43 ? -9.064 -3.877 -41.577 1.00 24.00 37 CYS B C 1
ATOM 5734 O O . CYS B 1 43 ? -8.427 -4.800 -41.057 1.00 22.90 37 CYS B O 1
ATOM 5742 N N . ARG B 1 44 ? -8.477 -2.935 -42.283 1.00 22.64 38 ARG B N 1
ATOM 5743 C CA . ARG B 1 44 ? -7.072 -3.028 -42.653 1.00 23.42 38 ARG B CA 1
ATOM 5744 C C . ARG B 1 44 ? -6.150 -2.846 -41.453 1.00 26.80 38 ARG B C 1
ATOM 5745 O O . ARG B 1 44 ? -5.167 -3.587 -41.300 1.00 25.95 38 ARG B O 1
ATOM 5766 N N . GLU B 1 45 ? -6.429 -1.860 -40.609 1.00 23.20 39 GLU B N 1
ATOM 5767 C CA . GLU B 1 45 ? -5.481 -1.473 -39.572 1.00 24.88 39 GLU B CA 1
ATOM 5768 C C . GLU B 1 45 ? -5.700 -2.201 -38.264 1.00 27.50 39 GLU B C 1
ATOM 5769 O O . GLU B 1 45 ? -4.731 -2.372 -37.510 1.00 24.84 39 GLU B O 1
ATOM 5781 N N . PHE B 1 46 ? -6.910 -2.656 -37.964 1.00 22.44 40 PHE B N 1
ATOM 5782 C CA . PHE B 1 46 ? -7.199 -3.149 -36.602 1.00 23.03 40 PHE B CA 1
ATOM 5783 C C . PHE B 1 46 ? -7.701 -4.582 -36.621 1.00 21.07 40 PHE B C 1
ATOM 5784 O O . PHE B 1 46 ? -7.060 -5.455 -36.044 1.00 25.04 40 PHE B O 1
ATOM 5801 N N . TYR B 1 47 ? -8.791 -4.859 -37.333 1.00 21.70 41 TYR B N 1
ATOM 5802 C CA . TYR B 1 47 ? -9.294 -6.224 -37.460 1.00 22.78 41 TYR B CA 1
ATOM 5803 C C . TYR B 1 47 ? -8.246 -7.174 -38.035 1.00 27.86 41 TYR B C 1
ATOM 5804 O O . TYR B 1 47 ? -7.972 -8.240 -37.463 1.00 25.18 41 TYR B O 1
ATOM 5822 N N . SER B 1 48 ? -7.678 -6.846 -39.185 1.00 23.96 42 SER B N 1
ATOM 5823 C CA . SER B 1 48 ? -6.783 -7.782 -39.840 1.00 21.54 42 SER B CA 1
ATOM 5824 C C . SER B 1 48 ? -5.488 -8.000 -39.081 1.00 23.10 42 SER B C 1
ATOM 5825 O O . SER B 1 48 ? -4.817 -9.023 -39.292 1.00 28.54 42 SER B O 1
ATOM 5833 N N . LYS B 1 49 ? -5.143 -7.093 -38.196 1.00 22.13 43 LYS B N 1
ATOM 5834 C CA . LYS B 1 49 ? -3.933 -7.174 -37.414 1.00 22.68 43 LYS B CA 1
ATOM 5835 C C . LYS B 1 49 ? -4.182 -7.635 -35.976 1.00 25.64 43 LYS B C 1
ATOM 5836 O O . LYS B 1 49 ? -3.221 -7.766 -35.224 1.00 28.64 43 LYS B O 1
ATOM 5855 N N . ASN B 1 50 ? -5.424 -7.945 -35.624 1.00 24.91 44 ASN B N 1
ATOM 5856 C CA . ASN B 1 50 ? -5.764 -8.376 -34.237 1.00 22.73 44 ASN B CA 1
ATOM 5857 C C . ASN B 1 50 ? -5.226 -7.335 -33.250 1.00 25.65 44 ASN B C 1
ATOM 5858 O O . ASN B 1 50 ? -4.575 -7.647 -32.250 1.00 25.07 44 ASN B O 1
ATOM 5869 N N . GLN B 1 51 ? -5.488 -6.073 -33.572 1.00 21.57 45 GLN B N 1
ATOM 5870 C CA . GLN B 1 51 ? -4.863 -4.904 -32.966 1.00 23.36 45 GLN B CA 1
ATOM 5871 C C . GLN B 1 51 ? -5.877 -4.030 -32.236 1.00 23.41 45 GLN B C 1
ATOM 5872 O O . GLN B 1 51 ? -6.808 -3.481 -32.861 1.00 22.55 45 GLN B O 1
ATOM 5886 N N . PRO B 1 52 ? -5.725 -3.826 -30.943 1.00 21.55 46 PRO B N 1
ATOM 5887 C CA . PRO B 1 52 ? -6.663 -2.943 -30.230 1.00 24.53 46 PRO B CA 1
ATOM 5888 C C . PRO B 1 52 ? -6.509 -1.467 -30.600 1.00 25.51 46 PRO B C 1
ATOM 5889 O O . PRO B 1 52 ? -5.407 -0.971 -30.894 1.00 23.55 46 PRO B O 1
ATOM 5900 N N . VAL B 1 53 ? -7.636 -0.756 -30.510 1.00 21.40 47 VAL B N 1
ATOM 5901 C CA . VAL B 1 53 ? -7.726 0.677 -30.759 1.00 21.64 47 VAL B CA 1
ATOM 5902 C C . VAL B 1 53 ? -8.771 1.261 -29.828 1.00 23.89 47 VAL B C 1
ATOM 5903 O O . VAL B 1 53 ? -9.785 0.617 -29.512 1.00 22.16 47 VAL B O 1
ATOM 5916 N N . VAL B 1 54 ? -8.500 2.463 -29.358 1.00 23.19 48 VAL B N 1
ATOM 5917 C CA . VAL B 1 54 ? -9.462 3.238 -28.577 1.00 23.84 48 VAL B CA 1
ATOM 5918 C C . VAL B 1 54 ? -9.781 4.496 -29.384 1.00 27.23 48 VAL B C 1
ATOM 5919 O O . VAL B 1 54 ? -8.872 5.181 -29.883 1.00 24.02 48 VAL B O 1
ATOM 5932 N N . ILE B 1 55 ? -11.059 4.776 -29.535 1.00 23.60 49 ILE B N 1
ATOM 5933 C CA . ILE B 1 55 ? -11.552 5.940 -30.258 1.00 25.54 49 ILE B CA 1
ATOM 5934 C C . ILE B 1 55 ? -12.159 6.890 -29.240 1.00 26.32 49 ILE B C 1
ATOM 5935 O O . ILE B 1 55 ? -13.167 6.567 -28.591 1.00 26.93 49 ILE B O 1
ATOM 5951 N N . ARG B 1 56 ? -11.583 8.075 -29.139 1.00 27.17 50 ARG B N 1
ATOM 5952 C CA . ARG B 1 56 ? -11.962 9.015 -28.101 1.00 29.40 50 ARG B CA 1
ATOM 5953 C C . ARG B 1 56 ? -13.161 9.848 -28.535 1.00 31.41 50 ARG B C 1
ATOM 5954 O O . ARG B 1 56 ? -13.190 10.386 -29.643 1.00 29.70 50 ARG B O 1
ATOM 5975 N N . LYS B 1 57 ? -14.124 10.004 -27.622 1.00 29.93 51 LYS B N 1
ATOM 5976 C CA . LYS B 1 57 ? -15.314 10.834 -27.840 1.00 30.46 51 LYS B CA 1
ATOM 5977 C C . LYS B 1 57 ? -15.962 10.474 -29.163 1.00 30.38 51 LYS B C 1
ATOM 5978 O O . LYS B 1 57 ? -16.352 11.328 -29.958 1.00 36.94 51 LYS B O 1
ATOM 5988 N N . ALA B 1 58 ? -16.080 9.176 -29.391 1.00 28.47 52 ALA B N 1
ATOM 5989 C CA . ALA B 1 58 ? -16.607 8.654 -30.648 1.00 32.42 52 ALA B CA 1
ATOM 5990 C C . ALA B 1 58 ? -18.118 8.737 -30.705 1.00 38.12 52 ALA B C 1
ATOM 5991 O O . ALA B 1 58 ? -18.694 8.973 -31.768 1.00 33.71 52 ALA B O 1
ATOM 5998 N N . LEU B 1 59 ? -18.792 8.556 -29.563 1.00 31.12 53 LEU B N 1
ATOM 5999 C CA . LEU B 1 59 ? -20.230 8.361 -29.573 1.00 29.16 53 LEU B CA 1
ATOM 6000 C C . LEU B 1 59 ? -20.951 9.527 -28.912 1.00 29.63 53 LEU B C 1
ATOM 6001 O O . LEU B 1 59 ? -20.493 10.051 -27.896 1.00 36.23 53 LEU B O 1
ATOM 6017 N N . ASN B 1 60 ? -22.082 9.912 -29.495 1.00 31.05 54 ASN B N 1
ATOM 6018 C CA . ASN B 1 60 ? -22.941 10.964 -28.960 1.00 37.41 54 ASN B CA 1
ATOM 6019 C C . ASN B 1 60 ? -24.328 10.440 -28.585 1.00 40.13 54 ASN B C 1
ATOM 6020 O O . ASN B 1 60 ? -25.306 11.186 -28.577 1.00 40.84 54 ASN B O 1
ATOM 6031 N N . TRP B 1 61 ? -24.409 9.166 -28.245 1.00 29.22 55 TRP B N 1
ATOM 6032 C CA . TRP B 1 61 ? -25.652 8.530 -27.861 1.00 27.76 55 TRP B CA 1
ATOM 6033 C C . TRP B 1 61 ? -26.308 9.305 -26.730 1.00 38.18 55 TRP B C 1
ATOM 6034 O O . TRP B 1 61 ? -25.619 9.727 -25.794 1.00 32.93 55 TRP B O 1
ATOM 6055 N N . PRO B 1 62 ? -27.621 9.523 -26.781 1.00 31.04 56 PRO B N 1
ATOM 6056 C CA . PRO B 1 62 ? -28.268 10.186 -25.643 1.00 31.22 56 PRO B CA 1
ATOM 6057 C C . PRO B 1 62 ? -28.020 9.495 -24.315 1.00 29.92 56 PRO B C 1
ATOM 6058 O O . PRO B 1 62 ? -28.009 10.177 -23.276 1.00 32.13 56 PRO B O 1
ATOM 6069 N N . ALA B 1 63 ? -27.823 8.180 -24.308 1.00 28.51 57 ALA B N 1
ATOM 6070 C CA . ALA B 1 63 ? -27.549 7.481 -23.063 1.00 28.03 57 ALA B CA 1
ATOM 6071 C C . ALA B 1 63 ? -26.383 8.115 -22.318 1.00 31.09 57 ALA B C 1
ATOM 6072 O O . ALA B 1 63 ? -26.363 8.139 -21.079 1.00 32.31 57 ALA B O 1
ATOM 6079 N N . ILE B 1 64 ? -25.363 8.555 -23.054 1.00 31.67 58 ILE B N 1
ATOM 6080 C CA . ILE B 1 64 ? -24.205 9.203 -22.452 1.00 30.26 58 ILE B CA 1
ATOM 6081 C C . ILE B 1 64 ? -24.645 10.535 -21.875 1.00 44.88 58 ILE B C 1
ATOM 6082 O O . ILE B 1 64 ? -24.678 11.543 -22.587 1.00 46.01 58 ILE B O 1
ATOM 6098 N N . GLY B 1 65 ? -24.969 10.545 -20.592 1.00 49.17 59 GLY B N 1
ATOM 6099 C CA . GLY B 1 65 ? -25.629 11.707 -20.008 1.00 55.97 59 GLY B CA 1
ATOM 6100 C C . GLY B 1 65 ? -26.987 11.427 -19.406 1.00 54.28 59 GLY B C 1
ATOM 6101 O O . GLY B 1 65 ? -27.213 11.777 -18.244 1.00 66.09 59 GLY B O 1
ATOM 6105 N N . LYS B 1 66 ? -27.919 10.831 -20.162 1.00 36.99 60 LYS B N 1
ATOM 6106 C CA . LYS B 1 66 ? -29.221 10.543 -19.574 1.00 39.02 60 LYS B CA 1
ATOM 6107 C C . LYS B 1 66 ? -29.144 9.409 -18.555 1.00 47.71 60 LYS B C 1
ATOM 6108 O O . LYS B 1 66 ? -29.894 9.433 -17.572 1.00 44.66 60 LYS B O 1
ATOM 6118 N N . TRP B 1 67 ? -28.259 8.415 -18.745 1.00 40.39 61 TRP B N 1
ATOM 6119 C CA . TRP B 1 67 ? -28.336 7.202 -17.918 1.00 33.28 61 TRP B CA 1
ATOM 6120 C C . TRP B 1 67 ? -27.683 7.463 -16.569 1.00 43.96 61 TRP B C 1
ATOM 6121 O O . TRP B 1 67 ? -26.462 7.383 -16.426 1.00 45.88 61 TRP B O 1
ATOM 6142 N N . THR B 1 68 ? -28.512 7.822 -15.608 1.00 54.93 62 THR B N 1
ATOM 6143 C CA . THR B 1 68 ? -28.232 7.874 -14.184 1.00 58.80 62 THR B CA 1
ATOM 6144 C C . THR B 1 68 ? -29.002 6.758 -13.500 1.00 57.51 62 THR B C 1
ATOM 6145 O O . THR B 1 68 ? -29.926 6.179 -14.082 1.00 44.58 62 THR B O 1
ATOM 6156 N N . PRO B 1 69 ? -28.668 6.440 -12.249 1.00 63.58 63 PRO B N 1
ATOM 6157 C CA . PRO B 1 69 ? -29.497 5.466 -11.511 1.00 60.90 63 PRO B CA 1
ATOM 6158 C C . PRO B 1 69 ? -30.984 5.806 -11.546 1.00 51.51 63 PRO B C 1
ATOM 6159 O O . PRO B 1 69 ? -31.808 4.927 -11.832 1.00 52.51 63 PRO B O 1
ATOM 6170 N N . LYS B 1 70 ? -31.349 7.064 -11.281 1.00 53.57 64 LYS B N 1
ATOM 6171 C CA . LYS B 1 70 ? -32.765 7.417 -11.233 1.00 46.94 64 LYS B CA 1
ATOM 6172 C C . LYS B 1 70 ? -33.435 7.228 -12.586 1.00 58.33 64 LYS B C 1
ATOM 6173 O O . LYS B 1 70 ? -34.587 6.763 -12.665 1.00 56.68 64 LYS B O 1
ATOM 6180 N N . TYR B 1 71 ? -32.752 7.635 -13.665 1.00 54.18 65 TYR B N 1
ATOM 6181 C CA . TYR B 1 71 ? -33.336 7.482 -14.982 1.00 47.18 65 TYR B CA 1
ATOM 6182 C C . TYR B 1 71 ? -33.545 6.011 -15.300 1.00 56.14 65 TYR B C 1
ATOM 6183 O O . TYR B 1 71 ? -34.578 5.634 -15.865 1.00 49.56 65 TYR B O 1
ATOM 6201 N N . LEU B 1 72 ? -32.563 5.162 -14.972 1.00 44.87 66 LEU B N 1
ATOM 6202 C CA . LEU B 1 72 ? -32.704 3.749 -15.288 1.00 42.83 66 LEU B CA 1
ATOM 6203 C C . LEU B 1 72 ? -33.842 3.141 -14.484 1.00 43.92 66 LEU B C 1
ATOM 6204 O O . LEU B 1 72 ? -34.620 2.340 -15.008 1.00 48.22 66 LEU B O 1
ATOM 6220 N N . ILE B 1 73 ? -33.963 3.535 -13.219 1.00 44.35 67 ILE B N 1
ATOM 6221 C CA . ILE B 1 73 ? -35.053 3.033 -12.378 1.00 45.78 67 ILE B CA 1
ATOM 6222 C C . ILE B 1 73 ? -36.402 3.394 -12.985 1.00 55.43 67 ILE B C 1
ATOM 6223 O O . ILE B 1 73 ? -37.302 2.551 -13.074 1.00 62.24 67 ILE B O 1
ATOM 6239 N N . GLU B 1 74 ? -36.566 4.642 -13.428 1.00 50.75 68 GLU B N 1
ATOM 6240 C CA . GLU B 1 74 ? -37.815 4.998 -14.104 1.00 65.03 68 GLU B CA 1
ATOM 6241 C C . GLU B 1 74 ? -38.007 4.181 -15.382 1.00 58.58 68 GLU B C 1
ATOM 6242 O O . GLU B 1 74 ? -39.049 3.550 -15.578 1.00 68.45 68 GLU B O 1
ATOM 6246 N N . ALA B 1 75 ? -36.999 4.164 -16.262 1.00 49.61 69 ALA B N 1
ATOM 6247 C CA . ALA B 1 75 ? -37.182 3.594 -17.593 1.00 52.97 69 ALA B CA 1
ATOM 6248 C C . ALA B 1 75 ? -37.544 2.118 -17.536 1.00 57.06 69 ALA B C 1
ATOM 6249 O O . ALA B 1 75 ? -38.229 1.612 -18.430 1.00 69.27 69 ALA B O 1
ATOM 6256 N N . LEU B 1 76 ? -37.062 1.405 -16.524 1.00 49.99 70 LEU B N 1
ATOM 6257 C CA . LEU B 1 76 ? -37.245 -0.034 -16.434 1.00 50.17 70 LEU B CA 1
ATOM 6258 C C . LEU B 1 76 ? -38.403 -0.416 -15.521 1.00 50.74 70 LEU B C 1
ATOM 6259 O O . LEU B 1 76 ? -38.646 -1.608 -15.314 1.00 60.81 70 LEU B O 1
ATOM 6275 N N . GLY B 1 77 ? -39.108 0.561 -14.966 1.00 53.75 71 GLY B N 1
ATOM 6276 C CA . GLY B 1 77 ? -40.189 0.261 -14.027 1.00 58.18 71 GLY B CA 1
ATOM 6277 C C . GLY B 1 77 ? -39.724 -0.408 -12.753 1.00 68.31 71 GLY B C 1
ATOM 6278 O O . GLY B 1 77 ? -40.457 -1.223 -12.175 1.00 67.97 71 GLY B O 1
ATOM 6282 N N . ASP B 1 78 ? -38.523 -0.076 -12.287 1.00 68.21 72 ASP B N 1
ATOM 6283 C CA . ASP B 1 78 ? -37.945 -0.713 -11.108 1.00 73.31 72 ASP B CA 1
ATOM 6284 C C . ASP B 1 78 ? -38.047 -2.231 -11.211 1.00 70.59 72 ASP B C 1
ATOM 6285 O O . ASP B 1 78 ? -38.335 -2.931 -10.239 1.00 66.79 72 ASP B O 1
ATOM 6294 N N . ARG B 1 79 ? -37.831 -2.733 -12.418 1.00 58.85 73 ARG B N 1
ATOM 6295 C CA . ARG B 1 79 ? -37.808 -4.158 -12.690 1.00 60.27 73 ARG B CA 1
ATOM 6296 C C . ARG B 1 79 ? -36.870 -4.873 -11.734 1.00 68.91 73 ARG B C 1
ATOM 6297 O O . ARG B 1 79 ? -35.969 -4.246 -11.162 1.00 60.24 73 ARG B O 1
ATOM 6318 N N . SER B 1 80 ? -37.089 -6.176 -11.546 1.00 52.52 74 SER B N 1
ATOM 6319 C CA . SER B 1 80 ? -36.120 -7.018 -10.862 1.00 50.67 74 SER B CA 1
ATOM 6320 C C . SER B 1 80 ? -35.024 -7.413 -11.855 1.00 61.66 74 SER B C 1
ATOM 6321 O O . SER B 1 80 ? -35.308 -7.945 -12.937 1.00 55.24 74 SER B O 1
ATOM 6329 N N . VAL B 1 81 ? -33.779 -7.141 -11.497 1.00 49.22 75 VAL B N 1
ATOM 6330 C CA . VAL B 1 81 ? -32.650 -7.374 -12.385 1.00 50.20 75 VAL B CA 1
ATOM 6331 C C . VAL B 1 81 ? -31.761 -8.403 -11.715 1.00 44.01 75 VAL B C 1
ATOM 6332 O O . VAL B 1 81 ? -31.749 -8.537 -10.489 1.00 46.42 75 VAL B O 1
ATOM 6345 N N . ASP B 1 82 ? -31.003 -9.132 -12.534 1.00 45.21 76 ASP B N 1
ATOM 6346 C CA . ASP B 1 82 ? -30.037 -10.081 -11.995 1.00 51.66 76 ASP B CA 1
ATOM 6347 C C . ASP B 1 82 ? -28.777 -9.326 -11.556 1.00 42.64 76 ASP B C 1
ATOM 6348 O O . ASP B 1 82 ? -28.293 -8.436 -12.256 1.00 42.09 76 ASP B O 1
ATOM 6355 N N . VAL B 1 83 ? -28.286 -9.636 -10.379 1.00 41.24 77 VAL B N 1
ATOM 6356 C CA . VAL B 1 83 ? -27.120 -8.966 -9.835 1.00 40.50 77 VAL B CA 1
ATOM 6357 C C . VAL B 1 83 ? -26.175 -10.030 -9.293 1.00 43.77 77 VAL B C 1
ATOM 6358 O O . VAL B 1 83 ? -26.608 -11.063 -8.763 1.00 40.05 77 VAL B O 1
ATOM 6371 N N . ALA B 1 84 ? -24.885 -9.790 -9.465 1.00 33.34 78 ALA B N 1
ATOM 6372 C CA . ALA B 1 84 ? -23.836 -10.636 -8.941 1.00 29.92 78 ALA B CA 1
ATOM 6373 C C . ALA B 1 84 ? -23.275 -9.987 -7.702 1.00 30.92 78 ALA B C 1
ATOM 6374 O O . ALA B 1 84 ? -23.066 -8.774 -7.688 1.00 37.23 78 ALA B O 1
ATOM 6381 N N . ILE B 1 85 ? -23.039 -10.794 -6.666 1.00 30.05 79 ILE B N 1
ATOM 6382 C CA . ILE B 1 85 ? -22.538 -10.321 -5.384 1.00 28.87 79 ILE B CA 1
ATOM 6383 C C . ILE B 1 85 ? -21.354 -11.161 -4.964 1.00 26.84 79 ILE B C 1
ATOM 6384 O O . ILE B 1 85 ? -21.360 -12.386 -5.130 1.00 29.74 79 ILE B O 1
ATOM 6400 N N . THR B 1 86 ? -20.335 -10.497 -4.434 1.00 28.14 80 THR B N 1
ATOM 6401 C CA . THR B 1 86 ? -19.170 -11.160 -3.862 1.00 29.05 80 THR B CA 1
ATOM 6402 C C . THR B 1 86 ? -18.771 -10.431 -2.587 1.00 31.12 80 THR B C 1
ATOM 6403 O O . THR B 1 86 ? -19.060 -9.241 -2.439 1.00 30.06 80 THR B O 1
ATOM 6414 N N . PRO B 1 87 ? -18.012 -11.081 -1.695 1.00 29.50 81 PRO B N 1
ATOM 6415 C CA . PRO B 1 87 ? -17.477 -10.361 -0.537 1.00 31.08 81 PRO B CA 1
ATOM 6416 C C . PRO B 1 87 ? -16.247 -9.534 -0.830 1.00 34.07 81 PRO B C 1
ATOM 6417 O O . PRO B 1 87 ? -15.974 -8.566 -0.107 1.00 36.50 81 PRO B O 1
ATOM 6428 N N . ASN B 1 88 ? -15.485 -9.896 -1.866 1.00 31.04 82 ASN B N 1
ATOM 6429 C CA . ASN B 1 88 ? -14.155 -9.371 -2.088 1.00 32.47 82 ASN B CA 1
ATOM 6430 C C . ASN B 1 88 ? -14.048 -8.551 -3.365 1.00 30.88 82 ASN B C 1
ATOM 6431 O O . ASN B 1 88 ? -12.980 -8.003 -3.636 1.00 35.68 82 ASN B O 1
ATOM 6442 N N . GLY B 1 89 ? -15.115 -8.461 -4.144 1.00 29.32 83 GLY B N 1
ATOM 6443 C CA . GLY B 1 89 ? -15.078 -7.747 -5.403 1.00 29.05 83 GLY B CA 1
ATOM 6444 C C . GLY B 1 89 ? -14.569 -8.540 -6.573 1.00 34.41 83 GLY B C 1
ATOM 6445 O O . GLY B 1 89 ? -14.351 -7.940 -7.640 1.00 32.12 83 GLY B O 1
ATOM 6449 N N . TYR B 1 90 ? -14.325 -9.840 -6.423 1.00 29.89 84 TYR B N 1
ATOM 6450 C CA . TYR B 1 90 ? -13.772 -10.637 -7.534 1.00 31.27 84 TYR B CA 1
ATOM 6451 C C . TYR B 1 90 ? -14.747 -11.741 -7.941 1.00 37.76 84 TYR B C 1
ATOM 6452 O O . TYR B 1 90 ? -14.537 -12.925 -7.660 1.00 40.67 84 TYR B O 1
ATOM 6470 N N . ALA B 1 91 ? -15.769 -11.347 -8.688 1.00 36.40 85 ALA B N 1
ATOM 6471 C CA . ALA B 1 91 ? -16.615 -12.312 -9.374 1.00 32.81 85 ALA B CA 1
ATOM 6472 C C . ALA B 1 91 ? -15.807 -12.962 -10.486 1.00 37.41 85 ALA B C 1
ATOM 6473 O O . ALA B 1 91 ? -15.178 -12.267 -11.289 1.00 37.92 85 ALA B O 1
ATOM 6480 N N . ASP B 1 92 ? -15.854 -14.285 -10.571 1.00 32.36 86 ASP B N 1
ATOM 6481 C CA . ASP B 1 92 ? -15.011 -15.014 -11.525 1.00 33.90 86 ASP B CA 1
ATOM 6482 C C . ASP B 1 92 ? -13.551 -14.678 -11.272 1.00 33.96 86 ASP B C 1
ATOM 6483 O O . ASP B 1 92 ? -12.807 -14.175 -12.144 1.00 36.90 86 ASP B O 1
ATOM 6492 N N . GLY B 1 93 ? -13.130 -15.040 -10.075 1.00 29.00 87 GLY B N 1
ATOM 6493 C CA . GLY B 1 93 ? -11.812 -14.684 -9.605 1.00 30.50 87 GLY B CA 1
ATOM 6494 C C . GLY B 1 93 ? -11.375 -15.630 -8.520 1.00 37.50 87 GLY B C 1
ATOM 6495 O O . GLY B 1 93 ? -12.186 -16.334 -7.911 1.00 36.63 87 GLY B O 1
ATOM 6499 N N . LEU B 1 94 ? -10.080 -15.603 -8.244 1.00 32.74 88 LEU B N 1
ATOM 6500 C CA . LEU B 1 94 ? -9.518 -16.516 -7.268 1.00 37.98 88 LEU B CA 1
ATOM 6501 C C . LEU B 1 94 ? -9.723 -16.023 -5.833 1.00 36.97 88 LEU B C 1
ATOM 6502 O O . LEU B 1 94 ? -9.659 -14.825 -5.546 1.00 35.30 88 LEU B O 1
ATOM 6518 N N . ALA B 1 95 ? -9.879 -16.980 -4.914 1.00 34.76 89 ALA B N 1
ATOM 6519 C CA . ALA B 1 95 ? -10.051 -16.681 -3.487 1.00 35.93 89 ALA B CA 1
ATOM 6520 C C . ALA B 1 95 ? -9.685 -17.926 -2.695 1.00 41.75 89 ALA B C 1
ATOM 6521 O O . ALA B 1 95 ? -9.812 -19.045 -3.180 1.00 43.46 89 ALA B O 1
ATOM 6528 N N . THR B 1 96 ? -9.254 -17.731 -1.457 1.00 44.67 90 THR B N 1
ATOM 6529 C CA . THR B 1 96 ? -8.759 -18.851 -0.656 1.00 44.34 90 THR B CA 1
ATOM 6530 C C . THR B 1 96 ? -9.689 -19.120 0.515 1.00 48.04 90 THR B C 1
ATOM 6531 O O . THR B 1 96 ? -10.151 -18.181 1.160 1.00 50.13 90 THR B O 1
ATOM 6542 N N . GLN B 1 97 ? -9.893 -20.400 0.830 1.00 44.59 91 GLN B N 1
ATOM 6543 C CA . GLN B 1 97 ? -10.701 -20.814 1.978 1.00 49.56 91 GLN B CA 1
ATOM 6544 C C . GLN B 1 97 ? -10.169 -22.135 2.522 1.00 58.06 91 GLN B C 1
ATOM 6545 O O . GLN B 1 97 ? -9.946 -23.088 1.774 1.00 54.98 91 GLN B O 1
ATOM 6559 N N . ASN B 1 98 ? -9.951 -22.184 3.828 1.00 56.54 92 ASN B N 1
ATOM 6560 C CA . ASN B 1 98 ? -9.449 -23.399 4.459 1.00 65.63 92 ASN B CA 1
ATOM 6561 C C . ASN B 1 98 ? -8.144 -23.840 3.809 1.00 59.70 92 ASN B C 1
ATOM 6562 O O . ASN B 1 98 ? -7.899 -25.028 3.590 1.00 71.38 92 ASN B O 1
ATOM 6573 N N . GLY B 1 99 ? -7.311 -22.866 3.458 1.00 60.39 93 GLY B N 1
ATOM 6574 C CA . GLY B 1 99 ? -6.022 -23.148 2.871 1.00 59.86 93 GLY B CA 1
ATOM 6575 C C . GLY B 1 99 ? -6.029 -23.558 1.412 1.00 64.11 93 GLY B C 1
ATOM 6576 O O . GLY B 1 99 ? -4.953 -23.828 0.863 1.00 59.33 93 GLY B O 1
ATOM 6580 N N . GLN B 1 100 ? -7.190 -23.609 0.768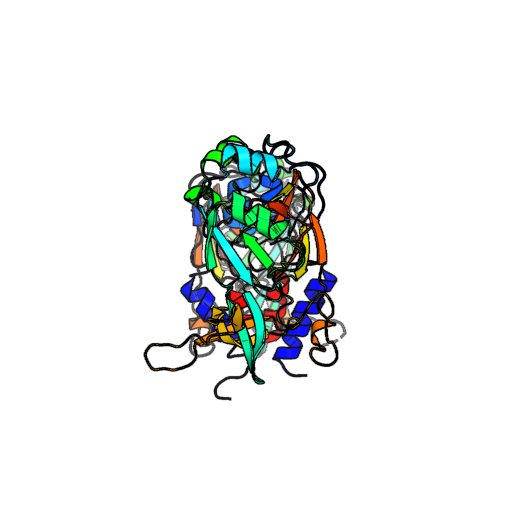 1.00 57.87 94 GLN B N 1
ATOM 6581 C CA . GLN B 1 100 ? -7.291 -24.004 -0.635 1.00 58.12 94 GLN B CA 1
ATOM 6582 C C . GLN B 1 100 ? -7.690 -22.809 -1.499 1.00 48.84 94 GLN B C 1
ATOM 6583 O O . GLN B 1 100 ? -8.569 -22.028 -1.124 1.00 51.60 94 GLN B O 1
ATOM 6593 N N . GLU B 1 101 ? -7.040 -22.662 -2.650 1.00 48.73 95 GLU B N 1
ATOM 6594 C CA . GLU B 1 101 ? -7.365 -21.569 -3.560 1.00 43.37 95 GLU B CA 1
ATOM 6595 C C . GLU B 1 101 ? -8.379 -22.075 -4.577 1.00 45.38 95 GLU B C 1
ATOM 6596 O O . GLU B 1 101 ? -8.181 -23.127 -5.198 1.00 49.26 95 GLU B O 1
ATOM 6608 N N . TYR B 1 102 ? -9.469 -21.335 -4.728 1.00 39.74 96 TYR B N 1
ATOM 6609 C CA . TYR B 1 102 ? -10.564 -21.671 -5.622 1.00 39.63 96 TYR B CA 1
ATOM 6610 C C . TYR B 1 102 ? -10.728 -20.599 -6.679 1.00 39.33 96 TYR B C 1
ATOM 6611 O O . TYR B 1 102 ? -10.464 -19.430 -6.420 1.00 37.79 96 TYR B O 1
ATOM 6629 N N . PHE B 1 103 ? -11.235 -20.999 -7.843 1.00 35.21 97 PHE B N 1
ATOM 6630 C CA . PHE B 1 103 ? -11.841 -20.066 -8.796 1.00 33.11 97 PHE B CA 1
ATOM 6631 C C . PHE B 1 103 ? -13.318 -19.928 -8.415 1.00 36.84 97 PHE B C 1
ATOM 6632 O O . PHE B 1 103 ? -14.043 -20.923 -8.426 1.00 35.57 97 PHE B O 1
ATOM 6649 N N . VAL B 1 104 ? -13.770 -18.722 -8.069 1.00 32.28 98 VAL B N 1
ATOM 6650 C CA . VAL B 1 104 ? -15.088 -18.549 -7.477 1.00 31.85 98 VAL B CA 1
ATOM 6651 C C . VAL B 1 104 ? -15.957 -17.706 -8.396 1.00 31.14 98 VAL B C 1
ATOM 6652 O O . VAL B 1 104 ? -15.561 -16.606 -8.823 1.00 33.33 98 VAL B O 1
ATOM 6665 N N . LEU B 1 105 ? -17.158 -18.245 -8.672 1.00 33.65 99 LEU B N 1
ATOM 6666 C CA . LEU B 1 105 ? -18.305 -17.651 -9.326 1.00 32.35 99 LEU B CA 1
ATOM 6667 C C . LEU B 1 105 ? -19.082 -16.820 -8.312 1.00 30.13 99 LEU B C 1
ATOM 6668 O O . LEU B 1 105 ? -19.166 -17.190 -7.133 1.00 32.42 99 LEU B O 1
ATOM 6684 N N . PRO B 1 106 ? -19.701 -15.737 -8.747 1.00 30.18 100 PRO B N 1
ATOM 6685 C CA . PRO B 1 106 ? -20.429 -14.877 -7.796 1.00 29.69 100 PRO B CA 1
ATOM 6686 C C . PRO B 1 106 ? -21.725 -15.516 -7.336 1.00 27.36 100 PRO B C 1
ATOM 6687 O O . PRO B 1 106 ? -22.301 -16.377 -8.009 1.00 32.18 100 PRO B O 1
ATOM 6698 N N . LEU B 1 107 ? -22.228 -15.012 -6.214 1.00 26.75 101 LEU B N 1
ATOM 6699 C CA . LEU B 1 107 ? -23.605 -15.246 -5.832 1.00 30.94 101 LEU B CA 1
ATOM 6700 C C . LEU B 1 107 ? -24.489 -14.479 -6.802 1.00 35.69 101 LEU B C 1
ATOM 6701 O O . LEU B 1 107 ? -24.270 -13.293 -7.048 1.00 34.69 101 LEU B O 1
ATOM 6717 N N . GLU B 1 108 ? -25.425 -15.170 -7.431 1.00 34.81 102 GLU B N 1
ATOM 6718 C CA . GLU B 1 108 ? -26.331 -14.555 -8.378 1.00 36.50 102 GLU B CA 1
ATOM 6719 C C . GLU B 1 108 ? -27.701 -14.489 -7.738 1.00 48.98 102 GLU B C 1
ATOM 6720 O O . GLU B 1 108 ? -28.203 -15.498 -7.227 1.00 48.55 102 GLU B O 1
ATOM 6732 N N . THR B 1 109 ? -28.284 -13.295 -7.706 1.00 40.92 103 THR B N 1
ATOM 6733 C CA . THR B 1 109 ? -29.647 -13.159 -7.205 1.00 36.99 103 THR B CA 1
ATOM 6734 C C . THR B 1 109 ? -30.363 -12.113 -8.051 1.00 51.99 103 THR B C 1
ATOM 6735 O O . THR B 1 109 ? -29.808 -11.575 -9.020 1.00 51.69 103 THR B O 1
ATOM 6746 N N . LYS B 1 110 ? -31.637 -11.905 -7.753 1.00 49.04 104 LYS B N 1
ATOM 6747 C CA . LYS B 1 110 ? -32.454 -10.908 -8.421 1.00 51.69 104 LYS B CA 1
ATOM 6748 C C . LYS B 1 110 ? -32.919 -9.904 -7.381 1.00 47.76 104 LYS B C 1
ATOM 6749 O O . LYS B 1 110 ? -33.310 -10.281 -6.276 1.00 47.32 104 LYS B O 1
ATOM 6762 N N . MET B 1 111 ? -32.874 -8.634 -7.679 1.00 52.84 105 MET B N 1
ATOM 6763 C CA . MET B 1 111 ? -33.496 -7.657 -6.785 1.00 53.58 105 MET B CA 1
ATOM 6764 C C . MET B 1 111 ? -33.927 -6.496 -7.660 1.00 54.84 105 MET B C 1
ATOM 6765 O O . MET B 1 111 ? -33.448 -6.339 -8.777 1.00 52.26 105 MET B O 1
ATOM 6779 N N . LYS B 1 112 ? -34.827 -5.686 -7.141 1.00 55.42 106 LYS B N 1
ATOM 6780 C CA . LYS B 1 112 ? -35.231 -4.443 -7.780 1.00 43.34 106 LYS B CA 1
ATOM 6781 C C . LYS B 1 112 ? -34.014 -3.539 -7.960 1.00 49.26 106 LYS B C 1
ATOM 6782 O O . LYS B 1 112 ? -33.106 -3.507 -7.124 1.00 43.88 106 LYS B O 1
ATOM 6792 N N . LEU B 1 113 ? -34.010 -2.781 -9.054 1.00 48.20 107 LEU B N 1
ATOM 6793 C CA . LEU B 1 113 ? -32.889 -1.900 -9.344 1.00 42.40 107 LEU B CA 1
ATOM 6794 C C . LEU B 1 113 ? -32.720 -0.856 -8.247 1.00 49.29 107 LEU B C 1
ATOM 6795 O O . LEU B 1 113 ? -31.595 -0.462 -7.913 1.00 50.40 107 LEU B O 1
ATOM 6811 N N . SER B 1 114 ? -33.825 -0.412 -7.664 1.00 48.05 108 SER B N 1
ATOM 6812 C CA . SER B 1 114 ? -33.783 0.521 -6.539 1.00 54.83 108 SER B CA 1
ATOM 6813 C C . SER B 1 114 ? -32.917 -0.018 -5.396 1.00 48.82 108 SER B C 1
ATOM 6814 O O . SER B 1 114 ? -32.088 0.703 -4.825 1.00 51.42 108 SER B O 1
ATOM 6822 N N . GLU B 1 115 ? -33.064 -1.309 -5.103 1.00 54.08 109 GLU B N 1
ATOM 6823 C CA . GLU B 1 115 ? -32.284 -1.907 -4.027 1.00 42.64 109 GLU B CA 1
ATOM 6824 C C . GLU B 1 115 ? -30.823 -2.053 -4.434 1.00 40.39 109 GLU B C 1
ATOM 6825 O O . GLU B 1 115 ? -29.928 -1.872 -3.605 1.00 50.21 109 GLU B O 1
ATOM 6837 N N . VAL B 1 116 ? -30.575 -2.419 -5.693 1.00 39.16 110 VAL B N 1
ATOM 6838 C CA . VAL B 1 116 ? -29.194 -2.493 -6.148 1.00 40.18 110 VAL B CA 1
ATOM 6839 C C . VAL B 1 116 ? -28.517 -1.156 -5.915 1.00 43.36 110 VAL B C 1
ATOM 6840 O O . VAL B 1 116 ? -27.417 -1.084 -5.360 1.00 39.77 110 VAL B O 1
ATOM 6853 N N . VAL B 1 117 ? -29.164 -0.076 -6.351 1.00 42.88 111 VAL B N 1
ATOM 6854 C CA . VAL B 1 117 ? -28.566 1.246 -6.203 1.00 53.10 111 VAL B CA 1
ATOM 6855 C C . VAL B 1 117 ? -28.321 1.549 -4.730 1.00 51.64 111 VAL B C 1
ATOM 6856 O O . VAL B 1 117 ? -27.253 2.047 -4.354 1.00 44.87 111 VAL B O 1
ATOM 6869 N N . ARG B 1 118 ? -29.285 1.217 -3.867 1.00 48.91 112 ARG B N 1
ATOM 6870 C CA . ARG B 1 118 ? -29.078 1.397 -2.428 1.00 47.36 112 ARG B CA 1
ATOM 6871 C C . ARG B 1 118 ? -27.836 0.647 -1.934 1.00 50.66 112 ARG B C 1
ATOM 6872 O O . ARG B 1 118 ? -27.052 1.173 -1.134 1.00 48.32 112 ARG B O 1
ATOM 6876 N N . ARG B 1 119 ? -27.632 -0.579 -2.406 1.00 43.83 113 ARG B N 1
ATOM 6877 C CA . ARG B 1 119 ? -26.461 -1.341 -1.981 1.00 45.76 113 ARG B CA 1
ATOM 6878 C C . ARG B 1 119 ? -25.175 -0.801 -2.590 1.00 49.20 113 ARG B C 1
ATOM 6879 O O . ARG B 1 119 ? -24.109 -0.921 -1.978 1.00 41.05 113 ARG B O 1
ATOM 6900 N N . LEU B 1 120 ? -25.233 -0.231 -3.791 1.00 38.85 114 LEU B N 1
ATOM 6901 C CA . LEU B 1 120 ? -24.017 0.338 -4.353 1.00 35.94 114 LEU B CA 1
ATOM 6902 C C . LEU B 1 120 ? -23.532 1.517 -3.535 1.00 49.59 114 LEU B C 1
ATOM 6903 O O . LEU B 1 120 ? -22.349 1.845 -3.571 1.00 41.70 114 LEU B O 1
ATOM 6919 N N . ASP B 1 121 ? -24.438 2.142 -2.787 1.00 38.66 115 ASP B N 1
ATOM 6920 C CA . ASP B 1 121 ? -24.144 3.326 -1.955 1.00 49.22 115 ASP B CA 1
ATOM 6921 C C . ASP B 1 121 ? -23.756 2.929 -0.528 1.00 53.47 115 ASP B C 1
ATOM 6922 O O . ASP B 1 121 ? -23.585 3.835 0.268 1.00 52.97 115 ASP B O 1
ATOM 6931 N N . ASP B 1 122 ? -23.595 1.640 -0.226 1.00 51.93 116 ASP B N 1
ATOM 6932 C CA . ASP B 1 122 ? -23.159 1.180 1.092 1.00 51.83 116 ASP B CA 1
ATOM 6933 C C . ASP B 1 122 ? -21.732 0.643 1.023 1.00 50.61 116 ASP B C 1
ATOM 6934 O O . ASP B 1 122 ? -21.526 -0.517 0.634 1.00 59.33 116 ASP B O 1
ATOM 6943 N N . PRO B 1 123 ? -20.716 1.418 1.415 1.00 70.16 117 PRO B N 1
ATOM 6944 C CA . PRO B 1 123 ? -19.337 0.895 1.365 1.00 66.81 117 PRO B CA 1
ATOM 6945 C C . PRO B 1 123 ? -19.067 -0.202 2.382 1.00 75.40 117 PRO B C 1
ATOM 6946 O O . PRO B 1 123 ? -18.056 -0.910 2.255 1.00 71.23 117 PRO B O 1
ATOM 6957 N N . THR B 1 124 ? -19.857 -0.294 3.422 1.00 76.10 118 THR B N 1
ATOM 6958 C CA . THR B 1 124 ? -19.564 -1.340 4.395 1.00 85.53 118 THR B CA 1
ATOM 6959 C C . THR B 1 124 ? -20.132 -2.659 3.904 1.00 70.55 118 THR B C 1
ATOM 6960 O O . THR B 1 124 ? -19.807 -3.632 4.560 1.00 73.80 118 THR B O 1
ATOM 6971 N N . GLY B 1 125 ? -21.029 -2.796 2.857 1.00 55.41 119 GLY B N 1
ATOM 6972 C CA . GLY B 1 125 ? -21.706 -4.005 2.460 1.00 44.37 119 GLY B CA 1
ATOM 6973 C C . GLY B 1 125 ? -20.954 -4.750 1.371 1.00 45.83 119 GLY B C 1
ATOM 6974 O O . GLY B 1 125 ? -19.874 -4.358 0.926 1.00 45.00 119 GLY B O 1
ATOM 6978 N N . ALA B 1 126 ? -21.540 -5.869 0.961 1.00 34.54 120 ALA B N 1
ATOM 6979 C CA . ALA B 1 126 ? -20.892 -6.703 -0.064 1.00 35.06 120 ALA B CA 1
ATOM 6980 C C . ALA B 1 126 ? -20.845 -5.979 -1.405 1.00 31.76 120 ALA B C 1
ATOM 6981 O O . ALA B 1 126 ? -21.453 -4.914 -1.608 1.00 31.95 120 ALA B O 1
ATOM 6988 N N . VAL B 1 127 ? -20.039 -6.524 -2.350 1.00 31.02 121 VAL B N 1
ATOM 6989 C CA . VAL B 1 127 ? -19.812 -5.865 -3.628 1.00 34.66 121 VAL B CA 1
ATOM 6990 C C . VAL B 1 127 ? -20.823 -6.366 -4.649 1.00 29.88 121 VAL B C 1
ATOM 6991 O O . VAL B 1 127 ? -20.923 -7.571 -4.893 1.00 32.58 121 VAL B O 1
ATOM 7004 N N . HIS B 1 128 ? -21.561 -5.436 -5.281 1.00 29.52 122 HIS B N 1
ATOM 7005 C CA . HIS B 1 128 ? -22.648 -5.740 -6.222 1.00 31.73 122 HIS B CA 1
ATOM 7006 C C . HIS B 1 128 ? -22.247 -5.268 -7.624 1.00 29.33 122 HIS B C 1
ATOM 7007 O O . HIS B 1 128 ? -21.702 -4.202 -7.745 1.00 29.22 122 HIS B O 1
ATOM 7021 N N . TYR B 1 129 ? -22.554 -6.044 -8.639 1.00 30.51 123 TYR B N 1
ATOM 7022 C CA . TYR B 1 129 ? -22.278 -5.708 -10.038 1.00 32.92 123 TYR B CA 1
ATOM 7023 C C . TYR B 1 129 ? -23.423 -6.272 -10.857 1.00 33.03 123 TYR B C 1
ATOM 7024 O O . TYR B 1 129 ? -23.723 -7.468 -10.765 1.00 40.56 123 TYR B O 1
ATOM 7042 N N . ILE B 1 130 ? -24.068 -5.420 -11.654 1.00 35.60 124 ILE B N 1
ATOM 7043 C CA . ILE B 1 130 ? -24.935 -5.935 -12.714 1.00 31.93 124 ILE B CA 1
ATOM 7044 C C . ILE B 1 130 ? -24.029 -6.284 -13.891 1.00 37.78 124 ILE B C 1
ATOM 7045 O O . ILE B 1 130 ? -23.417 -5.398 -14.491 1.00 37.17 124 ILE B O 1
ATOM 7061 N N . GLN B 1 131 ? -23.804 -7.568 -14.179 1.00 48.04 125 GLN B N 1
ATOM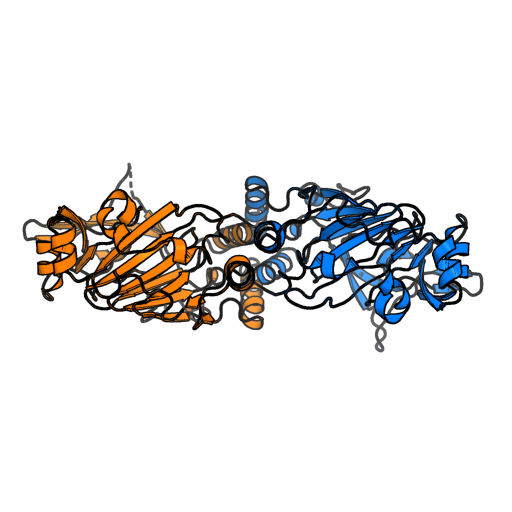 7062 C CA . GLN B 1 131 ? -22.815 -8.010 -15.194 1.00 63.91 125 GLN B CA 1
ATOM 7063 C C . GLN B 1 131 ? -23.239 -9.347 -15.784 1.00 65.73 125 GLN B C 1
ATOM 7064 O O . GLN B 1 131 ? -22.361 -10.205 -15.950 1.00 71.14 125 GLN B O 1
ATOM 7078 N N . LYS B 1 132 ? -24.509 -9.497 -16.142 1.00 59.04 126 LYS B N 1
ATOM 7079 C CA . LYS B 1 132 ? -25.035 -10.810 -16.495 1.00 64.55 126 LYS B CA 1
ATOM 7080 C C . LYS B 1 132 ? -24.327 -11.389 -17.716 1.00 73.89 126 LYS B C 1
ATOM 7081 O O . LYS B 1 132 ? -24.222 -12.615 -17.856 1.00 78.59 126 LYS B O 1
ATOM 7085 N N . GLN B 1 133 ? -23.836 -10.539 -18.604 1.00 68.74 127 GLN B N 1
ATOM 7086 C CA . GLN B 1 133 ? -23.286 -10.995 -19.893 1.00 72.57 127 GLN B CA 1
ATOM 7087 C C . GLN B 1 133 ? -24.396 -11.790 -20.588 1.00 74.42 127 GLN B C 1
ATOM 7088 O O . GLN B 1 133 ? -25.532 -11.295 -20.614 1.00 83.88 127 GLN B O 1
ATOM 7095 N N . ASN B 1 134 ? -24.144 -13.013 -21.085 1.00 80.50 128 ASN B N 1
ATOM 7096 C CA . ASN B 1 134 ? -25.034 -13.610 -22.067 1.00 87.75 128 ASN B CA 1
ATOM 7097 C C . ASN B 1 134 ? -25.317 -12.473 -23.007 1.00 88.91 128 ASN B C 1
ATOM 7098 O O . ASN B 1 134 ? -24.353 -11.961 -23.632 1.00 111.89 128 ASN B O 1
ATOM 7102 N N A SER B 1 135 ? -26.583 -12.077 -23.199 0.91 71.58 129 SER B N 1
ATOM 7103 C CA A SER B 1 135 ? -26.863 -10.913 -24.019 0.91 63.81 129 SER B CA 1
ATOM 7104 C C A SER B 1 135 ? -27.882 -10.020 -23.316 0.91 54.09 129 SER B C 1
ATOM 7105 O O A SER B 1 135 ? -28.917 -9.678 -23.892 0.91 49.57 129 SER B O 1
ATOM 7113 N N A ASN B 1 136 ? -27.547 -9.645 -22.072 0.91 53.21 130 ASN B N 1
ATOM 7114 C CA A ASN B 1 136 ? -28.556 -9.202 -21.109 0.91 77.08 130 ASN B CA 1
ATOM 7115 C C A ASN B 1 136 ? -29.166 -7.839 -21.451 0.91 94.64 130 ASN B C 1
ATOM 7116 O O A ASN B 1 136 ? -30.296 -7.574 -21.028 0.91 93.47 130 ASN B O 1
ATOM 7127 N N A LEU B 1 137 ? -28.516 -7.005 -22.274 0.91 88.40 131 LEU B N 1
ATOM 7128 C CA A LEU B 1 137 ? -29.179 -5.774 -22.711 0.91 72.31 131 LEU B CA 1
ATOM 7129 C C A LEU B 1 137 ? -30.293 -6.070 -23.722 0.91 67.40 131 LEU B C 1
ATOM 7130 O O A LEU B 1 137 ? -31.418 -5.572 -23.583 0.91 63.66 131 LEU B O 1
ATOM 7146 N N A SER B 1 138 ? -30.007 -6.891 -24.742 0.91 52.88 132 SER B N 1
ATOM 7147 C CA A SER B 1 138 ? -31.029 -7.182 -25.746 0.91 67.80 132 SER B CA 1
ATOM 7148 C C A SER B 1 138 ? -32.161 -8.036 -25.175 0.91 82.25 132 SER B C 1
ATOM 7149 O O A SER B 1 138 ? -33.343 -7.834 -25.510 0.91 63.76 132 SER B O 1
ATOM 7157 N N A VAL B 1 139 ? -31.827 -9.003 -24.326 0.91 91.67 133 VAL B N 1
ATOM 7158 C CA A VAL B 1 139 ? -32.828 -9.953 -23.854 0.91 94.12 133 VAL B CA 1
ATOM 7159 C C A VAL B 1 139 ? -33.533 -9.446 -22.600 0.91 88.71 133 VAL B C 1
ATOM 7160 O O A VAL B 1 139 ? -34.759 -9.527 -22.504 0.91 87.39 133 VAL B O 1
ATOM 7173 N N . ASP B 1 140 ? -32.806 -8.893 -21.624 1.00 80.60 134 ASP B N 1
ATOM 7174 C CA . ASP B 1 140 ? -33.405 -8.579 -20.327 1.00 86.54 134 ASP B CA 1
ATOM 7175 C C . ASP B 1 140 ? -33.686 -7.095 -20.113 1.00 98.82 134 ASP B C 1
ATOM 7176 O O . ASP B 1 140 ? -34.433 -6.763 -19.184 1.00 99.18 134 ASP B O 1
ATOM 7180 N N . LEU B 1 141 ? -33.132 -6.192 -20.950 1.00 91.23 135 LEU B N 1
ATOM 7181 C CA . LEU B 1 141 ? -33.397 -4.764 -20.766 1.00 79.63 135 LEU B CA 1
ATOM 7182 C C . LEU B 1 141 ? -33.675 -4.007 -22.065 1.00 79.91 135 LEU B C 1
ATOM 7183 O O . LEU B 1 141 ? -33.094 -2.935 -22.284 1.00 69.22 135 LEU B O 1
ATOM 7199 N N . PRO B 1 142 ? -34.594 -4.480 -22.913 1.00 86.15 136 PRO B N 1
ATOM 7200 C CA . PRO B 1 142 ? -34.668 -3.936 -24.287 1.00 89.07 136 PRO B CA 1
ATOM 7201 C C . PRO B 1 142 ? -34.974 -2.445 -24.379 1.00 82.17 136 PRO B C 1
ATOM 7202 O O . PRO B 1 142 ? -34.500 -1.802 -25.325 1.00 77.90 136 PRO B O 1
ATOM 7213 N N . GLU B 1 143 ? -35.748 -1.916 -23.431 1.00 67.22 137 GLU B N 1
ATOM 7214 C CA . GLU B 1 143 ? -36.171 -0.489 -23.374 1.00 56.70 137 GLU B CA 1
ATOM 7215 C C . GLU B 1 143 ? -34.982 0.478 -23.463 1.00 53.24 137 GLU B C 1
ATOM 7216 O O . GLU B 1 143 ? -35.229 1.651 -23.773 1.00 56.77 137 GLU B O 1
ATOM 7228 N N . LEU B 1 144 ? -33.758 0.042 -23.146 1.00 43.93 138 LEU B N 1
ATOM 7229 C CA . LEU B 1 144 ? -32.607 0.921 -23.139 1.00 41.17 138 LEU B CA 1
ATOM 7230 C C . LEU B 1 144 ? -32.086 1.159 -24.549 1.00 39.27 138 LEU B C 1
ATOM 7231 O O . LEU B 1 144 ? -31.372 2.146 -24.779 1.00 41.95 138 LEU B O 1
ATOM 7247 N N . ALA B 1 145 ? -32.418 0.270 -25.492 1.00 43.84 139 ALA B N 1
ATOM 7248 C CA . ALA B 1 145 ? -31.802 0.366 -26.813 1.00 46.30 139 ALA B CA 1
ATOM 7249 C C . ALA B 1 145 ? -32.168 1.676 -27.496 1.00 33.11 139 ALA B C 1
ATOM 7250 O O . ALA B 1 145 ? -31.396 2.180 -28.331 1.00 36.35 139 ALA B O 1
ATOM 7257 N N . ALA B 1 146 ? -33.339 2.234 -27.146 1.00 36.07 140 ALA B N 1
ATOM 7258 C CA . ALA B 1 146 ? -33.833 3.451 -27.773 1.00 42.79 140 ALA B CA 1
ATOM 7259 C C . ALA B 1 146 ? -32.938 4.646 -27.474 1.00 38.28 140 ALA B C 1
ATOM 7260 O O . ALA B 1 146 ? -33.066 5.677 -28.139 1.00 40.17 140 ALA B O 1
ATOM 7267 N N . ASP B 1 147 ? -32.063 4.538 -26.478 1.00 34.28 141 ASP B N 1
ATOM 7268 C CA . ASP B 1 147 ? -31.132 5.601 -26.123 1.00 36.12 141 ASP B CA 1
ATOM 7269 C C . ASP B 1 147 ? -29.756 5.384 -26.730 1.00 37.08 141 ASP B C 1
ATOM 7270 O O . ASP B 1 147 ? -28.816 6.134 -26.432 1.00 32.19 141 ASP B O 1
ATOM 7279 N N . LEU B 1 148 ? -29.600 4.351 -27.534 1.00 31.59 142 LEU B N 1
ATOM 7280 C CA . LEU B 1 148 ? -28.367 4.094 -28.269 1.00 31.31 142 LEU B CA 1
ATOM 7281 C C . LEU B 1 148 ? -28.653 4.151 -29.764 1.00 34.31 142 LEU B C 1
ATOM 7282 O O . LEU B 1 148 ? -29.785 4.305 -30.213 1.00 42.49 142 LEU B O 1
ATOM 7298 N N . ARG B 1 149 ? -27.588 4.025 -30.555 1.00 34.25 143 ARG B N 1
ATOM 7299 C CA . ARG B 1 149 ? -27.742 3.938 -32.009 1.00 33.85 143 ARG B CA 1
ATOM 7300 C C . ARG B 1 149 ? -26.673 2.963 -32.495 1.00 31.75 143 ARG B C 1
ATOM 7301 O O . ARG B 1 149 ? -25.527 3.352 -32.740 1.00 33.87 143 ARG B O 1
ATOM 7322 N N . VAL B 1 150 ? -27.052 1.694 -32.623 1.00 37.94 144 VAL B N 1
ATOM 7323 C CA . VAL B 1 150 ? -26.037 0.673 -32.814 1.00 32.84 144 VAL B CA 1
ATOM 7324 C C . VAL B 1 150 ? -25.399 0.811 -34.180 1.00 32.20 144 VAL B C 1
ATOM 7325 O O . VAL B 1 150 ? -24.258 0.383 -34.353 1.00 35.41 144 VAL B O 1
ATOM 7338 N N . SER B 1 151 ? -26.107 1.418 -35.150 1.00 35.02 145 SER B N 1
ATOM 7339 C CA . SER B 1 151 ? -25.525 1.585 -36.484 1.00 38.39 145 SER B CA 1
ATOM 7340 C C . SER B 1 151 ? -24.250 2.413 -36.470 1.00 37.62 145 SER B C 1
ATOM 7341 O O . SER B 1 151 ? -23.471 2.360 -37.442 1.00 34.04 145 SER B O 1
ATOM 7349 N N . ASP B 1 152 ? -24.029 3.206 -35.420 1.00 32.39 146 ASP B N 1
ATOM 7350 C CA . ASP B 1 152 ? -22.792 3.985 -35.312 1.00 33.71 146 ASP B CA 1
ATOM 7351 C C . ASP B 1 152 ? -21.564 3.100 -35.199 1.00 32.20 146 ASP B C 1
ATOM 7352 O O . ASP B 1 152 ? -20.441 3.597 -35.367 1.00 32.37 146 ASP B O 1
ATOM 7361 N N . LEU B 1 153 ? -21.746 1.821 -34.890 1.00 26.83 147 LEU B N 1
ATOM 7362 C CA . LEU B 1 153 ? -20.662 0.866 -34.786 1.00 25.37 147 LEU B CA 1
ATOM 7363 C C . LEU B 1 153 ? -20.445 0.099 -36.089 1.00 28.50 147 LEU B C 1
ATOM 7364 O O . LEU B 1 153 ? -19.640 -0.843 -36.120 1.00 28.34 147 LEU B O 1
ATOM 7380 N N . ASP B 1 154 ? -21.155 0.485 -37.159 1.00 30.77 148 ASP B N 1
ATOM 7381 C CA . ASP B 1 154 ? -21.019 -0.210 -38.441 1.00 33.12 148 ASP B CA 1
ATOM 7382 C C . ASP B 1 154 ? -19.586 -0.192 -38.954 1.00 35.55 148 ASP B C 1
ATOM 7383 O O . ASP B 1 154 ? -19.189 -1.097 -39.692 1.00 33.22 148 ASP B O 1
ATOM 7392 N N . PHE B 1 155 ? -18.810 0.839 -38.599 1.00 30.07 149 PHE B N 1
ATOM 7393 C CA . PHE B 1 155 ? -17.422 0.905 -39.057 1.00 33.44 149 PHE B CA 1
ATOM 7394 C C . PHE B 1 155 ? -16.651 -0.327 -38.662 1.00 31.22 149 PHE B C 1
ATOM 7395 O O . PHE B 1 155 ? -15.718 -0.745 -39.387 1.00 30.66 149 PHE B O 1
ATOM 7412 N N . ALA B 1 156 ? -16.997 -0.914 -37.527 1.00 28.67 150 ALA B N 1
ATOM 7413 C CA . ALA B 1 156 ? -16.376 -2.141 -37.058 1.00 26.87 150 ALA B CA 1
ATOM 7414 C C . ALA B 1 156 ? -17.179 -3.347 -37.478 1.00 26.77 150 ALA B C 1
ATOM 7415 O O . ALA B 1 156 ? -16.605 -4.350 -37.911 1.00 27.58 150 ALA B O 1
ATOM 7422 N N A GLN B 1 157 ? -18.509 -3.219 -37.477 0.55 30.31 151 GLN B N 1
ATOM 7423 N N B GLN B 1 157 ? -18.510 -3.280 -37.379 0.45 29.20 151 GLN B N 1
ATOM 7424 C CA A GLN B 1 157 ? -19.341 -4.395 -37.663 0.55 26.03 151 GLN B CA 1
ATOM 7425 C CA B GLN B 1 157 ? -19.335 -4.453 -37.639 0.45 28.72 151 GLN B CA 1
ATOM 7426 C C A GLN B 1 157 ? -19.201 -4.951 -39.063 0.55 31.17 151 GLN B C 1
ATOM 7427 C C B GLN B 1 157 ? -19.182 -4.967 -39.063 0.45 31.63 151 GLN B C 1
ATOM 7428 O O A GLN B 1 157 ? -19.358 -6.164 -39.286 0.55 29.89 151 GLN B O 1
ATOM 7429 O O B GLN B 1 157 ? -19.321 -6.174 -39.308 0.45 30.65 151 GLN B O 1
ATOM 7456 N N . GLN B 1 158 ? -18.873 -4.084 -40.010 1.00 35.18 152 GLN B N 1
ATOM 7457 C CA . GLN B 1 158 ? -18.682 -4.527 -41.393 1.00 35.19 152 GLN B CA 1
ATOM 7458 C C . GLN B 1 158 ? -17.463 -5.423 -41.568 1.00 30.37 152 GLN B C 1
ATOM 7459 O O . GLN B 1 158 ? -17.440 -6.200 -42.529 1.00 33.27 152 GLN B O 1
ATOM 7474 N N . SER B 1 159 ? -16.452 -5.341 -40.681 1.00 28.84 153 SER B N 1
ATOM 7475 C CA . SER B 1 159 ? -15.354 -6.306 -40.720 1.00 28.37 153 SER B CA 1
ATOM 7476 C C . SER B 1 159 ? -15.801 -7.653 -40.186 1.00 28.93 153 SER B C 1
ATOM 7477 O O . SER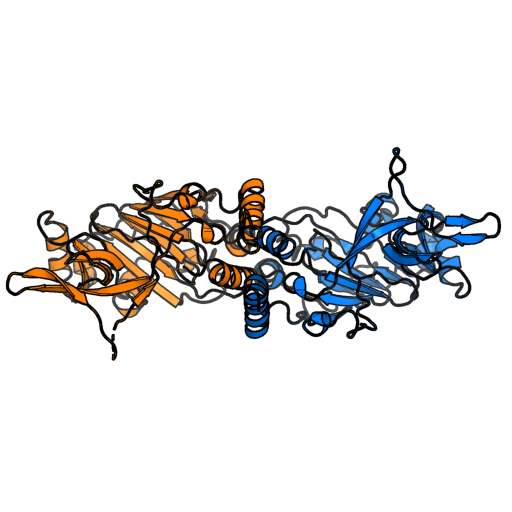 B 1 159 ? -15.309 -8.699 -40.607 1.00 29.85 153 SER B O 1
ATOM 7485 N N . PHE B 1 160 ? -16.704 -7.647 -39.192 1.00 25.87 154 PHE B N 1
ATOM 7486 C CA . PHE B 1 160 ? -17.138 -8.923 -38.641 1.00 29.71 154 PHE B CA 1
ATOM 7487 C C . PHE B 1 160 ? -18.208 -9.553 -39.510 1.00 30.18 154 PHE B C 1
ATOM 7488 O O . PHE B 1 160 ? -18.337 -10.783 -39.567 1.00 33.99 154 PHE B O 1
ATOM 7505 N N . ASN B 1 161 ? -18.989 -8.721 -40.185 1.00 30.73 155 ASN B N 1
ATOM 7506 C CA . ASN B 1 161 ? -19.941 -9.157 -41.200 1.00 31.55 155 ASN B CA 1
ATOM 7507 C C . ASN B 1 161 ? -20.997 -10.080 -40.604 1.00 35.25 155 ASN B C 1
ATOM 7508 O O . ASN B 1 161 ? -21.466 -11.012 -41.255 1.00 36.27 155 ASN B O 1
ATOM 7519 N N . LYS B 1 162 ? -21.402 -9.787 -39.374 1.00 36.85 156 LYS B N 1
ATOM 7520 C CA . LYS B 1 162 ? -22.474 -10.539 -38.734 1.00 40.92 156 LYS B CA 1
ATOM 7521 C C . LYS B 1 162 ? -23.049 -9.675 -37.631 1.00 30.04 156 LYS B C 1
ATOM 7522 O O . LYS B 1 162 ? -22.382 -8.742 -37.172 1.00 32.53 156 LYS B O 1
ATOM 7541 N N . PRO B 1 163 ? -24.290 -9.936 -37.216 1.00 33.26 157 PRO B N 1
ATOM 7542 C CA . PRO B 1 163 ? -24.851 -9.187 -36.088 1.00 36.95 157 PRO B CA 1
ATOM 7543 C C . PRO B 1 163 ? -24.140 -9.576 -34.809 1.00 33.01 157 PRO B C 1
ATOM 7544 O O . PRO B 1 163 ? -23.528 -10.649 -34.734 1.00 32.71 157 PRO B O 1
ATOM 7555 N N . PRO B 1 164 ? -24.206 -8.749 -33.771 1.00 35.89 158 PRO B N 1
ATOM 7556 C CA . PRO B 1 164 ? -23.635 -9.159 -32.481 1.00 37.14 158 PRO B CA 1
ATOM 7557 C C . PRO B 1 164 ? -24.229 -10.472 -31.997 1.00 41.01 158 PRO B C 1
ATOM 7558 O O . PRO B 1 164 ? -25.426 -10.738 -32.147 1.00 36.08 158 PRO B O 1
ATOM 7569 N N . ASP B 1 165 ? -23.390 -11.295 -31.390 1.00 35.02 159 ASP B N 1
ATOM 7570 C CA . ASP B 1 165 ? -23.879 -12.496 -30.739 1.00 41.37 159 ASP B CA 1
ATOM 7571 C C . ASP B 1 165 ? -24.366 -12.174 -29.343 1.00 36.04 159 ASP B C 1
ATOM 7572 O O . ASP B 1 165 ? -25.214 -12.902 -28.797 1.00 38.08 159 ASP B O 1
ATOM 7581 N N . ALA B 1 166 ? -23.888 -11.065 -28.786 1.00 32.00 160 ALA B N 1
ATOM 7582 C CA . ALA B 1 166 ? -24.406 -10.622 -27.501 1.00 34.62 160 ALA B CA 1
ATOM 7583 C C . ALA B 1 166 ? -24.251 -9.115 -27.368 1.00 30.85 160 ALA B C 1
ATOM 7584 O O . ALA B 1 166 ? -23.285 -8.533 -27.881 1.00 30.03 160 ALA B O 1
ATOM 7591 N N . VAL B 1 167 ? -25.165 -8.498 -26.630 1.00 26.24 161 VAL B N 1
ATOM 7592 C CA . VAL B 1 167 ? -25.056 -7.097 -26.224 1.00 24.51 161 VAL B CA 1
ATOM 7593 C C . VAL B 1 167 ? -25.250 -7.039 -24.718 1.00 29.85 161 VAL B C 1
ATOM 7594 O O . VAL B 1 167 ? -26.303 -7.436 -24.212 1.00 37.63 161 VAL B O 1
ATOM 7607 N N . ASN B 1 168 ? -24.222 -6.601 -24.009 1.00 27.11 162 ASN B N 1
ATOM 7608 C CA . ASN B 1 168 ? -24.232 -6.689 -22.549 1.00 28.49 162 ASN B CA 1
ATOM 7609 C C . ASN B 1 168 ? -24.256 -5.295 -21.958 1.00 26.12 162 ASN B C 1
ATOM 7610 O O . ASN B 1 168 ? -23.684 -4.357 -22.512 1.00 28.91 162 ASN B O 1
ATOM 7621 N N . PHE B 1 169 ? -24.923 -5.186 -20.795 1.00 23.68 163 PHE B N 1
ATOM 7622 C CA . PHE B 1 169 ? -25.019 -3.985 -19.995 1.00 25.66 163 PHE B CA 1
ATOM 7623 C C . PHE B 1 169 ? -24.303 -4.254 -18.673 1.00 30.81 163 PHE B C 1
ATOM 7624 O O . PHE B 1 169 ? -24.489 -5.326 -18.064 1.00 29.05 163 PHE B O 1
ATOM 7641 N N . TRP B 1 170 ? -23.495 -3.293 -18.242 1.00 24.42 164 TRP B N 1
ATOM 7642 C CA . TRP B 1 170 ? -22.634 -3.406 -17.063 1.00 24.16 164 TRP B CA 1
ATOM 7643 C C . TRP B 1 170 ? -22.843 -2.174 -16.196 1.00 23.49 164 TRP B C 1
ATOM 7644 O O . TRP B 1 170 ? -22.729 -1.051 -16.694 1.00 27.15 164 TRP B O 1
ATOM 7665 N N . LEU B 1 171 ? -23.135 -2.368 -14.898 1.00 27.21 165 LEU B N 1
ATOM 7666 C CA . LEU B 1 171 ? -23.239 -1.278 -13.926 1.00 27.19 165 LEU B CA 1
ATOM 7667 C C . LEU B 1 171 ? -22.729 -1.785 -12.583 1.00 27.93 165 LEU B C 1
ATOM 7668 O O . LEU B 1 171 ? -23.204 -2.812 -12.100 1.00 28.95 165 LEU B O 1
ATOM 7684 N N . GLY B 1 172 ? -21.689 -1.154 -12.022 1.00 40.57 166 GLY B N 1
ATOM 7685 C CA . GLY B 1 172 ? -20.928 -1.813 -10.978 1.00 38.18 166 GLY B CA 1
ATOM 7686 C C . GLY B 1 172 ? -20.388 -0.892 -9.900 1.00 33.88 166 GLY B C 1
ATOM 7687 O O . GLY B 1 172 ? -20.238 0.316 -10.088 1.00 33.30 166 GLY B O 1
ATOM 7691 N N . ASP B 1 173 ? -20.061 -1.523 -8.774 1.00 31.83 167 ASP B N 1
ATOM 7692 C CA . ASP B 1 173 ? -19.304 -0.910 -7.690 1.00 33.63 167 ASP B CA 1
ATOM 7693 C C . ASP B 1 173 ? -17.860 -0.698 -8.137 1.00 30.62 167 ASP B C 1
ATOM 7694 O O . ASP B 1 173 ? -17.312 -1.505 -8.895 1.00 31.27 167 ASP B O 1
ATOM 7703 N N . GLU B 1 174 ? -17.233 0.402 -7.674 1.00 32.13 168 GLU B N 1
ATOM 7704 C CA . GLU B 1 174 ? -15.804 0.597 -7.934 1.00 35.18 168 GLU B CA 1
ATOM 7705 C C . GLU B 1 174 ? -14.948 -0.515 -7.333 1.00 30.59 168 GLU B C 1
ATOM 7706 O O . GLU B 1 174 ? -13.810 -0.743 -7.792 1.00 32.21 168 GLU B O 1
ATOM 7718 N N . ARG B 1 175 ? -15.488 -1.242 -6.358 1.00 30.51 169 ARG B N 1
ATOM 7719 C CA . ARG B 1 175 ? -14.769 -2.371 -5.769 1.00 27.41 169 ARG B CA 1
ATOM 7720 C C . ARG B 1 175 ? -14.818 -3.623 -6.637 1.00 29.05 169 ARG B C 1
ATOM 7721 O O . ARG B 1 175 ? -14.107 -4.593 -6.344 1.00 34.66 169 ARG B O 1
ATOM 7742 N N . ALA B 1 176 ? -15.663 -3.655 -7.660 1.00 27.34 170 ALA B N 1
ATOM 7743 C CA . ALA B 1 176 ? -15.820 -4.857 -8.483 1.00 25.00 170 ALA B CA 1
ATOM 7744 C C . ALA B 1 176 ? -14.750 -4.872 -9.565 1.00 28.43 170 ALA B C 1
ATOM 7745 O O . ALA B 1 176 ? -14.701 -3.990 -10.427 1.00 29.90 170 ALA B O 1
ATOM 7752 N N . VAL B 1 177 ? -13.910 -5.879 -9.514 1.00 27.53 171 VAL B N 1
ATOM 7753 C CA . VAL B 1 177 ? -12.805 -6.016 -10.460 1.00 25.72 171 VAL B CA 1
ATOM 7754 C C . VAL B 1 177 ? -12.983 -7.298 -11.261 1.00 29.82 171 VAL B C 1
ATOM 7755 O O . VAL B 1 177 ? -13.326 -8.350 -10.701 1.00 27.78 171 VAL B O 1
ATOM 7768 N N . THR B 1 178 ? -12.686 -7.222 -12.554 1.00 27.58 172 THR B N 1
ATOM 7769 C CA . THR B 1 178 ? -12.782 -8.377 -13.440 1.00 29.45 172 THR B CA 1
ATOM 7770 C C . THR B 1 178 ? -11.369 -8.905 -13.657 1.00 25.60 172 THR B C 1
ATOM 7771 O O . THR B 1 178 ? -10.546 -8.230 -14.290 1.00 29.14 172 THR B O 1
ATOM 7782 N N . SER B 1 179 ? -11.071 -10.052 -13.047 1.00 31.10 173 SER B N 1
ATOM 7783 C CA . SER B 1 179 ? -9.737 -10.636 -13.136 1.00 28.40 173 SER B CA 1
ATOM 7784 C C . SER B 1 179 ? -9.385 -10.980 -14.584 1.00 26.69 173 SER B C 1
ATOM 7785 O O . SER B 1 179 ? -10.243 -11.095 -15.467 1.00 27.09 173 SER B O 1
ATOM 7793 N N A MET B 1 180 ? -8.091 -11.159 -14.810 0.81 27.92 174 MET B N 1
ATOM 7794 N N B MET B 1 180 ? -8.089 -11.155 -14.811 0.19 28.25 174 MET B N 1
ATOM 7795 C CA A MET B 1 180 ? -7.590 -11.297 -16.165 0.81 29.83 174 MET B CA 1
ATOM 7796 C CA B MET B 1 180 ? -7.558 -11.328 -16.158 0.19 29.28 174 MET B CA 1
ATOM 7797 C C A MET B 1 180 ? -8.092 -12.581 -16.812 0.81 27.94 174 MET B C 1
ATOM 7798 C C B MET B 1 180 ? -8.093 -12.598 -16.809 0.19 29.42 174 MET B C 1
ATOM 7799 O O A MET B 1 180 ? -7.988 -13.665 -16.223 0.81 30.64 174 MET B O 1
ATOM 7800 O O B MET B 1 180 ? -8.048 -13.680 -16.213 0.19 30.74 174 MET B O 1
ATOM 7827 N N . HIS B 1 181 ? -8.585 -12.458 -18.043 1.00 27.96 175 HIS B N 1
ATOM 7828 C CA . HIS B 1 181 ? -9.168 -13.563 -18.785 1.00 26.78 175 HIS B CA 1
ATOM 7829 C C . HIS B 1 181 ? -9.176 -13.186 -20.273 1.00 26.33 175 HIS B C 1
ATOM 7830 O O . HIS B 1 181 ? -8.823 -12.064 -20.653 1.00 28.42 175 HIS B O 1
ATOM 7845 N N . LYS B 1 182 ? -9.502 -14.159 -21.115 1.00 27.99 176 LYS B N 1
ATOM 7846 C CA A LYS B 1 182 ? -9.622 -13.939 -22.551 0.50 27.46 176 LYS B CA 1
ATOM 7847 C CA B LYS B 1 182 ? -9.620 -13.945 -22.553 0.50 27.47 176 LYS B CA 1
ATOM 7848 C C . LYS B 1 182 ? -10.969 -14.461 -23.035 1.00 41.68 176 LYS B C 1
ATOM 7849 O O . LYS B 1 182 ? -11.559 -15.362 -22.422 1.00 37.91 176 LYS B O 1
ATOM 7886 N N . ASP B 1 183 ? -11.466 -13.874 -24.121 1.00 31.06 177 ASP B N 1
ATOM 7887 C CA . ASP B 1 183 ? -12.721 -14.288 -24.744 1.00 32.90 177 ASP B CA 1
ATOM 7888 C C . ASP B 1 183 ? -12.550 -14.640 -26.217 1.00 32.98 177 ASP B C 1
ATOM 7889 O O . ASP B 1 183 ? -11.744 -14.010 -26.941 1.00 31.14 177 ASP B O 1
ATOM 7898 N N . PRO B 1 184 ? -13.312 -15.635 -26.718 1.00 30.87 178 PRO B N 1
ATOM 7899 C CA . PRO B 1 184 ? -13.278 -16.018 -28.132 1.00 35.54 178 PRO B CA 1
ATOM 7900 C C . PRO B 1 184 ? -14.227 -15.172 -28.990 1.00 34.01 178 PRO B C 1
ATOM 7901 O O . PRO B 1 184 ? -14.971 -15.692 -29.836 1.00 42.23 178 PRO B O 1
ATOM 7912 N N A TYR B 1 185 ? -14.199 -13.864 -28.811 0.31 28.81 179 TYR B N 1
ATOM 7913 N N B TYR B 1 185 ? -14.239 -13.855 -28.734 0.69 27.58 179 TYR B N 1
ATOM 7914 C CA A TYR B 1 185 ? -14.940 -13.062 -29.762 0.31 31.44 179 TYR B CA 1
ATOM 7915 C CA B TYR B 1 185 ? -15.088 -12.889 -29.419 0.69 26.92 179 TYR B CA 1
ATOM 7916 C C A TYR B 1 185 ? -14.363 -11.664 -29.816 0.31 26.82 179 TYR B C 1
ATOM 7917 C C B TYR B 1 185 ? -14.299 -11.646 -29.802 0.69 23.81 179 TYR B C 1
ATOM 7918 O O A TYR B 1 185 ? -13.577 -11.248 -28.965 0.31 32.16 179 TYR B O 1
ATOM 7919 O O B TYR B 1 185 ? -13.352 -11.262 -29.111 0.69 27.23 179 TYR B O 1
ATOM 7954 N N . GLU B 1 186 ? -14.742 -10.982 -30.877 1.00 26.97 180 GLU B N 1
ATOM 7955 C CA . GLU B 1 186 ? -14.398 -9.586 -31.105 1.00 24.96 180 GLU B CA 1
ATOM 7956 C C . GLU B 1 186 ? -15.269 -8.725 -30.206 1.00 28.63 180 GLU B C 1
ATOM 7957 O O . GLU B 1 186 ? -16.481 -8.949 -30.148 1.00 28.02 180 GLU B O 1
ATOM 7970 N N . ASN B 1 187 ? -14.679 -7.759 -29.499 1.00 23.58 181 ASN B N 1
ATOM 7971 C CA . ASN B 1 187 ? -15.453 -7.002 -28.509 1.00 22.80 181 ASN B CA 1
ATOM 7972 C C . ASN B 1 187 ? -15.367 -5.530 -28.854 1.00 29.53 181 ASN B C 1
ATOM 7973 O O . ASN B 1 187 ? -14.262 -4.975 -28.981 1.00 24.56 181 ASN B O 1
ATOM 7984 N N . VAL B 1 188 ? -16.523 -4.902 -28.999 1.00 24.08 182 VAL B N 1
ATOM 7985 C CA . VAL B 1 188 ? -16.615 -3.467 -29.162 1.00 23.93 182 VAL B CA 1
ATOM 7986 C C . VAL B 1 188 ? -17.238 -2.936 -27.880 1.00 26.93 182 VAL B C 1
ATOM 7987 O O . VAL B 1 188 ? -18.411 -3.220 -27.583 1.00 24.77 182 VAL B O 1
ATOM 8000 N N . TYR B 1 189 ? -16.444 -2.192 -27.093 1.00 24.53 183 TYR B N 1
ATOM 8001 C CA . TYR B 1 189 ? -16.754 -1.847 -25.697 1.00 22.71 183 TYR B CA 1
ATOM 8002 C C . TYR B 1 189 ? -17.030 -0.351 -25.603 1.00 22.41 183 TYR B C 1
ATOM 8003 O O . TYR B 1 189 ? -16.184 0.475 -26.005 1.00 23.63 183 TYR B O 1
ATOM 8021 N N . CYS B 1 190 ? -18.205 0.026 -25.111 1.00 21.88 184 CYS B N 1
ATOM 8022 C CA . CYS B 1 190 ? -18.630 1.409 -25.162 1.00 21.30 184 CYS B CA 1
ATOM 8023 C C . CYS B 1 190 ? -18.957 1.876 -23.750 1.00 22.88 184 CYS B C 1
ATOM 8024 O O . CYS B 1 190 ? -19.935 1.404 -23.140 1.00 28.47 184 CYS B O 1
ATOM 8032 N N . VAL B 1 191 ? -18.165 2.800 -23.219 1.00 22.77 185 VAL B N 1
ATOM 8033 C CA . VAL B 1 191 ? -18.430 3.313 -21.867 1.00 22.39 185 VAL B CA 1
ATOM 8034 C C . VAL B 1 191 ? -19.484 4.418 -21.924 1.00 27.33 185 VAL B C 1
ATOM 8035 O O . VAL B 1 191 ? -19.407 5.324 -22.752 1.00 27.90 185 VAL B O 1
ATOM 8048 N N . ILE B 1 192 ? -20.482 4.336 -21.052 1.00 23.15 186 ILE B N 1
ATOM 8049 C CA . ILE B 1 192 ? -21.611 5.270 -21.053 1.00 25.49 186 ILE B CA 1
ATOM 8050 C C . ILE B 1 192 ? -21.458 6.324 -19.973 1.00 27.48 186 ILE B C 1
ATOM 8051 O O . ILE B 1 192 ? -21.740 7.503 -20.190 1.00 27.75 186 ILE B O 1
ATOM 8067 N N . SER B 1 193 ? -21.020 5.908 -18.794 1.00 25.36 187 SER B N 1
ATOM 8068 C CA . SER B 1 193 ? -20.855 6.804 -17.670 1.00 26.63 187 SER B CA 1
ATOM 8069 C C . SER B 1 193 ? -19.622 6.378 -16.901 1.00 29.85 187 SER B C 1
ATOM 8070 O O . SER B 1 193 ? -19.445 5.193 -16.630 1.00 28.11 187 SER B O 1
ATOM 8078 N N . GLY B 1 194 ? -18.807 7.340 -16.489 1.00 26.56 188 GLY B N 1
ATOM 8079 C CA . GLY B 1 194 ? -17.667 6.994 -15.663 1.00 27.64 188 GLY B CA 1
ATOM 8080 C C . GLY B 1 194 ? -16.498 6.565 -16.524 1.00 26.10 188 GLY B C 1
ATOM 8081 O O . GLY B 1 194 ? -16.350 7.037 -17.652 1.00 27.89 188 GLY B O 1
ATOM 8085 N N . HIS B 1 195 ? -15.661 5.676 -15.992 1.00 26.63 189 HIS B N 1
ATOM 8086 C CA . HIS B 1 195 ? -14.559 5.148 -16.798 1.00 26.55 189 HIS B CA 1
ATOM 8087 C C . HIS B 1 195 ? -14.175 3.745 -16.373 1.00 25.11 189 HIS B C 1
ATOM 8088 O O . HIS B 1 195 ? -14.409 3.316 -15.253 1.00 26.10 189 HIS B O 1
ATOM 8102 N N . LYS B 1 196 ? -13.550 3.042 -17.323 1.00 24.65 190 LYS B N 1
ATOM 8103 C CA . LYS B 1 196 ? -13.050 1.694 -17.132 1.00 23.87 190 LYS B CA 1
ATOM 8104 C C . LYS B 1 196 ? -11.558 1.693 -17.391 1.00 24.46 190 LYS B C 1
ATOM 8105 O O . LYS B 1 196 ? -11.104 2.333 -18.330 1.00 26.59 190 LYS B O 1
ATOM 8124 N N . ASP B 1 197 ? -10.814 0.993 -16.572 1.00 24.52 191 ASP B N 1
ATOM 8125 C CA . ASP B 1 197 ? -9.376 0.831 -16.720 1.00 27.59 191 ASP B CA 1
ATOM 8126 C C . ASP B 1 197 ? -9.085 -0.609 -17.111 1.00 28.26 191 ASP B C 1
ATOM 8127 O O . ASP B 1 197 ? -9.371 -1.534 -16.335 1.00 23.06 191 ASP B O 1
ATOM 8136 N N . PHE B 1 198 ? -8.432 -0.792 -18.266 1.00 24.67 192 PHE B N 1
ATOM 8137 C CA . PHE B 1 198 ? -8.131 -2.093 -18.827 1.00 26.58 192 PHE B CA 1
ATOM 8138 C C . PHE B 1 198 ? -6.625 -2.301 -18.726 1.00 24.40 192 PHE B C 1
ATOM 8139 O O . PHE B 1 198 ? -5.852 -1.336 -18.912 1.00 26.15 192 PHE B O 1
ATOM 8156 N N . VAL B 1 199 ? -6.235 -3.526 -18.352 1.00 23.55 193 VAL B N 1
ATOM 8157 C CA . VAL B 1 199 ? -4.883 -4.043 -18.581 1.00 24.11 193 VAL B CA 1
ATOM 8158 C C . VAL B 1 199 ? -4.988 -5.140 -19.630 1.00 24.55 193 VAL B C 1
ATOM 8159 O O . VAL B 1 199 ? -5.766 -6.089 -19.473 1.00 23.82 193 VAL B O 1
ATOM 8172 N N . LEU B 1 200 ? -4.190 -5.015 -20.717 1.00 24.36 194 LEU B N 1
ATOM 8173 C CA . LEU B 1 200 ? -4.362 -5.872 -21.867 1.00 26.88 194 LEU B CA 1
ATOM 8174 C C . LEU B 1 200 ? -3.046 -6.578 -22.156 1.00 29.36 194 LEU B C 1
ATOM 8175 O O . LEU B 1 200 ? -1.988 -5.945 -22.079 1.00 26.40 194 LEU B O 1
ATOM 8191 N N . ILE B 1 201 ? -3.098 -7.874 -22.492 1.00 22.92 195 ILE B N 1
ATOM 8192 C CA . ILE B 1 201 ? -1.869 -8.583 -22.887 1.00 27.42 195 ILE B CA 1
ATOM 8193 C C . ILE B 1 201 ? -2.146 -9.303 -24.198 1.00 26.14 195 ILE B C 1
ATOM 8194 O O . ILE B 1 201 ? -3.172 -9.977 -24.322 1.00 24.53 195 ILE B O 1
ATOM 8210 N N . PRO B 1 202 ? -1.234 -9.249 -25.186 1.00 22.70 196 PRO B N 1
ATOM 8211 C CA . PRO B 1 202 ? -1.568 -9.847 -26.481 1.00 22.24 196 PRO B CA 1
ATOM 8212 C C . PRO B 1 202 ? -1.557 -11.336 -26.413 1.00 23.13 196 PRO B C 1
ATOM 8213 O O . PRO B 1 202 ? -0.836 -11.952 -25.594 1.00 24.52 196 PRO B O 1
ATOM 8224 N N . PRO B 1 203 ? -2.317 -12.025 -27.281 1.00 22.65 197 PRO B N 1
ATOM 8225 C CA . PRO B 1 203 ? -2.383 -13.480 -27.258 1.00 24.21 197 PRO B CA 1
ATOM 8226 C C . PRO B 1 203 ? -1.036 -14.178 -27.381 1.00 25.69 197 PRO B C 1
ATOM 8227 O O . PRO B 1 203 ? -0.831 -15.229 -26.753 1.00 26.86 197 PRO B O 1
ATOM 8238 N N . HIS B 1 204 ? -0.106 -13.648 -28.201 1.00 25.56 198 HIS B N 1
ATOM 8239 C CA . HIS B 1 204 ? 1.133 -14.370 -28.415 1.00 26.29 198 HIS B CA 1
ATOM 8240 C C . HIS B 1 204 ? 2.043 -14.351 -27.188 1.00 27.20 198 HIS B C 1
ATOM 8241 O O . HIS B 1 204 ? 3.071 -15.046 -27.212 1.00 29.79 198 HIS B O 1
ATOM 8255 N N . GLN B 1 205 ? 1.690 -13.592 -26.126 1.00 26.93 199 GLN B N 1
ATOM 8256 C CA . GLN B 1 205 ? 2.429 -13.605 -24.868 1.00 28.09 199 GLN B CA 1
ATOM 8257 C C . GLN B 1 205 ? 1.850 -14.625 -23.885 1.00 28.92 199 GLN B C 1
ATOM 8258 O O . GLN B 1 205 ? 2.124 -14.548 -22.675 1.00 33.96 199 GLN B O 1
ATOM 8272 N N . LEU B 1 206 ? 1.106 -15.616 -24.390 1.00 30.12 200 LEU B N 1
ATOM 8273 C CA . LEU B 1 206 ? 0.457 -16.584 -23.503 1.00 31.23 200 LEU B CA 1
ATOM 8274 C C . LEU B 1 206 ? 1.455 -17.305 -22.591 1.00 31.75 200 LEU B C 1
ATOM 8275 O O . LEU B 1 206 ? 1.131 -17.593 -21.428 1.00 35.44 200 LEU B O 1
ATOM 8291 N N . SER B 1 207 ? 2.650 -17.630 -23.103 1.00 31.93 201 SER B N 1
ATOM 8292 C CA . SER B 1 207 ? 3.651 -18.331 -22.300 1.00 33.66 201 SER B CA 1
ATOM 8293 C C . SER B 1 207 ? 4.167 -17.493 -21.129 1.00 41.64 201 SER B C 1
ATOM 8294 O O . SER B 1 207 ? 4.758 -18.055 -20.200 1.00 42.59 201 SER B O 1
ATOM 8302 N N . CYS B 1 208 ? 3.961 -16.184 -21.151 1.00 33.57 202 CYS B N 1
ATOM 8303 C CA . CYS B 1 208 ? 4.418 -15.300 -20.083 1.00 36.26 202 CYS B CA 1
ATOM 8304 C C . CYS B 1 208 ? 3.374 -15.127 -18.990 1.00 39.31 202 CYS B C 1
ATOM 8305 O O . CYS B 1 208 ? 3.681 -14.548 -17.933 1.00 39.60 202 CYS B O 1
ATOM 8313 N N . VAL B 1 209 ? 2.152 -15.575 -19.236 1.00 33.26 203 VAL B N 1
ATOM 8314 C CA . VAL B 1 209 ? 1.035 -15.342 -18.322 1.00 31.53 203 VAL B CA 1
ATOM 8315 C C . VAL B 1 209 ? 0.806 -16.633 -17.559 1.00 34.58 203 VAL B C 1
ATOM 8316 O O . VAL B 1 209 ? 0.334 -17.619 -18.153 1.00 36.83 203 VAL B O 1
ATOM 8329 N N . PRO B 1 210 ? 1.078 -16.692 -16.251 1.00 37.11 204 PRO B N 1
ATOM 8330 C CA . PRO B 1 210 ? 0.918 -17.955 -15.535 1.00 40.93 204 PRO B CA 1
ATOM 8331 C C . PRO B 1 210 ? -0.547 -18.313 -15.398 1.00 43.59 204 PRO B C 1
ATOM 8332 O O . PRO B 1 210 ? -1.390 -17.455 -15.112 1.00 37.79 204 PRO B O 1
ATOM 8343 N N A ARG B 1 211 ? -0.844 -19.593 -15.615 0.72 42.66 205 ARG B N 1
ATOM 8344 N N B ARG B 1 211 ? -0.847 -19.590 -15.610 0.28 41.98 205 ARG B N 1
ATOM 8345 C CA A ARG B 1 211 ? -2.188 -20.127 -15.462 0.72 41.25 205 ARG B CA 1
ATOM 8346 C CA B ARG B 1 211 ? -2.193 -20.111 -15.439 0.28 39.92 205 ARG B CA 1
ATOM 8347 C C A ARG B 1 211 ? -2.146 -21.377 -14.591 0.72 39.97 205 ARG B C 1
ATOM 8348 C C B ARG B 1 211 ? -2.147 -21.374 -14.590 0.28 40.24 205 ARG B C 1
ATOM 8349 O O A ARG B 1 211 ? -1.188 -22.156 -14.646 0.72 42.24 205 ARG B O 1
ATOM 8350 O O B ARG B 1 211 ? -1.197 -22.161 -14.663 0.28 42.61 205 ARG B O 1
ATOM 8391 N N . GLY B 1 212 ? -3.196 -21.560 -13.784 1.00 40.27 206 GLY B N 1
ATOM 8392 C CA . GLY B 1 212 ? -3.309 -22.722 -12.935 1.00 43.96 206 GLY B CA 1
ATOM 8393 C C . GLY B 1 212 ? -4.640 -23.418 -13.149 1.00 39.88 206 GLY B C 1
ATOM 8394 O O . GLY B 1 212 ? -5.533 -22.910 -13.825 1.00 41.51 206 GLY B O 1
ATOM 8399 N N . ILE B 1 213 ? -4.757 -24.593 -12.545 1.00 41.52 207 ILE B N 1
ATOM 8400 C CA . ILE B 1 213 ? -5.996 -25.360 -12.527 1.00 43.61 207 ILE B CA 1
ATOM 8401 C C . ILE B 1 213 ? -6.511 -25.337 -11.089 1.00 46.96 207 ILE B C 1
ATOM 8402 O O . ILE B 1 213 ? -5.872 -25.874 -10.177 1.00 43.62 207 ILE B O 1
ATOM 8418 N N . TYR B 1 214 ? -7.654 -24.723 -10.883 1.00 42.21 208 TYR B N 1
ATOM 8419 C CA . TYR B 1 214 ? -8.214 -24.518 -9.563 1.00 44.74 208 TYR B CA 1
ATOM 8420 C C . TYR B 1 214 ? -9.536 -25.250 -9.408 1.00 41.22 208 TYR B C 1
ATOM 8421 O O . TYR B 1 214 ? -10.321 -25.305 -10.359 1.00 40.47 208 TYR B O 1
ATOM 8439 N N . PRO B 1 215 ? -9.838 -25.769 -8.221 1.00 43.76 209 PRO B N 1
ATOM 8440 C CA . PRO B 1 215 ? -11.216 -26.196 -7.956 1.00 50.20 209 PRO B CA 1
ATOM 8441 C C . PRO B 1 215 ? -12.183 -25.029 -8.105 1.00 43.60 209 PRO B C 1
ATOM 8442 O O . PRO B 1 215 ? -11.885 -23.896 -7.717 1.00 40.70 209 PRO B O 1
ATOM 8453 N N . THR B 1 216 ? -13.338 -25.312 -8.703 1.00 40.57 210 THR B N 1
ATOM 8454 C CA . THR B 1 216 ? -14.383 -24.314 -8.863 1.00 38.14 210 THR B CA 1
ATOM 8455 C C . THR B 1 216 ? -15.275 -24.230 -7.623 1.00 38.43 210 THR B C 1
ATOM 8456 O O . THR B 1 216 ? -15.693 -25.244 -7.063 1.00 43.74 210 THR B O 1
ATOM 8467 N N . GLY B 1 217 ? -15.630 -23.002 -7.243 1.00 39.74 211 GLY B N 1
ATOM 8468 C CA . GLY B 1 217 ? -16.577 -22.800 -6.171 1.00 39.98 211 GLY B CA 1
ATOM 8469 C C . GLY B 1 217 ? -17.518 -21.667 -6.519 1.00 34.00 211 GLY B C 1
ATOM 8470 O O . GLY B 1 217 ? -17.356 -20.980 -7.517 1.00 35.30 211 GLY B O 1
ATOM 8474 N N . VAL B 1 218 ? -18.527 -21.498 -5.663 1.00 35.40 212 VAL B N 1
ATOM 8475 C CA . VAL B 1 218 ? -19.478 -20.405 -5.823 1.00 35.69 212 VAL B CA 1
ATOM 8476 C C . VAL B 1 218 ? -19.724 -19.745 -4.464 1.00 35.19 212 VAL B C 1
ATOM 8477 O O . VAL B 1 218 ? -19.725 -20.408 -3.422 1.00 32.86 212 VAL B O 1
ATOM 8490 N N . TYR B 1 219 ? -19.878 -18.438 -4.461 1.00 30.06 213 TYR B N 1
ATOM 8491 C CA . TYR B 1 219 ? -20.184 -17.774 -3.193 1.00 31.62 213 TYR B CA 1
ATOM 8492 C C . TYR B 1 219 ? -21.614 -18.052 -2.746 1.00 41.23 213 TYR B C 1
ATOM 8493 O O . TYR B 1 219 ? -22.549 -18.068 -3.553 1.00 32.03 213 TYR B O 1
ATOM 8511 N N . LYS B 1 220 ? -21.776 -18.266 -1.436 1.00 31.10 214 LYS B N 1
ATOM 8512 C CA . LYS B 1 220 ? -23.072 -18.465 -0.789 1.00 31.85 214 LYS B CA 1
ATOM 8513 C C . LYS B 1 220 ? -23.040 -17.658 0.488 1.00 34.91 214 LYS B C 1
ATOM 8514 O O . LYS B 1 220 ? -21.965 -17.312 0.966 1.00 34.17 214 LYS B O 1
ATOM 8527 N N . THR B 1 221 ? -24.220 -17.384 1.058 1.00 36.53 215 THR B N 1
ATOM 8528 C CA . THR B 1 221 ? -24.288 -16.721 2.355 1.00 34.79 215 THR B CA 1
ATOM 8529 C C . THR B 1 221 ? -24.657 -17.700 3.460 1.00 32.92 215 THR B C 1
ATOM 8530 O O . THR B 1 221 ? -25.434 -18.643 3.274 1.00 39.45 215 THR B O 1
ATOM 8541 N N . SER B 1 222 ? -24.108 -17.436 4.630 1.00 39.48 216 SER B N 1
ATOM 8542 C CA . SER B 1 222 ? -24.413 -18.255 5.787 1.00 48.37 216 SER B CA 1
ATOM 8543 C C . SER B 1 222 ? -25.750 -17.861 6.382 1.00 55.26 216 SER B C 1
ATOM 8544 O O . SER B 1 222 ? -26.446 -16.967 5.890 1.00 43.87 216 SER B O 1
ATOM 8552 N N . ASP B 1 223 ? -26.054 -18.513 7.525 1.00 50.33 217 ASP B N 1
ATOM 8553 C CA . ASP B 1 223 ? -27.198 -18.199 8.359 1.00 62.78 217 ASP B CA 1
ATOM 8554 C C . ASP B 1 223 ? -27.271 -16.720 8.705 1.00 69.19 217 ASP B C 1
ATOM 8555 O O . ASP B 1 223 ? -28.365 -16.165 8.868 1.00 66.85 217 ASP B O 1
ATOM 8559 N N . SER B 1 224 ? -26.117 -16.089 8.889 1.00 49.38 218 SER B N 1
ATOM 8560 C CA . SER B 1 224 ? -26.010 -14.724 9.379 1.00 44.52 218 SER B CA 1
ATOM 8561 C C . SER B 1 224 ? -25.729 -13.723 8.269 1.00 46.70 218 SER B C 1
ATOM 8562 O O . SER B 1 224 ? -25.397 -12.564 8.552 1.00 43.79 218 SER B O 1
ATOM 8570 N N . GLY B 1 225 ? -25.817 -14.151 7.018 1.00 46.55 219 GLY B N 1
ATOM 8571 C CA . GLY B 1 225 ? -25.539 -13.278 5.900 1.00 46.98 219 GLY B CA 1
ATOM 8572 C C . GLY B 1 225 ? -24.087 -13.177 5.509 1.00 37.82 219 GLY B C 1
ATOM 8573 O O . GLY B 1 225 ? -23.757 -12.363 4.639 1.00 41.46 219 GLY B O 1
ATOM 8577 N N . GLN B 1 226 ? -23.197 -13.952 6.115 1.00 35.04 220 GLN B N 1
ATOM 8578 C CA . GLN B 1 226 ? -21.791 -13.835 5.746 1.00 33.46 220 GLN B CA 1
ATOM 8579 C C . GLN B 1 226 ? -21.435 -14.804 4.627 1.00 34.74 220 GLN B C 1
ATOM 8580 O O . GLN B 1 226 ? -22.053 -15.850 4.460 1.00 34.62 220 GLN B O 1
ATOM 8594 N N . PHE B 1 227 ? -20.427 -14.430 3.832 1.00 32.44 221 PHE B N 1
ATOM 8595 C CA . PHE B 1 227 ? -20.101 -15.176 2.625 1.00 31.10 221 PHE B CA 1
ATOM 8596 C C . PHE B 1 227 ? -19.142 -16.316 2.903 1.00 32.73 221 PHE B C 1
ATOM 8597 O O . PHE B 1 227 ? -18.295 -16.239 3.804 1.00 37.28 221 PHE B O 1
ATOM 8614 N N . TYR B 1 228 ? -19.356 -17.420 2.198 1.00 34.21 222 TYR B N 1
ATOM 8615 C CA . TYR B 1 228 ? -18.401 -18.521 2.169 1.00 37.52 222 TYR B CA 1
ATOM 8616 C C . TYR B 1 228 ? -18.382 -19.090 0.753 1.00 34.58 222 TYR B C 1
ATOM 8617 O O . TYR B 1 228 ? -19.173 -18.708 -0.121 1.00 35.59 222 TYR B O 1
ATOM 8635 N N . ILE B 1 229 ? -17.428 -19.987 0.531 1.00 37.95 223 ILE B N 1
ATOM 8636 C CA . ILE B 1 229 ? -17.243 -20.600 -0.776 1.00 42.41 223 ILE B CA 1
ATOM 8637 C C . ILE B 1 229 ? -17.760 -22.027 -0.706 1.00 39.68 223 ILE B C 1
ATOM 8638 O O . ILE B 1 229 ? -17.352 -22.802 0.169 1.00 41.55 223 ILE B O 1
ATOM 8654 N N . GLU B 1 230 ? -18.690 -22.371 -1.599 1.00 41.58 224 GLU B N 1
ATOM 8655 C CA . GLU B 1 230 ? -19.158 -23.742 -1.684 1.00 46.61 224 GLU B CA 1
ATOM 8656 C C . GLU B 1 230 ? -18.505 -24.384 -2.888 1.00 44.03 224 GLU B C 1
ATOM 8657 O O . GLU B 1 230 ? -18.686 -23.878 -4.010 1.00 45.72 224 GLU B O 1
ATOM 8669 N N . PRO B 1 231 ? -17.762 -25.472 -2.725 1.00 48.80 225 PRO B N 1
ATOM 8670 C CA . PRO B 1 231 ? -17.181 -26.136 -3.903 1.00 44.29 225 PRO B CA 1
ATOM 8671 C C . PRO B 1 231 ? -18.273 -26.703 -4.805 1.00 56.72 225 PRO B C 1
ATOM 8672 O O . PRO B 1 231 ? -19.277 -27.247 -4.338 1.00 60.10 225 PRO B O 1
ATOM 8683 N N . LEU B 1 232 ? -18.056 -26.589 -6.110 1.00 52.45 226 LEU B N 1
ATOM 8684 C CA . LEU B 1 232 ? -19.023 -27.041 -7.099 1.00 68.13 226 LEU B CA 1
ATOM 8685 C C . LEU B 1 232 ? -18.717 -28.460 -7.563 1.00 69.06 226 LEU B C 1
ATOM 8686 O O . LEU B 1 232 ? -17.557 -28.823 -7.803 1.00 69.04 226 LEU B O 1
ATOM 8702 N N . ARG B 1 233 ? -19.776 -29.255 -7.704 1.00 77.12 227 ARG B N 1
ATOM 8703 C CA . ARG B 1 233 ? -19.664 -30.655 -8.078 1.00 83.18 227 ARG B CA 1
ATOM 8704 C C . ARG B 1 233 ? -20.521 -30.944 -9.304 1.00 84.23 227 ARG B C 1
ATOM 8705 O O . ARG B 1 233 ? -21.466 -30.214 -9.619 1.00 85.59 227 ARG B O 1
ATOM 8709 N N . ASP B 1 234 ? -20.170 -32.027 -9.994 1.00 86.51 228 ASP B N 1
ATOM 8710 C CA . ASP B 1 234 ? -20.919 -32.505 -11.149 1.00 92.99 228 ASP B CA 1
ATOM 8711 C C . ASP B 1 234 ? -20.632 -33.986 -11.325 1.00 100.80 228 ASP B C 1
ATOM 8712 O O . ASP B 1 234 ? -20.241 -34.416 -12.412 1.00 97.06 228 ASP B O 1
ATOM 8716 N N . GLU B 1 235 ? -20.796 -34.764 -10.249 1.00 108.92 229 GLU B N 1
ATOM 8717 C CA . GLU B 1 235 ? -20.551 -36.201 -10.292 1.00 107.92 229 GLU B CA 1
ATOM 8718 C C . GLU B 1 235 ? -21.855 -36.965 -10.101 1.00 101.85 229 GLU B C 1
ATOM 8719 O O . GLU B 1 235 ? -22.727 -36.533 -9.344 1.00 99.61 229 GLU B O 1
ATOM 8723 N N . ASP B 1 239 ? -14.977 -31.448 -7.192 1.00 81.04 233 ASP B N 1
ATOM 8724 C CA . ASP B 1 239 ? -14.474 -32.249 -8.331 1.00 84.35 233 ASP B CA 1
ATOM 8725 C C . ASP B 1 239 ? -14.511 -31.441 -9.630 1.00 82.45 233 ASP B C 1
ATOM 8726 O O . ASP B 1 239 ? -13.973 -31.957 -10.593 1.00 80.10 233 ASP B O 1
ATOM 8734 N N . GLN B 1 240 ? -15.183 -30.286 -9.712 1.00 76.07 234 GLN B N 1
ATOM 8735 C CA . GLN B 1 240 ? -15.082 -29.472 -10.923 1.00 70.48 234 GLN B CA 1
ATOM 8736 C C . GLN B 1 240 ? -13.902 -28.515 -10.821 1.00 61.56 234 GLN B C 1
ATOM 8737 O O . GLN B 1 240 ? -13.639 -27.960 -9.752 1.00 57.50 234 GLN B O 1
ATOM 8751 N N . PHE B 1 241 ? -13.204 -28.304 -11.948 1.00 54.07 235 PHE B N 1
ATOM 8752 C CA . PHE B 1 241 ? -12.013 -27.458 -11.984 1.00 55.47 235 PHE B CA 1
ATOM 8753 C C . PHE B 1 241 ? -12.085 -26.484 -13.149 1.00 48.13 235 PHE B C 1
ATOM 8754 O O . PHE B 1 241 ? -12.756 -26.732 -14.151 1.00 53.10 235 PHE B O 1
ATOM 8771 N N . THR B 1 242 ? -11.392 -25.359 -12.980 1.00 53.99 236 THR B N 1
ATOM 8772 C CA . THR B 1 242 ? -11.331 -24.269 -13.943 1.00 42.61 236 THR B CA 1
ATOM 8773 C C . THR B 1 242 ? -9.872 -23.885 -14.131 1.00 43.86 236 THR B C 1
ATOM 8774 O O . THR B 1 242 ? -9.140 -23.712 -13.148 1.00 45.12 236 THR B O 1
ATOM 8785 N N . GLU B 1 243 ? -9.450 -23.756 -15.382 1.00 44.19 237 GLU B N 1
ATOM 8786 C CA . GLU B 1 243 ? -8.167 -23.148 -15.685 1.00 38.82 237 GLU B CA 1
ATOM 8787 C C . GLU B 1 243 ? -8.314 -21.649 -15.615 1.00 36.13 237 GLU B C 1
ATOM 8788 O O . GLU B 1 243 ? -9.255 -21.084 -16.185 1.00 38.67 237 GLU B O 1
ATOM 8800 N N . TRP B 1 244 ? -7.366 -20.983 -14.961 1.00 39.76 238 TRP B N 1
ATOM 8801 C CA . TRP B 1 244 ? -7.496 -19.540 -14.800 1.00 36.03 238 TRP B CA 1
ATOM 8802 C C . TRP B 1 244 ? -6.134 -18.883 -14.654 1.00 35.98 238 TRP B C 1
ATOM 8803 O O . TRP B 1 244 ? -5.191 -19.483 -14.125 1.00 36.10 238 TRP B O 1
ATOM 8824 N N . VAL B 1 245 ? -6.061 -17.624 -15.109 1.00 38.72 239 VAL B N 1
ATOM 8825 C CA . VAL B 1 245 ? -4.853 -16.825 -14.953 1.00 35.27 239 VAL B CA 1
ATOM 8826 C C . VAL B 1 245 ? -4.550 -16.628 -13.478 1.00 38.59 239 VAL B C 1
ATOM 8827 O O . VAL B 1 245 ? -5.425 -16.228 -12.694 1.00 37.10 239 VAL B O 1
ATOM 8840 N N . SER B 1 246 ? -3.298 -16.891 -13.097 1.00 35.22 240 SER B N 1
ATOM 8841 C CA . SER B 1 246 ? -2.873 -16.922 -11.700 1.00 36.78 240 SER B CA 1
ATOM 8842 C C . SER B 1 246 ? -2.324 -15.598 -11.195 1.00 39.33 240 SER B C 1
ATOM 8843 O O . SER B 1 246 ? -2.220 -15.422 -9.972 1.00 42.78 240 SER B O 1
ATOM 8851 N N . VAL B 1 247 ? -1.919 -14.690 -12.084 1.00 41.48 241 VAL B N 1
ATOM 8852 C CA . VAL B 1 247 ? -1.187 -13.491 -11.692 1.00 37.26 241 VAL B CA 1
ATOM 8853 C C . VAL B 1 247 ? -2.142 -12.337 -11.461 1.00 43.02 241 VAL B C 1
ATOM 8854 O O . VAL B 1 247 ? -3.159 -12.200 -12.148 1.00 45.39 241 VAL B O 1
ATOM 8867 N N . ASP B 1 248 ? -1.790 -11.473 -10.509 1.00 40.57 242 ASP B N 1
ATOM 8868 C CA . ASP B 1 248 ? -2.513 -10.228 -10.303 1.00 46.49 242 ASP B CA 1
ATOM 8869 C C . ASP B 1 248 ? -1.810 -9.113 -11.049 1.00 44.90 242 ASP B C 1
ATOM 8870 O O . ASP B 1 248 ? -0.737 -8.666 -10.606 1.00 41.70 242 ASP B O 1
ATOM 8879 N N . PRO B 1 249 ? -2.345 -8.638 -12.175 1.00 37.44 243 PRO B N 1
ATOM 8880 C CA . PRO B 1 249 ? -1.596 -7.659 -12.978 1.00 42.74 243 PRO B CA 1
ATOM 8881 C C . PRO B 1 249 ? -1.409 -6.340 -12.275 1.00 41.76 243 PRO B C 1
ATOM 8882 O O . PRO B 1 249 ? -0.557 -5.552 -12.691 1.00 46.42 243 PRO B O 1
ATOM 8893 N N . LEU B 1 250 ? -2.175 -6.060 -11.210 1.00 38.01 244 LEU B N 1
ATOM 8894 C CA . LEU B 1 250 ? -2.060 -4.770 -10.557 1.00 43.26 244 LEU B CA 1
ATOM 8895 C C . LEU B 1 250 ? -0.864 -4.724 -9.617 1.00 57.47 244 LEU B C 1
ATOM 8896 O O . LEU B 1 250 ? -0.369 -3.637 -9.301 1.00 64.66 244 LEU B O 1
ATOM 8912 N N . SER B 1 251 ? -0.408 -5.887 -9.164 1.00 44.80 245 SER B N 1
ATOM 8913 C CA . SER B 1 251 ? 0.746 -5.992 -8.268 1.00 48.02 245 SER B CA 1
ATOM 8914 C C . SER B 1 251 ? 1.316 -7.384 -8.457 1.00 46.85 245 SER B C 1
ATOM 8915 O O . SER B 1 251 ? 1.081 -8.293 -7.653 1.00 49.18 245 SER B O 1
ATOM 8923 N N . PRO B 1 252 ? 2.018 -7.611 -9.566 1.00 48.48 246 PRO B N 1
ATOM 8924 C CA . PRO B 1 252 ? 2.437 -8.979 -9.877 1.00 46.79 246 PRO B CA 1
ATOM 8925 C C . PRO B 1 252 ? 3.592 -9.438 -9.008 1.00 51.79 246 PRO B C 1
ATOM 8926 O O . PRO B 1 252 ? 4.509 -8.674 -8.698 1.00 60.80 246 PRO B O 1
ATOM 8937 N N . ASP B 1 253 ? 3.546 -10.718 -8.632 1.00 56.24 247 ASP B N 1
ATOM 8938 C CA . ASP B 1 253 ? 4.590 -11.343 -7.816 1.00 52.37 247 ASP B CA 1
ATOM 8939 C C . ASP B 1 253 ? 5.631 -11.953 -8.745 1.00 59.60 247 ASP B C 1
ATOM 8940 O O . ASP B 1 253 ? 5.567 -13.134 -9.099 1.00 55.02 247 ASP B O 1
ATOM 8949 N N . LEU B 1 254 ? 6.619 -11.144 -9.125 1.00 67.22 248 LEU B N 1
ATOM 8950 C CA . LEU B 1 254 ? 7.631 -11.590 -10.077 1.00 63.69 248 LEU B CA 1
ATOM 8951 C C . LEU B 1 254 ? 8.549 -12.659 -9.505 1.00 61.11 248 LEU B C 1
ATOM 8952 O O . LEU B 1 254 ? 9.241 -13.338 -10.272 1.00 67.71 248 LEU B O 1
ATOM 8968 N N . ALA B 1 255 ? 8.593 -12.822 -8.181 1.00 61.48 249 ALA B N 1
ATOM 8969 C CA . ALA B 1 255 ? 9.379 -13.911 -7.616 1.00 62.31 249 ALA B CA 1
ATOM 8970 C C . ALA B 1 255 ? 8.717 -15.256 -7.880 1.00 59.63 249 ALA B C 1
ATOM 8971 O O . ALA B 1 255 ? 9.394 -16.229 -8.229 1.00 62.74 249 ALA B O 1
ATOM 8978 N N . LYS B 1 256 ? 7.399 -15.337 -7.695 1.00 63.48 250 LYS B N 1
ATOM 8979 C CA . LYS B 1 256 ? 6.683 -16.576 -7.957 1.00 61.48 250 LYS B CA 1
ATOM 8980 C C . LYS B 1 256 ? 6.469 -16.795 -9.452 1.00 54.60 250 LYS B C 1
ATOM 8981 O O . LYS B 1 256 ? 6.440 -17.948 -9.903 1.00 57.00 250 LYS B O 1
ATOM 9000 N N . TYR B 1 257 ? 6.351 -15.716 -10.228 1.00 56.23 251 TYR B N 1
ATOM 9001 C CA . TYR B 1 257 ? 6.033 -15.795 -11.657 1.00 50.71 251 TYR B CA 1
ATOM 9002 C C . TYR B 1 257 ? 7.049 -15.012 -12.492 1.00 50.75 251 TYR B C 1
ATOM 9003 O O . TYR B 1 257 ? 6.694 -14.039 -13.176 1.00 48.77 251 TYR B O 1
ATOM 9021 N N . PRO B 1 258 ? 8.312 -15.455 -12.519 1.00 47.04 252 PRO B N 1
ATOM 9022 C CA . PRO B 1 258 ? 9.331 -14.672 -13.242 1.00 52.60 252 PRO B CA 1
ATOM 9023 C C . PRO B 1 258 ? 9.049 -14.529 -14.730 1.00 53.79 252 PRO B C 1
ATOM 9024 O O . PRO B 1 258 ? 9.410 -13.505 -15.327 1.00 48.74 252 PRO B O 1
ATOM 9035 N N . GLU B 1 259 ? 8.401 -15.523 -15.340 1.00 52.28 253 GLU B N 1
ATOM 9036 C CA . GLU B 1 259 ? 8.030 -15.423 -16.749 1.00 45.03 253 GLU B CA 1
ATOM 9037 C C . GLU B 1 259 ? 7.166 -14.192 -17.024 1.00 47.94 253 GLU B C 1
ATOM 9038 O O . GLU B 1 259 ? 7.202 -13.644 -18.137 1.00 44.90 253 GLU B O 1
ATOM 9050 N N . TYR B 1 260 ? 6.370 -13.741 -16.037 1.00 42.47 254 TYR B N 1
ATOM 9051 C CA . TYR B 1 260 ? 5.507 -12.595 -16.306 1.00 42.00 254 TYR B CA 1
ATOM 9052 C C . TYR B 1 260 ? 6.328 -11.339 -16.578 1.00 38.19 254 TYR B C 1
ATOM 9053 O O . TYR B 1 260 ? 5.819 -10.399 -17.198 1.00 41.38 254 TYR B O 1
ATOM 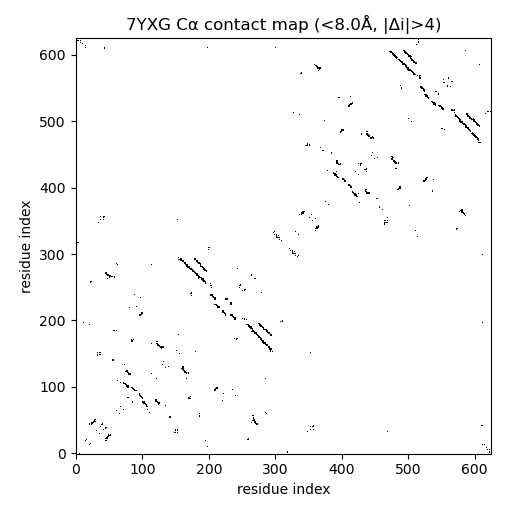9071 N N . ALA B 1 261 ? 7.584 -11.293 -16.128 1.00 45.85 255 ALA B N 1
ATOM 9072 C CA . ALA B 1 261 ? 8.402 -10.117 -16.405 1.00 52.46 255 ALA B CA 1
ATOM 9073 C C . ALA B 1 261 ? 8.609 -9.933 -17.909 1.00 51.12 255 ALA B C 1
ATOM 9074 O O . ALA B 1 261 ? 8.890 -8.814 -18.355 1.00 50.67 255 ALA B O 1
ATOM 9081 N N . ARG B 1 262 ? 8.401 -10.980 -18.711 1.00 49.06 256 ARG B N 1
ATOM 9082 C CA . ARG B 1 262 ? 8.491 -10.851 -20.159 1.00 47.60 256 ARG B CA 1
ATOM 9083 C C . ARG B 1 262 ? 7.209 -10.337 -20.819 1.00 47.45 256 ARG B C 1
ATOM 9084 O O . ARG B 1 262 ? 7.236 -9.865 -21.964 1.00 40.19 256 ARG B O 1
ATOM 9105 N N . ALA B 1 263 ? 6.071 -10.426 -20.163 1.00 38.01 257 ALA B N 1
ATOM 9106 C CA . ALA B 1 263 ? 4.874 -9.812 -20.717 1.00 32.00 257 ALA B CA 1
ATOM 9107 C C . ALA B 1 263 ? 5.024 -8.291 -20.791 1.00 35.39 257 ALA B C 1
ATOM 9108 O O . ALA B 1 263 ? 5.747 -7.672 -20.004 1.00 39.39 257 ALA B O 1
ATOM 9116 N N . LYS B 1 264 ? 4.290 -7.679 -21.714 1.00 30.30 258 LYS B N 1
ATOM 9117 C CA . LYS B 1 264 ? 4.262 -6.217 -21.842 1.00 30.87 258 LYS B CA 1
ATOM 9118 C C . LYS B 1 264 ? 2.828 -5.724 -21.757 1.00 30.29 258 LYS B C 1
ATOM 9119 O O . LYS B 1 264 ? 2.167 -5.441 -22.769 1.00 30.62 258 LYS B O 1
ATOM 9123 N N . PRO B 1 265 ? 2.278 -5.636 -20.550 1.00 28.60 259 PRO B N 1
ATOM 9124 C CA . PRO B 1 265 ? 0.870 -5.264 -20.431 1.00 33.07 259 PRO B CA 1
ATOM 9125 C C . PRO B 1 265 ? 0.650 -3.810 -20.816 1.00 27.92 259 PRO B C 1
ATOM 9126 O O . PRO B 1 265 ? 1.486 -2.940 -20.542 1.00 31.33 259 PRO B O 1
ATOM 9137 N N . LEU B 1 266 ? -0.485 -3.569 -21.479 1.00 27.85 260 LEU B N 1
ATOM 9138 C CA . LEU B 1 266 ? -0.925 -2.246 -21.928 1.00 24.48 260 LEU B CA 1
ATOM 9139 C C . LEU B 1 266 ? -2.020 -1.734 -21.000 1.00 26.35 260 LEU B C 1
ATOM 9140 O O . LEU B 1 266 ? -2.907 -2.492 -20.631 1.00 30.40 260 LEU B O 1
ATOM 9156 N N . LYS B 1 267 ? -1.937 -0.466 -20.607 1.00 25.42 261 LYS B N 1
ATOM 9157 C CA . LYS B 1 267 ? -2.956 0.158 -19.763 1.00 26.18 261 LYS B CA 1
ATOM 9158 C C . LYS B 1 267 ? -3.735 1.131 -20.631 1.00 31.23 261 LYS B C 1
ATOM 9159 O O . LYS B 1 267 ? -3.120 1.958 -21.324 1.00 29.70 261 LYS B O 1
ATOM 9169 N N . VAL B 1 268 ? -5.081 1.059 -20.572 1.00 24.86 262 VAL B N 1
ATOM 9170 C CA . VAL B 1 268 ? -5.907 2.057 -21.251 1.00 22.83 262 VAL B CA 1
ATOM 9171 C C . VAL B 1 268 ? -7.132 2.377 -20.404 1.00 25.45 262 VAL B C 1
ATOM 9172 O O . VAL B 1 268 ? -7.803 1.468 -19.913 1.00 25.56 262 VAL B O 1
ATOM 9185 N N . ARG B 1 269 ? -7.375 3.661 -20.204 1.00 24.58 263 ARG B N 1
ATOM 9186 C CA . ARG B 1 269 ? -8.584 4.162 -19.562 1.00 24.10 263 ARG B CA 1
ATOM 9187 C C . ARG B 1 269 ? -9.566 4.561 -20.651 1.00 35.46 263 ARG B C 1
ATOM 9188 O O . ARG B 1 269 ? -9.226 5.348 -21.539 1.00 29.91 263 ARG B O 1
ATOM 9209 N N . VAL B 1 270 ? -10.774 4.035 -20.563 1.00 24.89 264 VAL B N 1
ATOM 9210 C CA . VAL B 1 270 ? -11.851 4.257 -21.536 1.00 22.17 264 VAL B CA 1
ATOM 9211 C C . VAL B 1 270 ? -12.899 5.114 -20.826 1.00 26.00 264 VAL B C 1
ATOM 9212 O O . VAL B 1 270 ? -13.485 4.688 -19.815 1.00 25.03 264 VAL B O 1
ATOM 9225 N N . HIS B 1 271 ? -13.096 6.343 -21.321 1.00 25.05 265 HIS B N 1
ATOM 9226 C CA . HIS B 1 271 ? -14.021 7.320 -20.741 1.00 25.35 265 HIS B CA 1
ATOM 9227 C C . HIS B 1 271 ? -15.385 7.270 -21.416 1.00 31.70 265 HIS B C 1
ATOM 9228 O O . HIS B 1 271 ? -15.567 6.665 -22.472 1.00 25.92 265 HIS B O 1
ATOM 9242 N N . ALA B 1 272 ? -16.359 7.971 -20.830 1.00 26.51 266 ALA B N 1
ATOM 9243 C CA . ALA B 1 272 ? -17.686 7.998 -21.435 1.00 25.68 266 ALA B CA 1
ATOM 9244 C C . ALA B 1 272 ? -17.644 8.574 -22.841 1.00 26.35 266 ALA B C 1
ATOM 9245 O O . ALA B 1 272 ? -17.060 9.633 -23.081 1.00 29.50 266 ALA B O 1
ATOM 9252 N N . GLY B 1 273 ? -18.276 7.863 -23.769 1.00 25.55 267 GLY B N 1
ATOM 9253 C CA . GLY B 1 273 ? -18.250 8.243 -25.170 1.00 28.93 267 GLY B CA 1
ATOM 9254 C C . GLY B 1 273 ? -17.127 7.622 -25.958 1.00 28.80 267 GLY B C 1
ATOM 9255 O O . GLY B 1 273 ? -17.150 7.687 -27.195 1.00 29.21 267 GLY B O 1
ATOM 9259 N N . ASP B 1 274 ? -16.156 7.007 -25.290 1.00 22.86 268 ASP B N 1
ATOM 9260 C CA . ASP B 1 274 ? -15.053 6.359 -25.975 1.00 21.25 268 ASP B CA 1
ATOM 9261 C C . ASP B 1 274 ? -15.475 4.948 -26.375 1.00 24.16 268 ASP B C 1
ATOM 9262 O O . ASP B 1 274 ? -16.307 4.319 -25.739 1.00 25.77 268 ASP B O 1
ATOM 9271 N N . ILE B 1 275 ? -14.807 4.413 -27.406 1.00 24.12 269 ILE B N 1
ATOM 9272 C CA . ILE B 1 275 ? -15.005 3.031 -27.830 1.00 22.76 269 ILE B CA 1
ATOM 9273 C C . ILE B 1 275 ? -13.663 2.324 -27.752 1.00 25.60 269 ILE B C 1
ATOM 9274 O O . ILE B 1 275 ? -12.661 2.851 -28.253 1.00 22.50 269 ILE B O 1
ATOM 9290 N N . LEU B 1 276 ? -13.639 1.129 -27.170 1.00 21.25 270 LEU B N 1
ATOM 9291 C CA . LEU B 1 276 ? -12.461 0.273 -27.238 1.00 22.39 270 LEU B CA 1
ATOM 9292 C C . LEU B 1 276 ? -12.770 -0.969 -28.059 1.00 22.56 270 LEU B C 1
ATOM 9293 O O . LEU B 1 276 ? -13.754 -1.658 -27.807 1.00 22.11 270 LEU B O 1
ATOM 9309 N N . TYR B 1 277 ? -11.932 -1.266 -29.042 1.00 19.50 271 TYR B N 1
ATOM 9310 C CA . TYR B 1 277 ? -11.981 -2.543 -29.736 1.00 22.06 271 TYR B CA 1
ATOM 9311 C C . TYR B 1 277 ? -10.979 -3.474 -29.059 1.00 25.37 271 TYR B C 1
ATOM 9312 O O . TYR B 1 277 ? -9.780 -3.186 -29.045 1.00 25.75 271 TYR B O 1
ATOM 9330 N N . LEU B 1 278 ? -11.475 -4.548 -28.453 1.00 21.12 272 LEU B N 1
ATOM 9331 C CA . LEU B 1 278 ? -10.663 -5.555 -27.762 1.00 20.26 272 LEU B CA 1
ATOM 9332 C C . LEU B 1 278 ? -10.687 -6.788 -28.648 1.00 23.65 272 LEU B C 1
ATOM 9333 O O . LEU B 1 278 ? -11.716 -7.502 -28.730 1.00 25.51 272 LEU B O 1
ATOM 9349 N N . PRO B 1 279 ? -9.634 -7.037 -29.406 1.00 22.33 273 PRO B N 1
ATOM 9350 C CA . PRO B 1 279 ? -9.696 -8.126 -30.378 1.00 22.33 273 PRO B CA 1
ATOM 9351 C C . PRO B 1 279 ? -9.722 -9.490 -29.727 1.00 23.35 273 PRO B C 1
ATOM 9352 O O . PRO B 1 279 ? -9.337 -9.686 -28.576 1.00 23.14 273 PRO B O 1
ATOM 9363 N N . ASN B 1 280 ? -10.144 -10.461 -30.514 1.00 24.89 274 ASN B N 1
ATOM 9364 C CA . ASN B 1 280 ? -10.309 -11.794 -29.993 1.00 23.44 274 ASN B CA 1
ATOM 9365 C C . ASN B 1 280 ? -9.037 -12.332 -29.341 1.00 25.53 274 ASN B C 1
ATOM 9366 O O . ASN B 1 280 ? -7.903 -12.077 -29.766 1.00 22.77 274 ASN B O 1
ATOM 9377 N N . TYR B 1 281 ? -9.258 -13.006 -28.222 1.00 23.35 275 TYR B N 1
ATOM 9378 C CA . TYR B 1 281 ? -8.300 -13.719 -27.395 1.00 21.65 275 TYR B CA 1
ATOM 9379 C C . TYR B 1 281 ? -7.277 -12.845 -26.713 1.00 24.59 275 TYR B C 1
ATOM 9380 O O . TYR B 1 281 ? -6.368 -13.374 -26.080 1.00 29.26 275 TYR B O 1
ATOM 9398 N N . TRP B 1 282 ? -7.412 -11.532 -26.760 1.00 20.82 276 TRP B N 1
ATOM 9399 C CA . TRP B 1 282 ? -6.552 -10.699 -25.946 1.00 19.73 276 TRP B CA 1
ATOM 9400 C C . TRP B 1 282 ? -6.921 -10.844 -24.480 1.00 25.00 276 TRP B C 1
ATOM 9401 O O . TRP B 1 282 ? -8.097 -10.784 -24.118 1.00 25.13 276 TRP B O 1
ATOM 9422 N N . PHE B 1 283 ? -5.916 -11.004 -23.625 1.00 21.72 277 PHE B N 1
ATOM 9423 C CA . PHE B 1 283 ? -6.151 -11.007 -22.177 1.00 24.61 277 PHE B CA 1
ATOM 9424 C C . PHE B 1 283 ? -6.544 -9.623 -21.730 1.00 26.08 277 PHE B C 1
ATOM 9425 O O . PHE B 1 283 ? -5.938 -8.623 -22.146 1.00 25.25 277 PHE B O 1
ATOM 9442 N N . HIS B 1 284 ? -7.494 -9.568 -20.815 1.00 23.50 278 HIS B N 1
ATOM 9443 C CA . HIS B 1 284 ? -7.904 -8.288 -20.246 1.00 23.85 278 HIS B CA 1
ATOM 9444 C C . HIS B 1 284 ? -8.325 -8.440 -18.791 1.00 28.72 278 HIS B C 1
ATOM 9445 O O . HIS B 1 284 ? -8.979 -9.417 -18.425 1.00 24.99 278 HIS B O 1
ATOM 9459 N N . HIS B 1 285 ? -7.927 -7.447 -18.008 1.00 24.78 279 HIS B N 1
ATOM 9460 C CA . HIS B 1 285 ? -8.298 -7.238 -16.606 1.00 25.03 279 HIS B CA 1
ATOM 9461 C C . HIS B 1 285 ? -8.950 -5.876 -16.552 1.00 23.95 279 HIS B C 1
ATOM 9462 O O . HIS B 1 285 ? -8.483 -4.935 -17.183 1.00 23.95 279 HIS B O 1
ATOM 9476 N N . VAL B 1 286 ? -10.023 -5.728 -15.754 1.00 22.53 280 VAL B N 1
ATOM 9477 C CA . VAL B 1 286 ? -10.860 -4.546 -15.923 1.00 21.59 280 VAL B CA 1
ATOM 9478 C C . VAL B 1 286 ? -11.265 -4.035 -14.549 1.00 25.42 280 VAL B C 1
ATOM 9479 O O . VAL B 1 286 ? -11.734 -4.800 -13.702 1.00 28.92 280 VAL B O 1
ATOM 9492 N N . SER B 1 287 ? -11.067 -2.741 -14.339 1.00 25.29 281 SER B N 1
ATOM 9493 C CA . SER B 1 287 ? -11.488 -2.032 -13.128 1.00 27.66 281 SER B CA 1
ATOM 9494 C C . SER B 1 287 ? -12.348 -0.856 -13.533 1.00 27.22 281 SER B C 1
ATOM 9495 O O . SER B 1 287 ? -12.305 -0.418 -14.678 1.00 25.94 281 SER B O 1
ATOM 9503 N N . GLN B 1 288 ? -13.121 -0.342 -12.607 1.00 23.83 282 GLN B N 1
ATOM 9504 C CA . GLN B 1 288 ? -14.020 0.733 -13.019 1.00 25.09 282 GLN B CA 1
ATOM 9505 C C . GLN B 1 288 ? -14.184 1.782 -11.934 1.00 25.08 282 GLN B C 1
ATOM 9506 O O . GLN B 1 288 ? -13.967 1.510 -10.789 1.00 25.59 282 GLN B O 1
ATOM 9520 N N . SER B 1 289 ? -14.658 2.941 -12.347 1.00 26.35 283 SER B N 1
ATOM 9521 C CA . SER B 1 289 ? -15.115 3.971 -11.431 1.00 29.84 283 SER B CA 1
ATOM 9522 C C . SER B 1 289 ? -16.451 3.565 -10.784 1.00 29.77 283 SER B C 1
ATOM 9523 O O . SER B 1 289 ? -17.132 2.628 -11.213 1.00 29.60 283 SER B O 1
ATOM 9531 N N . HIS B 1 290 ? -16.839 4.283 -9.734 1.00 28.84 284 HIS B N 1
ATOM 9532 C CA . HIS B 1 290 ? -18.009 3.857 -8.985 1.00 26.10 284 HIS B CA 1
ATOM 9533 C C . HIS B 1 290 ? -19.295 4.104 -9.761 1.00 30.46 284 HIS B C 1
ATOM 9534 O O . HIS B 1 290 ? -19.559 5.233 -10.185 1.00 28.99 284 HIS B O 1
ATOM 9548 N N . LYS B 1 291 ? -20.111 3.046 -9.900 1.00 29.18 285 LYS B N 1
ATOM 9549 C CA . LYS B 1 291 ? -21.358 3.071 -10.666 1.00 32.02 285 LYS B CA 1
ATOM 9550 C C . LYS B 1 291 ? -21.119 3.419 -12.129 1.00 29.39 285 LYS B C 1
ATOM 9551 O O . LYS B 1 291 ? -21.953 4.039 -12.790 1.00 29.34 285 LYS B O 1
ATOM 9570 N N . CYS B 1 292 ? -19.967 3.004 -12.628 1.00 28.73 286 CYS B N 1
ATOM 9571 C CA . CYS B 1 292 ? -19.684 3.058 -14.052 1.00 26.68 286 CYS B CA 1
ATOM 9572 C C . CYS B 1 292 ? -20.711 2.246 -14.822 1.00 29.63 286 CYS B C 1
ATOM 9573 O O . CYS B 1 292 ? -21.075 1.143 -14.417 1.00 27.40 286 CYS B O 1
ATOM 9581 N N . ILE B 1 293 ? -21.169 2.780 -15.944 1.00 25.55 287 ILE B N 1
ATOM 9582 C CA . ILE B 1 293 ? -22.081 2.061 -16.826 1.00 22.35 287 ILE B CA 1
ATOM 9583 C C . ILE B 1 293 ? -21.413 1.860 -18.179 1.00 23.53 287 ILE B C 1
ATOM 9584 O O . ILE B 1 293 ? -20.908 2.821 -18.764 1.00 26.47 287 ILE B O 1
ATOM 9600 N N . ALA B 1 294 ? -21.494 0.644 -18.702 1.00 22.95 288 ALA B N 1
ATOM 9601 C CA . ALA B 1 294 ? -20.925 0.361 -20.018 1.00 23.47 288 ALA B CA 1
ATOM 9602 C C . ALA B 1 294 ? -21.834 -0.608 -20.750 1.00 25.44 288 ALA B C 1
ATOM 9603 O O . ALA B 1 294 ? -22.608 -1.364 -20.138 1.00 24.15 288 ALA B O 1
ATOM 9610 N N . VAL B 1 295 ? -21.713 -0.602 -22.061 1.00 21.39 289 VAL B N 1
ATOM 9611 C CA . VAL B 1 295 ? -22.363 -1.583 -22.923 1.00 21.73 289 VAL B CA 1
ATOM 9612 C C . VAL B 1 295 ? -21.314 -2.162 -23.847 1.00 22.70 289 VAL B C 1
ATOM 9613 O O . VAL B 1 295 ? -20.456 -1.433 -24.341 1.00 25.31 289 VAL B O 1
ATOM 9626 N N . ASN B 1 296 ? -21.382 -3.453 -24.109 1.00 22.22 290 ASN B N 1
ATOM 9627 C CA . ASN B 1 296 ? -20.428 -3.990 -25.086 1.00 22.13 290 ASN B CA 1
ATOM 9628 C C . ASN B 1 296 ? -21.117 -4.986 -26.013 1.00 23.47 290 ASN B C 1
ATOM 9629 O O . ASN B 1 296 ? -22.204 -5.508 -25.743 1.00 26.14 290 ASN B O 1
ATOM 9640 N N . PHE B 1 297 ? -20.504 -5.143 -27.181 1.00 23.57 291 PHE B N 1
ATOM 9641 C CA . PHE B 1 297 ? -21.053 -5.926 -28.278 1.00 25.70 291 PHE B CA 1
ATOM 9642 C C . PHE B 1 297 ? -20.019 -7.000 -28.562 1.00 25.54 291 PHE B C 1
ATOM 9643 O O . PHE B 1 297 ? -18.854 -6.668 -28.817 1.00 26.06 291 PHE B O 1
ATOM 9660 N N . TRP B 1 298 ? -20.411 -8.265 -28.482 1.00 25.07 292 TRP B N 1
ATOM 9661 C CA . TRP B 1 298 ? -19.526 -9.400 -28.793 1.00 26.80 292 TRP B CA 1
ATOM 9662 C C . TRP B 1 298 ? -19.907 -9.964 -30.148 1.00 24.59 292 TRP B C 1
ATOM 9663 O O . TRP B 1 298 ? -21.105 -10.185 -30.399 1.00 27.04 292 TRP B O 1
ATOM 9684 N N . TYR B 1 299 ? -18.891 -10.280 -30.986 1.00 23.83 293 TYR B N 1
ATOM 9685 C CA . TYR B 1 299 ? -19.093 -10.937 -32.264 1.00 27.19 293 TYR B CA 1
ATOM 9686 C C . TYR B 1 299 ? -18.265 -12.211 -32.315 1.00 31.40 293 TYR B C 1
ATOM 9687 O O . TYR B 1 299 ? -17.079 -12.185 -31.986 1.00 27.27 293 TYR B O 1
ATOM 9705 N N . ASP B 1 300 ? -18.873 -13.308 -32.741 1.00 28.33 294 ASP B N 1
ATOM 9706 C CA . ASP B 1 300 ? -18.184 -14.578 -32.871 1.00 31.77 294 ASP B CA 1
ATOM 9707 C C . ASP B 1 300 ? -17.005 -14.418 -33.837 1.00 30.52 294 ASP B C 1
ATOM 9708 O O . ASP B 1 300 ? -17.089 -13.670 -34.809 1.00 33.20 294 ASP B O 1
ATOM 9717 N N . LEU B 1 301 ? -15.911 -15.078 -33.552 1.00 40.45 295 LEU B N 1
ATOM 9718 C CA . LEU B 1 301 ? -14.722 -14.848 -34.368 1.00 41.82 295 LEU B CA 1
ATOM 9719 C C . LEU B 1 301 ? -14.839 -15.606 -35.684 1.00 45.16 295 LEU B C 1
ATOM 9720 O O . LEU B 1 301 ? -15.550 -16.610 -35.793 1.00 45.05 295 LEU B O 1
ATOM 9736 N N A ASP B 1 302 ? -14.173 -15.072 -36.712 0.58 47.67 296 ASP B N 1
ATOM 9737 N N B ASP B 1 302 ? -14.173 -15.068 -36.711 0.42 48.77 296 ASP B N 1
ATOM 9738 C CA A ASP B 1 302 ? -14.077 -15.709 -38.021 0.58 44.43 296 ASP B CA 1
ATOM 9739 C CA B ASP B 1 302 ? -14.067 -15.704 -38.020 0.42 44.91 296 ASP B CA 1
ATOM 9740 C C A ASP B 1 302 ? -12.692 -16.332 -38.084 0.58 51.76 296 ASP B C 1
ATOM 9741 C C B ASP B 1 302 ? -12.686 -16.334 -38.077 0.42 50.34 296 ASP B C 1
ATOM 9742 O O A ASP B 1 302 ? -11.689 -15.616 -38.150 0.58 45.36 296 ASP B O 1
ATOM 9743 O O B ASP B 1 302 ? -11.677 -15.624 -38.142 0.42 45.43 296 ASP B O 1
ATOM 9760 N N . TYR B 1 303 ? -12.642 -17.657 -38.046 1.00 40.42 297 TYR B N 1
ATOM 9761 C CA . TYR B 1 303 ? -11.379 -18.354 -37.880 1.00 59.54 297 TYR B CA 1
ATOM 9762 C C . TYR B 1 303 ? -10.421 -18.100 -39.024 1.00 54.48 297 TYR B C 1
ATOM 9763 O O . TYR B 1 303 ? -10.801 -18.047 -40.194 1.00 61.65 297 TYR B O 1
ATOM 9782 N N . ASP B 1 304 ? -9.162 -17.967 -38.667 1.00 50.31 298 ASP B N 1
ATOM 9783 C CA . ASP B 1 304 ? -8.107 -17.807 -39.635 1.00 45.77 298 ASP B CA 1
ATOM 9784 C C . ASP B 1 304 ? -6.902 -18.560 -39.097 1.00 31.29 298 ASP B C 1
ATOM 9785 O O . ASP B 1 304 ? -6.959 -19.202 -38.040 1.00 32.54 298 ASP B O 1
ATOM 9794 N N . SER B 1 305 ? -5.816 -18.515 -39.870 1.00 31.36 299 SER B N 1
ATOM 9795 C CA . SER B 1 305 ? -4.580 -19.175 -39.499 1.00 33.03 299 SER B CA 1
ATOM 9796 C C . SER B 1 305 ? -4.113 -18.756 -38.127 1.00 32.40 299 SER B C 1
ATOM 9797 O O . SER B 1 305 ? -3.550 -19.561 -37.377 1.00 31.59 299 SER B O 1
ATOM 9805 N N . ARG B 1 306 ? -4.357 -17.498 -37.759 1.00 34.50 300 ARG B N 1
ATOM 9806 C CA . ARG B 1 306 ? -3.876 -17.007 -36.482 1.00 36.18 300 ARG B CA 1
ATOM 9807 C C . ARG B 1 306 ? -4.510 -17.764 -35.322 1.00 29.63 300 ARG B C 1
ATOM 9808 O O . ARG B 1 306 ? -3.853 -18.070 -34.321 1.00 38.18 300 ARG B O 1
ATOM 9829 N N . TYR B 1 307 ? -5.791 -18.101 -35.447 1.00 33.53 301 TYR B N 1
ATOM 9830 C CA . TYR B 1 307 ? -6.419 -18.909 -34.415 1.00 32.11 301 TYR B CA 1
ATOM 9831 C C . TYR B 1 307 ? -5.781 -20.291 -34.301 1.00 34.86 301 TYR B C 1
ATOM 9832 O O . TYR B 1 307 ? -5.620 -20.822 -33.200 1.00 31.87 301 TYR B O 1
ATOM 9850 N N . CYS B 1 308 ? -5.478 -20.928 -35.418 1.00 30.85 302 CYS B N 1
ATOM 9851 C CA . CYS B 1 308 ? -4.862 -22.244 -35.342 1.00 32.57 302 CYS B CA 1
ATOM 9852 C C . CYS B 1 308 ? -3.497 -22.175 -34.668 1.00 33.53 302 CYS B C 1
ATOM 9853 O O . CYS B 1 308 ? -3.138 -23.069 -33.874 1.00 30.72 302 CYS B O 1
ATOM 9861 N N . TYR B 1 309 ? -2.700 -21.153 -35.024 1.00 34.24 303 TYR B N 1
ATOM 9862 C CA . TYR B 1 309 ? -1.413 -20.980 -34.355 1.00 35.95 303 TYR B CA 1
ATOM 9863 C C . TYR B 1 309 ? -1.619 -20.796 -32.870 1.00 38.10 303 TYR B C 1
ATOM 9864 O O . TYR B 1 309 ? -0.878 -21.338 -32.052 1.00 31.33 303 TYR B O 1
ATOM 9882 N N . TYR B 1 310 ? -2.628 -20.013 -32.479 1.00 31.20 304 TYR B N 1
ATOM 9883 C CA . TYR B 1 310 ? -2.867 -19.816 -31.077 1.00 29.87 304 TYR B CA 1
ATOM 9884 C C . TYR B 1 310 ? -3.277 -21.117 -30.375 1.00 34.42 304 TYR B C 1
ATOM 9885 O O . TYR B 1 310 ? -2.893 -21.355 -29.231 1.00 29.99 304 TYR B O 1
ATOM 9903 N N . ARG B 1 311 ? -4.066 -21.961 -31.030 1.00 33.08 305 ARG B N 1
ATOM 9904 C CA . ARG B 1 311 ? -4.390 -23.255 -30.445 1.00 30.34 305 ARG B CA 1
ATOM 9905 C C . ARG B 1 311 ? -3.152 -24.117 -30.264 1.00 36.52 305 ARG B C 1
ATOM 9906 O O . ARG B 1 311 ? -3.026 -24.860 -29.273 1.00 35.89 305 ARG B O 1
ATOM 9927 N N . MET B 1 312 ? -2.230 -24.046 -31.214 1.00 30.99 306 MET B N 1
ATOM 9928 C CA . MET B 1 312 ? -0.961 -24.747 -31.044 1.00 30.25 306 MET B CA 1
ATOM 9929 C C . MET B 1 312 ? -0.217 -24.197 -29.836 1.00 32.54 306 MET B C 1
ATOM 9930 O O . MET B 1 312 ? 0.379 -24.947 -29.054 1.00 33.95 306 MET B O 1
ATOM 9944 N N . LEU B 1 313 ? -0.194 -22.875 -29.708 1.00 32.83 307 LEU B N 1
ATOM 9945 C CA . LEU B 1 313 ? 0.442 -22.247 -28.563 1.00 34.10 307 LEU B CA 1
ATOM 9946 C C . LEU B 1 313 ? -0.200 -22.696 -27.258 1.00 37.85 307 LEU B C 1
ATOM 9947 O O . LEU B 1 313 ? 0.503 -23.006 -26.291 1.00 34.99 307 LEU B O 1
ATOM 9963 N N . GLU B 1 314 ? -1.530 -22.779 -27.217 1.00 35.29 308 GLU B N 1
ATOM 9964 C CA . GLU B 1 314 ? -2.197 -23.273 -26.012 1.00 35.37 308 GLU B CA 1
ATOM 9965 C C . GLU B 1 314 ? -1.708 -24.671 -25.673 1.00 40.41 308 GLU B C 1
ATOM 9966 O O . GLU B 1 314 ? -1.467 -24.980 -24.505 1.00 44.07 308 GLU B O 1
ATOM 9978 N N . GLN B 1 315 ? -1.469 -25.502 -26.702 1.00 40.44 309 GLN B N 1
ATOM 9979 C CA . GLN B 1 315 ? -0.967 -26.849 -26.449 1.00 35.69 309 GLN B CA 1
ATOM 9980 C C . GLN B 1 315 ? 0.462 -26.811 -25.916 1.00 40.18 309 GLN B C 1
ATOM 9981 O O . GLN B 1 315 ? 0.819 -27.587 -25.017 1.00 45.65 309 GLN B O 1
ATOM 9995 N N . MET B 1 316 ? 1.297 -25.929 -26.463 1.00 38.53 310 MET B N 1
ATOM 9996 C CA . MET B 1 316 ? 2.703 -25.888 -26.071 1.00 39.48 310 MET B CA 1
ATOM 9997 C C . MET B 1 316 ? 2.894 -25.347 -24.659 1.00 48.94 310 MET B C 1
ATOM 9998 O O . MET B 1 316 ? 3.931 -25.610 -24.042 1.00 43.22 310 MET B O 1
ATOM 10012 N N . THR B 1 317 ? 1.947 -24.553 -24.162 1.00 39.38 311 THR B N 1
ATOM 10013 C CA . THR B 1 317 ? 2.044 -23.923 -22.852 1.00 37.72 311 THR B CA 1
ATOM 10014 C C . THR B 1 317 ? 1.036 -24.505 -21.870 1.00 50.55 311 THR B C 1
ATOM 10015 O O . THR B 1 317 ? 0.801 -23.899 -20.819 1.00 66.38 311 THR B O 1
ATOM 10026 N N . SER B 1 318 ? 0.393 -25.626 -22.211 1.00 69.34 312 SER B N 1
ATOM 10027 C CA . SER B 1 318 ? -0.640 -26.219 -21.367 1.00 87.16 312 SER B CA 1
ATOM 10028 C C . SER B 1 318 ? -0.178 -26.222 -19.916 1.00 107.13 312 SER B C 1
ATOM 10029 O O . SER B 1 318 ? 0.787 -26.910 -19.569 1.00 111.26 312 SER B O 1
ATOM 10037 N N . ALA B 1 319 ? -0.845 -25.438 -19.070 1.00 75.63 313 ALA B N 1
ATOM 10038 C CA . ALA B 1 319 ? -0.376 -25.218 -17.709 1.00 86.12 313 ALA B CA 1
ATOM 10039 C C . ALA B 1 319 ? -1.524 -24.928 -16.745 1.00 88.19 313 ALA B C 1
ATOM 10040 O O . ALA B 1 319 ? -1.317 -24.856 -15.532 1.00 89.80 313 ALA B O 1
#

Sequence (625 aa):
MSEVERALDVLLQEAEELCIGSSVVELDRIPTALEFCREFYSKKNQPVVVIRKALNWPAIGKWTPKYLIEALGDRSVDVAITPNGYADGLATQNGQEYFVLPLLETKMKLSEVVRRLDDPTGAVHYIQKQNSNLSVDLPELAADLRRVSDLDFAQQQSFNKKPPDDAVNFWLGDERAVTSMMHKDPYYENVYCVISGHKDFVLIPPHQLSCVPRGIYPTGVYKTSDSGQFYIEEPLRDEEGSDQFTEWVSVDPLSPDLAKYPEYARRAKPLKVRVHHAGDILYLPNYWFHHVSQSHKCIAVVNFWWYDLDYDSRRYCYYRMLEQQMTSAASMSEVERRALDVLLQEAEELCIGSSVVELDRIPTALEFCREFYSKNQPVVIRKALNWPAIGKWTPKYLIEALGDRSVDVAITPNGYADGLATQNGQEYFVLPLETKMKLSEVVRRLDDPTGAVHYIQKQNSNLSVDLPELAADLRVSDLDFAQQQSFNKPPDAVNFWLGDERAVTSMMHKKDPYYENVYCVISGHKDFVLIPPHQLSCVPRRGIYPTGVYKTSDSGQFYIEPLRDEDQFTEWVSVDPLSPDLAKYPEYARAKPLKVRVHAGDILYLPNYWFHHVSQSHKCIAVNFWYDLDDYDSRYCYYRMLEQMTSA

Secondary structure (DSSP, 8-state):
--HHHHHHHHHHHHHHHTTTT-S-EEESSPPPHHHHIIIIITTT--EEETT----THHHH--HHHHHHHHTT-EEEEEEESSS-TTEEEEETTEEEEEEPEEEEEEHHHHHHHHT-TTS-EEEE---TTHHHHH-GGGGGG--GGGGHHHHHHHTS--SEEEEEEE-TT--EEEE--SEEEEEEEEESEEEEEEE-GGGGGGS-EEEEEEEEEEE-TTS-EEEEEPB-TTSPBPEEEEE---TTS--TTT-GGGGG---EEEEEETT-EEEE-TT-EEEEEE-TTEEEEEEEEEPPP-HHHHHHHHHHHHT--/--S-HHHHHHHHHHHHHHHHTTT-S-EEESSPPPHHHHIIIIITTT--EEETT----THHHH--HHHHHHHTTT-EEEEEEESSS-TTEEEEETTEEEEEEPEEEEEEHHHHHHHHT-TTS-EEEE---TTHHHHH-GGGGGG--GGGGHHHHHHHTS--SEEEEEEE-TT--EEEE--SEEEEEEEEESEEEEEEE-GGGGGGS-EEEEEEEEEEE-TTS-EEEEEP-----EEEEE---TTS--TTT-GGGGG---EEEEEETT-EEEE-TT-EEEEEE-TTEEEEEEEEE----HHHHHHHHHHHHT--

GO terms:
  GO:0005829 cytosol (C, IDA)
  GO:0008198 ferrous iron binding (F, IDA)
  GO:0106155 peptidyl-lysine 3-dioxygenase activity (F, IDA)
  GO:0005634 nucleus (C, EXP)
  GO:0005737 cytoplasm (C, EXP)
  GO:0048512 circadian behavior (P, IMP)
  GO:0042802 identical protein binding (F, IPI)